Protein AF-A0A1H9ZU56-F1 (afdb_monomer)

Foldseek 3Di:
DDPVVLVVLLVLQQPPDLCSVVCLVVLLVVPLPPDLLVLQVVVLVVLVPDPDPCLLVSLLSSQLSSCSSPVVCLLVNLVRCLPGPSLVSPLVNLLCQLQQPDSRHYDDDDQPCVVALQSLVSLVVCLVVLVVLCVSCVSVLSSLVSCCSNPVLSSLVSCVSRPNCSSVSSCLSVVPDDDDLVSLLPQCQDPPLNSNLSSLSSLVVVVVVLVVVPPPDDDNDPVNVVSLVSSLVSLVSHDLLSSLLNLLSDLLVDPDDRPVSLVSLLPHDPVSNLVNLVSHDLQAPSNLLSLLSNCVRHVDPSSLVVSLVSVLVCLLPPDDPVRCVVCVVSVLVSLVSHDPVSSVVSLVSLVVSLVPQQQDPVCCVPPVVSNVSSVSSNVSSVSSND

pLDDT: mean 85.6, std 13.02, range [43.94, 97.44]

Nearest PDB structures (foldseek):
  4pk7-assembly1_A  TM=1.719E-01  e=4.121E-02  Homo sapiens
  5cwj-assembly1_A  TM=3.308E-01  e=1.620E+00  synthetic construct
  3l5n-assembly1_B  TM=2.108E-01  e=4.346E+00  Homo sapiens
  7fik-assembly1_B  TM=1.649E-01  e=2.815E+00  Xenopus laevis
  6ids-assembly1_A  TM=9.004E-02  e=4.016E+00  Vibrio cholerae

Solvent-accessible surface area (backbone atoms only — not comparable to full-atom values): 21801 Å² total; per-residue (Å²): 126,60,69,67,58,55,47,52,50,55,50,45,64,48,53,88,65,91,47,51,66,80,43,44,67,60,51,32,72,75,51,48,89,56,57,68,65,61,57,49,52,50,48,43,56,52,58,73,76,46,98,56,95,53,49,21,56,52,28,34,53,48,48,30,50,51,43,67,52,40,55,93,40,45,70,63,51,26,70,70,42,66,85,41,70,50,50,59,26,22,56,53,21,48,52,41,36,34,57,55,78,47,95,72,45,68,79,86,67,91,72,74,38,84,79,37,71,40,57,52,58,30,52,58,60,44,54,83,44,39,66,60,53,43,67,75,39,43,42,58,51,49,46,46,53,39,38,38,71,60,36,55,66,62,33,55,59,45,44,74,45,34,73,68,44,56,70,42,40,38,53,29,67,54,60,88,62,91,74,65,68,78,73,39,50,68,35,44,56,39,89,50,63,66,50,16,43,32,44,47,48,36,56,48,50,57,52,51,52,56,58,62,72,50,70,82,76,63,78,88,47,72,66,59,53,52,53,53,51,51,52,49,56,52,49,66,73,29,54,66,72,60,39,53,44,51,52,52,44,44,52,64,71,42,94,74,78,66,73,68,54,57,57,51,60,54,70,48,58,64,69,61,49,52,57,49,59,68,52,46,70,53,80,44,69,83,39,46,59,47,48,43,69,53,43,79,60,59,68,48,66,70,58,50,47,52,48,51,55,37,50,52,50,30,55,73,75,63,55,46,70,80,59,43,72,74,42,47,69,60,53,51,51,48,54,68,71,40,55,70,69,60,41,51,50,50,54,51,54,51,52,55,53,59,74,72,48,51,71,47,78,64,30,49,72,78,38,43,71,58,17,52,53,34,48,56,36,45,54,55,50,50,62,72,73,102

Sequence (386 aa):
MDIKTFKELSDLFQEVDSSWFLYQEQIVNIYGEDDYKVLIDEFEEFINNRDSKDKPKLSLLFYSTLLVIQEDKLNKIADYCKDNESLRYLKIGLNILLKGKYSDIKYEIKMDINNYQNILEGIDFLSGYTGEIGHKLSHIILVFQLIYKIDKESFFECLKKDNQNGIFLYFMISPELEFEYQNLISLLNSKDAIKRNGAFNYLMHKFHYLVYDYNDGDEIDEEISSELIDIAKITESVEIDKRIELIVNYIFLENKFPDFFINEIKNADIDLLLKFIRKQNHNKLSNIIKLEVFINHREDIEIQKIFVDKMLEWVKKWALESTWSRYKKMIKGILDDLENDIRTKFREDIKQLKTNLFISKFDRQVRYSKFLDDNHKKEIIDDILS

Radius of gyration: 27.83 Å; Cα contacts (8 Å, |Δi|>4): 364; chains: 1; bounding box: 62×48×79 Å

Secondary structure (DSSP, 8-state):
--HHHHHHHHHHTTSTTTGGGGGHHHHHHHHTTS-HHHHHHHHHHHHHT---TTHHHHHHHHHHHHHHHSGGGHHHHHHHHTT-HHHHHHHHHHHHHHHT--SSS------GGGG-SSHHHHHHHHHTTHHHHHHHHHHHHHHHHHHHHH-HHHHHHHHTT-SS-HHHHHHHHS-SS---GGGGHHHHT-SSHHHHHHHHHHHHHHHHHHHHHTTTS----HHHHHHHHHHHHHHHTS-HHHHHHHHHHHHHH-S---THHHHHHHHS-HHHHHHHHTTS--SSHHHHGGGHHHHHHH--HHHHHHHHHHHHHHHHHT--HHHHHHHHHHHHHHHHHS-HHHHHHHHHHHHHHHHT---SHHHHHH-HHHHHHHHHHHHHHHHHH-

Mean predicted aligned error: 7.95 Å

Structure (mmCIF, N/CA/C/O backbone):
data_AF-A0A1H9ZU56-F1
#
_entry.id   AF-A0A1H9ZU56-F1
#
loop_
_atom_site.group_PDB
_atom_site.id
_atom_site.type_symbol
_atom_site.label_atom_id
_atom_site.label_alt_id
_atom_site.label_comp_id
_atom_site.label_asym_id
_atom_site.label_entity_id
_atom_site.label_seq_id
_atom_site.pdbx_PDB_ins_code
_atom_site.Cartn_x
_atom_site.Cartn_y
_atom_site.Cartn_z
_atom_site.occupancy
_atom_site.B_iso_or_equiv
_atom_site.auth_seq_id
_atom_site.auth_comp_id
_atom_site.auth_asym_id
_atom_site.auth_atom_id
_atom_site.pdbx_PDB_model_num
ATOM 1 N N . MET A 1 1 ? 21.620 -8.202 -37.892 1.00 52.31 1 MET A N 1
ATOM 2 C CA . MET A 1 1 ? 20.572 -9.193 -37.556 1.00 52.31 1 MET A CA 1
ATOM 3 C C . MET A 1 1 ? 19.663 -9.376 -38.773 1.00 52.31 1 MET A C 1
ATOM 5 O O . MET A 1 1 ? 19.207 -8.377 -39.317 1.00 52.31 1 MET A O 1
ATOM 9 N N . ASP A 1 2 ? 19.425 -10.605 -39.251 1.00 51.44 2 ASP A N 1
ATOM 10 C CA . ASP A 1 2 ? 18.574 -10.839 -40.437 1.00 51.44 2 ASP A CA 1
ATOM 11 C C . ASP A 1 2 ? 17.096 -10.496 -40.132 1.00 51.44 2 ASP A C 1
ATOM 13 O O . ASP A 1 2 ? 16.549 -10.858 -39.087 1.00 51.44 2 ASP A O 1
ATOM 17 N N . ILE A 1 3 ? 16.433 -9.804 -41.066 1.00 50.00 3 ILE A N 1
ATOM 18 C CA . ILE A 1 3 ? 15.006 -9.438 -41.041 1.00 50.00 3 ILE A CA 1
ATOM 19 C C . ILE A 1 3 ? 14.127 -10.672 -40.828 1.00 50.00 3 ILE A C 1
ATOM 21 O O . ILE A 1 3 ? 13.078 -10.585 -40.181 1.00 50.00 3 ILE A O 1
ATOM 25 N N . LYS A 1 4 ? 14.550 -11.822 -41.362 1.00 46.09 4 LYS A N 1
ATOM 26 C CA . LYS A 1 4 ? 13.862 -13.098 -41.168 1.00 46.09 4 LYS A CA 1
ATOM 27 C C . LYS A 1 4 ? 13.814 -13.490 -39.689 1.00 46.09 4 LYS A C 1
ATOM 29 O O . LYS A 1 4 ? 12.739 -13.812 -39.194 1.00 46.09 4 LYS A O 1
ATOM 34 N N . THR A 1 5 ? 14.923 -13.338 -38.970 1.00 51.78 5 THR A N 1
ATOM 35 C CA . THR A 1 5 ? 15.014 -13.657 -37.541 1.00 51.78 5 THR A CA 1
ATOM 36 C C . THR A 1 5 ? 14.235 -12.670 -36.676 1.00 51.78 5 THR A C 1
ATOM 38 O O . THR A 1 5 ? 13.595 -13.068 -35.711 1.00 51.78 5 THR A O 1
ATOM 41 N N . PHE A 1 6 ? 14.193 -11.387 -37.052 1.00 50.81 6 PHE A N 1
ATOM 42 C CA . PHE A 1 6 ? 13.321 -10.403 -36.391 1.00 50.81 6 PHE A CA 1
ATOM 43 C C . PHE A 1 6 ? 11.836 -10.741 -36.539 1.00 50.81 6 PHE A C 1
ATOM 45 O O . PHE A 1 6 ? 11.037 -10.475 -35.640 1.00 50.81 6 PHE A O 1
ATOM 52 N N . LYS A 1 7 ? 11.458 -11.299 -37.692 1.00 52.47 7 LYS A N 1
ATOM 53 C CA . LYS A 1 7 ? 10.091 -11.728 -37.973 1.00 52.47 7 LYS A CA 1
ATOM 54 C C . LYS A 1 7 ? 9.745 -12.998 -37.196 1.00 52.47 7 LYS A C 1
ATOM 56 O O . LYS A 1 7 ? 8.700 -13.024 -36.565 1.00 52.47 7 LYS A O 1
ATOM 61 N N . GLU A 1 8 ? 10.660 -13.964 -37.149 1.00 54.53 8 GLU A N 1
ATOM 62 C CA . GLU A 1 8 ? 10.542 -15.169 -36.319 1.00 54.53 8 GLU A CA 1
ATOM 63 C C . GLU A 1 8 ? 10.414 -14.804 -34.830 1.00 54.53 8 GLU A C 1
ATOM 65 O O . GLU A 1 8 ? 9.463 -15.231 -34.188 1.00 54.53 8 GLU A O 1
ATOM 70 N N . LEU A 1 9 ? 11.257 -13.908 -34.301 1.00 54.59 9 LEU A N 1
ATOM 71 C CA . LEU A 1 9 ? 11.111 -13.369 -32.941 1.00 54.59 9 LEU A CA 1
ATOM 72 C C . LEU A 1 9 ? 9.762 -12.668 -32.747 1.00 54.59 9 LEU A C 1
ATOM 74 O O . LEU A 1 9 ? 9.049 -12.946 -31.790 1.00 54.59 9 LEU A O 1
ATOM 78 N N . SER A 1 10 ? 9.370 -11.783 -33.665 1.00 50.94 10 SER A N 1
ATOM 79 C CA . SER A 1 10 ? 8.085 -11.078 -33.592 1.00 50.94 10 SER A CA 1
ATOM 80 C C . SER A 1 10 ? 6.877 -12.016 -33.620 1.00 50.94 10 SER A C 1
ATOM 82 O O . SER A 1 10 ? 5.847 -11.666 -33.040 1.00 50.94 10 SER A O 1
ATOM 84 N N . ASP A 1 11 ? 6.961 -13.152 -34.306 1.00 53.81 11 ASP A N 1
ATOM 85 C CA . ASP A 1 11 ? 5.906 -14.167 -34.347 1.00 53.81 11 ASP A CA 1
ATOM 86 C C . ASP A 1 11 ? 5.897 -14.985 -33.040 1.00 53.81 11 ASP A C 1
ATOM 88 O O . ASP A 1 11 ? 4.832 -15.203 -32.466 1.00 53.81 11 ASP A O 1
ATOM 92 N N . LEU A 1 12 ? 7.071 -15.288 -32.473 1.00 52.81 12 LEU A N 1
ATOM 93 C CA . LEU A 1 12 ? 7.224 -15.917 -31.150 1.00 52.81 12 LEU A CA 1
ATOM 94 C C . LEU A 1 12 ? 6.672 -15.057 -30.001 1.00 52.81 12 LEU A C 1
ATOM 96 O O . LEU A 1 12 ? 6.081 -15.580 -29.060 1.00 52.81 12 LEU A O 1
ATOM 100 N N . PHE A 1 13 ? 6.817 -13.732 -30.078 1.00 49.62 13 PHE A N 1
ATOM 101 C CA . PHE A 1 13 ? 6.214 -12.800 -29.117 1.00 49.62 13 PHE A CA 1
ATOM 102 C C . PHE A 1 13 ? 4.692 -12.630 -29.301 1.00 49.62 13 PHE A C 1
ATOM 104 O O . PHE A 1 13 ? 4.033 -12.104 -28.404 1.00 49.62 13 PHE A O 1
ATOM 111 N N . GLN A 1 14 ? 4.133 -13.038 -30.449 1.00 48.31 14 GLN A N 1
ATOM 112 C CA . GLN A 1 14 ? 2.696 -12.970 -30.751 1.00 48.31 14 GLN A CA 1
ATOM 113 C C . GLN A 1 14 ? 1.925 -14.229 -30.348 1.00 48.31 14 GLN A C 1
ATOM 115 O O . GLN A 1 14 ? 0.705 -14.151 -30.192 1.00 48.31 14 GLN A O 1
ATOM 120 N N . GLU A 1 15 ? 2.593 -15.370 -30.165 1.00 48.09 15 GLU A N 1
ATOM 121 C CA . GLU A 1 15 ? 1.948 -16.558 -29.608 1.00 48.09 15 GLU A CA 1
ATOM 122 C C . GLU A 1 15 ? 1.641 -16.320 -28.120 1.00 48.09 15 GLU A C 1
ATOM 124 O O . GLU A 1 15 ? 2.493 -16.356 -27.231 1.00 48.09 15 GLU A O 1
ATOM 129 N N . VAL A 1 16 ? 0.375 -15.965 -27.900 1.00 43.94 16 VAL A N 1
ATOM 130 C CA . VAL A 1 16 ? -0.273 -15.627 -26.634 1.00 43.94 16 VAL A CA 1
ATOM 131 C C . VAL A 1 16 ? -0.109 -16.766 -25.629 1.00 43.94 16 VAL A C 1
ATOM 133 O O . VAL A 1 16 ? -0.880 -17.714 -25.656 1.00 43.94 16 VAL A O 1
ATOM 136 N N . ASP A 1 17 ? 0.914 -16.666 -24.782 1.00 45.66 17 ASP A N 1
ATOM 137 C CA . ASP A 1 17 ? 0.941 -17.098 -23.374 1.00 45.66 17 ASP A CA 1
ATOM 138 C C . ASP A 1 17 ? 2.394 -17.155 -22.902 1.00 45.66 17 ASP A C 1
ATOM 140 O O . ASP A 1 17 ? 2.991 -18.220 -22.917 1.00 45.66 17 ASP A O 1
ATOM 144 N N . SER A 1 18 ? 3.000 -16.052 -22.441 1.00 48.94 18 SER A N 1
ATOM 145 C CA . SER A 1 18 ? 4.241 -16.088 -21.620 1.00 48.94 18 SER A CA 1
ATOM 146 C C . SER A 1 18 ? 5.428 -16.944 -22.144 1.00 48.94 18 SER A C 1
ATOM 148 O O . SER A 1 18 ? 6.366 -17.222 -21.402 1.00 48.94 18 SER A O 1
ATOM 150 N N . SER A 1 19 ? 5.413 -17.349 -23.419 1.00 46.53 19 SER A N 1
ATOM 151 C CA . SER A 1 19 ? 6.189 -18.485 -23.938 1.00 46.53 19 SER A CA 1
ATOM 152 C C . SER A 1 19 ? 7.471 -18.059 -24.633 1.00 46.53 19 SER A C 1
ATOM 154 O O . SER A 1 19 ? 8.292 -18.911 -24.944 1.00 46.53 19 SER A O 1
ATOM 156 N N . TRP A 1 20 ? 7.700 -16.760 -24.847 1.00 53.56 20 TRP A N 1
ATOM 157 C CA . TRP A 1 20 ? 8.942 -16.284 -25.463 1.00 53.56 20 TRP A CA 1
ATOM 158 C C . TRP A 1 20 ? 10.179 -16.656 -24.607 1.00 53.56 20 TRP A C 1
ATOM 160 O O . TRP A 1 20 ? 11.242 -16.920 -25.160 1.00 53.56 20 TRP A O 1
ATOM 170 N N . PHE A 1 21 ? 10.021 -16.790 -23.278 1.00 49.75 21 PHE A N 1
ATOM 171 C CA . PHE A 1 21 ? 11.046 -17.329 -22.368 1.00 49.75 21 PHE A CA 1
ATOM 172 C C . PHE A 1 21 ? 11.484 -18.754 -22.751 1.00 49.75 21 PHE A C 1
ATOM 174 O O . PHE A 1 21 ? 12.650 -19.098 -22.595 1.00 49.75 21 PHE A O 1
ATOM 181 N N . LEU A 1 22 ? 10.597 -19.572 -23.336 1.00 53.00 22 LEU A N 1
ATOM 182 C CA . LEU A 1 22 ? 10.949 -20.907 -23.848 1.00 53.00 22 LEU A CA 1
ATOM 183 C C . LEU A 1 22 ? 11.972 -20.846 -24.994 1.00 53.00 22 LEU A C 1
ATOM 185 O O . LEU A 1 22 ? 12.615 -21.846 -25.304 1.00 53.00 22 LEU A O 1
ATOM 189 N N . TYR A 1 23 ? 12.138 -19.674 -25.607 1.00 58.56 23 TYR A N 1
ATOM 190 C CA . TYR A 1 23 ? 13.086 -19.419 -26.684 1.00 58.56 23 TYR A CA 1
ATOM 191 C C . TYR A 1 23 ? 14.313 -18.634 -26.205 1.00 58.56 23 TYR A C 1
ATOM 193 O O . TYR A 1 23 ? 15.213 -18.392 -27.005 1.00 58.56 23 TYR A O 1
ATOM 201 N N . GLN A 1 24 ? 14.403 -18.278 -24.915 1.00 62.47 24 GLN A N 1
ATOM 202 C CA . GLN A 1 24 ? 15.540 -17.541 -24.355 1.00 62.47 24 GLN A CA 1
ATOM 203 C C . GLN A 1 24 ? 16.866 -18.255 -24.627 1.00 62.47 24 GLN A C 1
ATOM 205 O O . GLN A 1 24 ? 17.794 -17.635 -25.136 1.00 62.47 24 GLN A O 1
ATOM 210 N N . GLU A 1 25 ? 16.948 -19.561 -24.361 1.00 65.44 25 GLU A N 1
ATOM 211 C CA . GLU A 1 25 ? 18.167 -20.334 -24.630 1.00 65.44 25 GLU A CA 1
ATOM 212 C C . GLU A 1 25 ? 18.539 -20.322 -26.117 1.00 65.44 25 GLU A C 1
ATOM 214 O O . GLU A 1 25 ? 19.709 -20.195 -26.461 1.00 65.44 25 GLU A O 1
ATOM 219 N N . GLN A 1 26 ? 17.559 -20.401 -27.021 1.00 65.44 26 GLN A N 1
ATOM 220 C CA . GLN A 1 26 ? 17.813 -20.369 -28.465 1.00 65.44 26 GLN A CA 1
ATOM 221 C C . GLN A 1 26 ? 18.328 -19.000 -28.912 1.00 65.44 26 GLN A C 1
ATOM 223 O O . GLN A 1 26 ? 19.271 -18.914 -29.691 1.00 65.44 26 GLN A O 1
ATOM 228 N N . ILE A 1 27 ? 17.741 -17.932 -28.380 1.00 65.62 27 ILE A N 1
ATOM 229 C CA . ILE A 1 27 ? 18.140 -16.552 -28.645 1.00 65.62 27 ILE A CA 1
ATOM 230 C C . ILE A 1 27 ? 19.568 -16.297 -28.145 1.00 65.62 27 ILE A C 1
ATOM 232 O O . ILE A 1 27 ? 20.388 -15.755 -28.887 1.00 65.62 27 ILE A O 1
ATOM 236 N N . VAL A 1 28 ? 19.882 -16.731 -26.920 1.00 68.50 28 VAL A N 1
ATOM 237 C CA . VAL A 1 28 ? 21.230 -16.640 -26.339 1.00 68.50 28 VAL A CA 1
ATOM 238 C C . VAL A 1 28 ? 22.226 -17.472 -27.145 1.00 68.50 28 VAL A C 1
ATOM 240 O O . VAL A 1 28 ? 23.319 -16.999 -27.425 1.00 68.50 28 VAL A O 1
ATOM 243 N N . ASN A 1 29 ? 21.855 -18.669 -27.598 1.00 68.88 29 ASN A N 1
ATOM 244 C CA . ASN A 1 29 ? 22.738 -19.506 -28.414 1.00 68.88 29 ASN A CA 1
ATOM 245 C C . ASN A 1 29 ? 23.048 -18.901 -29.793 1.00 68.88 29 ASN A C 1
ATOM 247 O O . ASN A 1 29 ? 24.105 -19.185 -30.348 1.00 68.88 29 ASN A O 1
ATOM 251 N N . ILE A 1 30 ? 22.140 -18.101 -30.362 1.00 67.62 30 ILE A N 1
ATOM 252 C CA . ILE A 1 30 ? 22.340 -17.483 -31.682 1.00 67.62 30 ILE A CA 1
ATOM 253 C C . ILE A 1 30 ? 23.123 -16.168 -31.573 1.00 67.62 30 ILE A C 1
ATOM 255 O O . ILE A 1 30 ? 23.969 -15.909 -32.421 1.00 67.62 30 ILE A O 1
ATOM 259 N N . TYR A 1 31 ? 22.846 -15.349 -30.553 1.00 69.69 31 TYR A N 1
ATOM 260 C CA . TYR A 1 31 ? 23.321 -13.957 -30.468 1.00 69.69 31 TYR A CA 1
ATOM 261 C C . TYR A 1 31 ? 24.147 -13.644 -29.208 1.00 69.69 31 TYR A C 1
ATOM 263 O O . TYR A 1 31 ? 24.552 -12.502 -29.000 1.00 69.69 31 TYR A O 1
ATOM 271 N N . GLY A 1 32 ? 24.387 -14.623 -28.334 1.00 67.56 32 GLY A N 1
ATOM 272 C CA . GLY A 1 32 ? 25.077 -14.438 -27.051 1.00 67.56 32 GLY A CA 1
ATOM 273 C C . GLY A 1 32 ? 26.525 -13.983 -27.173 1.00 67.56 32 GLY A C 1
ATOM 274 O O . GLY A 1 32 ? 27.003 -13.224 -26.329 1.00 67.56 32 GLY A O 1
ATOM 275 N N . GLU A 1 33 ? 27.205 -14.405 -28.238 1.00 76.56 33 GLU A N 1
ATOM 276 C CA . GLU A 1 33 ? 28.600 -14.043 -28.506 1.00 76.56 33 GLU A CA 1
ATOM 277 C C . GLU A 1 33 ? 28.750 -12.702 -29.244 1.00 76.56 33 GLU A C 1
ATOM 279 O O . GLU A 1 33 ? 29.850 -12.145 -29.273 1.00 76.56 33 GLU A O 1
ATOM 284 N N . ASP A 1 34 ? 27.662 -12.153 -29.799 1.00 75.94 34 ASP A N 1
ATOM 285 C CA . ASP A 1 34 ? 27.699 -10.896 -30.545 1.00 75.94 34 ASP A CA 1
ATOM 286 C C . ASP A 1 34 ? 27.897 -9.688 -29.615 1.00 75.94 34 ASP A C 1
ATOM 288 O O . ASP A 1 34 ? 27.365 -9.611 -28.502 1.00 75.94 34 ASP A O 1
ATOM 292 N N . ASP A 1 35 ? 28.660 -8.694 -30.083 1.00 86.00 35 ASP A N 1
ATOM 293 C CA . ASP A 1 35 ? 28.847 -7.452 -29.336 1.00 86.00 35 ASP A CA 1
ATOM 294 C C . ASP A 1 35 ? 27.577 -6.592 -29.387 1.00 86.00 35 ASP A C 1
ATOM 296 O O . ASP A 1 35 ? 27.053 -6.272 -30.456 1.00 86.00 35 ASP A O 1
ATOM 300 N N . TYR A 1 36 ? 27.112 -6.151 -28.216 1.00 87.56 36 TYR A N 1
ATOM 301 C CA . TYR A 1 36 ? 25.889 -5.359 -28.073 1.00 87.56 36 TYR A CA 1
ATOM 302 C C . TYR A 1 36 ? 25.931 -4.073 -28.906 1.00 87.56 36 TYR A C 1
ATOM 304 O O . TYR A 1 36 ? 24.893 -3.646 -29.403 1.00 87.56 36 TYR A O 1
ATOM 312 N N . LYS A 1 37 ? 27.113 -3.465 -29.087 1.00 91.12 37 LYS A N 1
ATOM 313 C CA . LYS A 1 37 ? 27.268 -2.257 -29.911 1.00 91.12 37 LYS A CA 1
ATOM 314 C C . LYS A 1 37 ? 26.926 -2.524 -31.369 1.00 91.12 37 LYS A C 1
ATOM 316 O O . LYS A 1 37 ? 26.137 -1.787 -31.942 1.00 91.12 37 LYS A O 1
ATOM 321 N N . VAL A 1 38 ? 27.456 -3.615 -31.923 1.00 87.69 38 VAL A N 1
ATOM 322 C CA . VAL A 1 38 ? 27.199 -4.024 -33.309 1.00 87.69 38 VAL A CA 1
ATOM 323 C C . VAL A 1 38 ? 25.709 -4.289 -33.506 1.00 87.69 38 VAL A C 1
ATOM 325 O O . VAL A 1 38 ? 25.110 -3.762 -34.439 1.00 87.69 38 VAL A O 1
ATOM 328 N N . LEU A 1 39 ? 25.082 -5.026 -32.583 1.00 85.88 39 LEU A N 1
ATOM 329 C CA . LEU A 1 39 ? 23.644 -5.305 -32.641 1.00 85.88 39 LEU A CA 1
ATOM 330 C C . LEU A 1 39 ? 22.796 -4.025 -32.601 1.00 85.88 39 LEU A C 1
ATOM 332 O O . LEU A 1 39 ? 21.804 -3.923 -33.324 1.00 85.88 39 LEU A O 1
ATOM 336 N N . ILE A 1 40 ? 23.167 -3.058 -31.756 1.00 90.69 40 ILE A N 1
ATOM 337 C CA . ILE A 1 40 ? 22.467 -1.774 -31.644 1.00 90.69 40 ILE A CA 1
ATOM 338 C C . ILE A 1 40 ? 22.657 -0.938 -32.912 1.00 90.69 40 ILE A C 1
ATOM 340 O O . ILE A 1 40 ? 21.670 -0.409 -33.415 1.00 90.69 40 ILE A O 1
ATOM 344 N N . ASP A 1 41 ? 23.878 -0.835 -33.439 1.00 89.94 41 ASP A N 1
ATOM 345 C CA . ASP A 1 41 ? 24.181 -0.037 -34.635 1.00 89.94 41 ASP A CA 1
ATOM 346 C C . ASP A 1 41 ? 23.438 -0.568 -35.865 1.00 89.94 41 ASP A C 1
ATOM 348 O O . ASP A 1 41 ? 22.788 0.196 -36.581 1.00 89.94 41 ASP A O 1
ATOM 352 N N . GLU A 1 42 ? 23.460 -1.888 -36.073 1.00 85.50 42 GLU A N 1
ATOM 353 C CA . GLU A 1 42 ? 22.715 -2.536 -37.155 1.00 85.50 42 GLU A CA 1
ATOM 354 C C . GLU A 1 42 ? 21.204 -2.314 -37.018 1.00 85.50 42 GLU A C 1
ATOM 356 O O . GLU A 1 42 ? 20.501 -2.090 -38.010 1.00 85.50 42 GLU A O 1
ATOM 361 N N . PHE A 1 43 ? 20.679 -2.376 -35.791 1.00 88.00 43 PHE A N 1
ATOM 362 C CA . PHE A 1 43 ? 19.263 -2.129 -35.547 1.00 88.00 43 PHE A CA 1
ATOM 363 C C . PHE A 1 43 ? 18.887 -0.661 -35.762 1.00 88.00 43 PHE A C 1
ATOM 365 O O . PHE A 1 43 ? 17.820 -0.375 -36.306 1.00 88.00 43 PHE A O 1
ATOM 372 N N . GLU A 1 44 ? 19.754 0.266 -35.370 1.00 90.12 44 GLU A N 1
ATOM 373 C CA . GLU A 1 44 ? 19.556 1.699 -35.556 1.00 90.12 44 GLU A CA 1
ATOM 374 C C . GLU A 1 44 ? 19.538 2.060 -37.048 1.00 90.12 44 GLU A C 1
ATOM 376 O O . GLU A 1 44 ? 18.625 2.744 -37.518 1.00 90.12 44 GLU A O 1
ATOM 381 N N . GLU A 1 45 ? 20.473 1.526 -37.835 1.00 87.19 45 GLU A N 1
ATOM 382 C CA . GLU A 1 45 ? 20.461 1.683 -39.291 1.00 87.19 45 GLU A CA 1
ATOM 383 C C . GLU A 1 45 ? 19.175 1.103 -39.903 1.00 87.19 45 GLU A C 1
ATOM 385 O O . GLU A 1 45 ? 18.510 1.743 -40.726 1.00 87.19 45 GLU A O 1
ATOM 390 N N . PHE A 1 46 ? 18.770 -0.089 -39.462 1.00 84.44 46 PHE A N 1
ATOM 391 C CA . PHE A 1 46 ? 17.546 -0.733 -39.927 1.00 84.44 46 PHE A CA 1
ATOM 392 C C . PHE A 1 46 ? 16.284 0.080 -39.605 1.00 84.44 46 PHE A C 1
ATOM 394 O O . PHE A 1 46 ? 15.416 0.253 -40.468 1.00 84.44 46 PHE A O 1
ATOM 401 N N . ILE A 1 47 ? 16.150 0.579 -38.372 1.00 85.50 47 ILE A N 1
ATOM 402 C CA . ILE A 1 47 ? 14.944 1.279 -37.918 1.00 85.50 47 ILE A CA 1
ATOM 403 C C . ILE A 1 47 ? 14.825 2.664 -38.561 1.00 85.50 47 ILE A C 1
ATOM 405 O O . ILE A 1 47 ? 13.708 3.116 -38.842 1.00 85.50 47 ILE A O 1
ATOM 409 N N . ASN A 1 48 ? 15.951 3.323 -38.841 1.00 84.88 48 ASN A N 1
ATOM 410 C CA . ASN A 1 48 ? 15.984 4.654 -39.446 1.00 84.88 48 ASN A CA 1
ATOM 411 C C . ASN A 1 48 ? 15.622 4.613 -40.933 1.00 84.88 48 ASN A C 1
ATOM 413 O O . ASN A 1 48 ? 14.901 5.488 -41.408 1.00 84.88 48 ASN A O 1
ATOM 417 N N . ASN A 1 49 ? 15.979 3.535 -41.632 1.00 80.31 49 ASN A N 1
ATOM 418 C CA . ASN A 1 49 ? 15.677 3.347 -43.054 1.00 80.31 49 ASN A CA 1
ATOM 419 C C . ASN A 1 49 ? 14.266 2.793 -43.349 1.00 80.31 49 ASN A C 1
ATOM 421 O O . ASN A 1 49 ? 13.931 2.529 -44.506 1.00 80.31 49 ASN A O 1
ATOM 425 N N . ARG A 1 50 ? 13.418 2.593 -42.330 1.00 74.69 50 ARG A N 1
ATOM 426 C CA . ARG A 1 50 ? 12.097 1.961 -42.484 1.00 74.69 50 ARG A CA 1
ATOM 427 C C . ARG A 1 50 ? 10.947 2.944 -42.261 1.00 74.69 50 ARG A C 1
ATOM 429 O O . ARG A 1 50 ? 10.739 3.395 -41.146 1.00 74.69 50 ARG A O 1
ATOM 436 N N . ASP A 1 51 ? 10.080 3.164 -43.244 1.00 67.19 51 ASP A N 1
ATOM 437 C CA . ASP A 1 51 ? 8.860 3.985 -43.085 1.00 67.19 51 ASP A CA 1
ATOM 438 C C . ASP A 1 51 ? 7.671 3.186 -42.513 1.00 67.19 51 ASP A C 1
ATOM 440 O O . ASP A 1 51 ? 6.614 3.063 -43.134 1.00 67.19 51 ASP A O 1
ATOM 444 N N . SER A 1 52 ? 7.825 2.582 -41.329 1.00 71.56 52 SER A N 1
ATOM 445 C CA . SER A 1 52 ? 6.762 1.735 -40.755 1.00 71.56 52 SER A CA 1
ATOM 446 C C . SER A 1 52 ? 6.181 2.260 -39.447 1.00 71.56 52 SER A C 1
ATOM 448 O O . SER A 1 52 ? 6.887 2.765 -38.577 1.00 71.56 52 SER A O 1
ATOM 450 N N . LYS A 1 53 ? 4.876 2.035 -39.268 1.00 79.00 53 LYS A N 1
ATOM 451 C CA . LYS A 1 53 ? 4.181 2.186 -37.980 1.00 79.00 53 LYS A CA 1
ATOM 452 C C . LYS A 1 53 ? 4.634 1.150 -36.939 1.00 79.00 53 LYS A C 1
ATOM 454 O O . LYS A 1 53 ? 4.306 1.300 -35.768 1.00 79.00 53 LYS A O 1
ATOM 459 N N . ASP A 1 54 ? 5.410 0.148 -37.355 1.00 78.00 54 ASP A N 1
ATOM 460 C CA . ASP A 1 54 ? 5.858 -0.966 -36.518 1.00 78.00 54 ASP A CA 1
ATOM 461 C C . ASP A 1 54 ? 7.117 -0.642 -35.709 1.00 78.00 54 ASP A C 1
ATOM 463 O O . ASP A 1 54 ? 7.477 -1.426 -34.831 1.00 78.00 54 ASP A O 1
ATOM 467 N N . LYS A 1 55 ? 7.783 0.501 -35.956 1.00 86.44 55 LYS A N 1
ATOM 468 C CA . LYS A 1 55 ? 9.013 0.877 -35.233 1.00 86.44 55 LYS A CA 1
ATOM 469 C C . LYS A 1 55 ? 8.883 0.732 -33.711 1.00 86.44 55 LYS A C 1
ATOM 471 O O . LYS A 1 55 ? 9.752 0.099 -33.123 1.00 86.44 55 LYS A O 1
ATOM 476 N N . PRO A 1 56 ? 7.800 1.204 -33.059 1.00 87.44 56 PRO A N 1
ATOM 477 C CA . PRO A 1 56 ? 7.655 1.048 -31.615 1.00 87.44 56 PRO A CA 1
ATOM 478 C C . PRO A 1 56 ? 7.623 -0.414 -31.152 1.00 87.44 56 PRO A C 1
ATOM 480 O O . PRO A 1 56 ? 8.264 -0.755 -30.161 1.00 87.44 56 PRO A O 1
ATOM 483 N N . LYS A 1 57 ? 6.912 -1.286 -31.882 1.00 80.56 57 LYS A N 1
ATOM 484 C CA . LYS A 1 57 ? 6.864 -2.730 -31.606 1.00 80.56 57 LYS A CA 1
ATOM 485 C C . LYS A 1 57 ? 8.253 -3.339 -31.746 1.00 80.56 57 LYS A C 1
ATOM 487 O O . LYS A 1 57 ? 8.720 -4.011 -30.838 1.00 80.56 57 LYS A O 1
ATOM 492 N N . LEU A 1 58 ? 8.916 -3.079 -32.867 1.00 80.25 58 LEU A N 1
ATOM 493 C CA . LEU A 1 58 ? 10.218 -3.663 -33.178 1.00 80.25 58 LEU A CA 1
ATOM 494 C C . LEU A 1 58 ? 11.295 -3.220 -32.194 1.00 80.25 58 LEU A C 1
ATOM 496 O O . LEU A 1 58 ? 12.085 -4.051 -31.766 1.00 80.25 58 LEU A O 1
ATOM 500 N N . SER A 1 59 ? 11.300 -1.948 -31.796 1.00 88.88 59 SER A N 1
ATOM 501 C CA . SER A 1 59 ? 12.234 -1.452 -30.786 1.00 88.88 59 SER A CA 1
ATOM 502 C C . SER A 1 59 ? 11.974 -2.079 -29.421 1.00 88.88 59 SER A C 1
ATOM 504 O O . SER A 1 59 ? 12.928 -2.480 -28.765 1.00 88.88 59 SER A O 1
ATOM 506 N N . LEU A 1 60 ? 10.711 -2.241 -29.010 1.00 87.31 60 LEU A N 1
ATOM 507 C CA . LEU A 1 60 ? 10.388 -2.969 -27.779 1.00 87.31 60 LEU A CA 1
ATOM 508 C C . LEU A 1 60 ? 10.925 -4.403 -27.814 1.00 87.31 60 LEU A C 1
ATOM 510 O O . LEU A 1 60 ? 11.645 -4.801 -26.905 1.00 87.31 60 LEU A O 1
ATOM 514 N N . LEU A 1 61 ? 10.639 -5.139 -28.888 1.00 80.38 61 LEU A N 1
ATOM 515 C CA . LEU A 1 61 ? 11.109 -6.513 -29.057 1.00 80.38 61 LEU A CA 1
ATOM 516 C C . LEU A 1 61 ? 12.635 -6.608 -29.064 1.00 80.38 61 LEU A C 1
ATOM 518 O O . LEU A 1 61 ? 13.197 -7.466 -28.386 1.00 80.38 61 LEU A O 1
ATOM 522 N N . PHE A 1 62 ? 13.302 -5.715 -29.796 1.00 85.75 62 PHE A N 1
ATOM 523 C CA . PHE A 1 62 ? 14.756 -5.679 -29.886 1.00 85.75 62 PHE A CA 1
ATOM 524 C C . PHE A 1 62 ? 15.396 -5.500 -28.514 1.00 85.75 62 PHE A C 1
ATOM 526 O O . PHE A 1 62 ? 16.204 -6.329 -28.115 1.00 85.75 62 PHE A O 1
ATOM 533 N N . TYR A 1 63 ? 15.012 -4.459 -27.772 1.00 90.56 63 TYR A N 1
ATOM 534 C CA . TYR A 1 63 ? 15.624 -4.179 -26.475 1.00 90.56 63 TYR A CA 1
ATOM 535 C C . TYR A 1 63 ? 15.253 -5.217 -25.418 1.00 90.56 63 TYR A C 1
ATOM 537 O O . TYR A 1 63 ? 16.121 -5.605 -24.643 1.00 90.56 63 TYR A O 1
ATOM 545 N N . SER A 1 64 ? 14.017 -5.728 -25.410 1.00 85.56 64 SER A N 1
ATOM 546 C CA . SER A 1 64 ? 13.655 -6.857 -24.543 1.00 85.56 64 SER A CA 1
ATOM 547 C C . SER A 1 64 ? 14.527 -8.083 -24.815 1.00 85.56 64 SER A C 1
ATOM 549 O O . SER A 1 64 ? 14.958 -8.738 -23.875 1.00 85.56 64 SER A O 1
ATOM 551 N N . THR A 1 65 ? 14.830 -8.363 -26.083 1.00 81.25 65 THR A N 1
ATOM 552 C CA . THR A 1 65 ? 15.678 -9.494 -26.486 1.00 81.25 65 THR A CA 1
ATOM 553 C C . THR A 1 65 ? 17.146 -9.241 -26.139 1.00 81.25 65 THR A C 1
ATOM 555 O O . THR A 1 65 ? 17.787 -10.070 -25.500 1.00 81.25 65 THR A O 1
ATOM 558 N N . LEU A 1 66 ? 17.670 -8.071 -26.510 1.00 87.12 66 LEU A N 1
ATOM 559 C CA . LEU A 1 66 ? 19.054 -7.669 -26.268 1.00 87.12 66 LEU A CA 1
ATOM 560 C C . LEU A 1 66 ? 19.402 -7.738 -24.781 1.00 87.12 66 LEU A C 1
ATOM 562 O O . LEU A 1 66 ? 20.442 -8.282 -24.424 1.00 87.12 66 LEU A O 1
ATOM 566 N N . LEU A 1 67 ? 18.535 -7.203 -23.920 1.00 89.06 67 LEU A N 1
ATOM 567 C CA . LEU A 1 67 ? 18.782 -7.157 -22.480 1.00 89.06 67 LEU A CA 1
ATOM 568 C C . LEU A 1 67 ? 18.719 -8.534 -21.822 1.00 89.06 67 LEU A C 1
ATOM 570 O O . LEU A 1 67 ? 19.384 -8.741 -20.821 1.00 89.06 67 LEU A O 1
ATOM 574 N N . VAL A 1 68 ? 17.964 -9.475 -22.386 1.00 81.75 68 VAL A N 1
ATOM 575 C CA . VAL A 1 68 ? 17.938 -10.864 -21.907 1.00 81.75 68 VAL A CA 1
ATOM 576 C C . VAL A 1 68 ? 19.223 -11.602 -22.285 1.00 81.75 68 VAL A C 1
ATOM 578 O O . VAL A 1 68 ? 19.710 -12.425 -21.518 1.00 81.75 68 VAL A O 1
ATOM 581 N N . ILE A 1 69 ? 19.790 -11.307 -23.458 1.00 81.69 69 ILE A N 1
ATOM 582 C CA . ILE A 1 69 ? 21.061 -11.899 -23.900 1.00 81.69 69 ILE A CA 1
ATOM 583 C C . ILE A 1 69 ? 22.254 -11.282 -23.155 1.00 81.69 69 ILE A C 1
ATOM 585 O O . ILE A 1 69 ? 23.222 -11.971 -22.852 1.00 81.69 69 ILE A O 1
ATOM 589 N N . GLN A 1 70 ? 22.199 -9.974 -22.899 1.00 84.25 70 GLN A N 1
ATOM 590 C CA . GLN A 1 70 ? 23.312 -9.156 -22.409 1.00 84.25 70 GLN A CA 1
ATOM 591 C C . GLN A 1 70 ? 22.976 -8.519 -21.048 1.00 84.25 70 GLN A C 1
ATOM 593 O O . GLN A 1 70 ? 23.252 -7.337 -20.823 1.00 84.25 70 GLN A O 1
ATOM 598 N N . GLU A 1 71 ? 22.332 -9.280 -20.157 1.00 78.94 71 GLU A N 1
ATOM 599 C CA . GLU A 1 71 ? 21.807 -8.798 -18.868 1.00 78.94 71 GLU A CA 1
ATOM 600 C C . GLU A 1 71 ? 22.896 -8.125 -18.013 1.00 78.94 71 GLU A C 1
ATOM 602 O O . GLU A 1 71 ? 22.699 -7.042 -17.457 1.00 78.94 71 GLU A O 1
ATOM 607 N N . ASP A 1 72 ? 24.102 -8.695 -18.010 1.00 85.69 72 ASP A N 1
ATOM 608 C CA . ASP A 1 72 ? 25.277 -8.196 -17.289 1.00 85.69 72 ASP A CA 1
ATOM 609 C C . ASP A 1 72 ? 25.824 -6.861 -17.837 1.00 85.69 72 ASP A C 1
ATOM 611 O O . ASP A 1 72 ? 26.633 -6.188 -17.186 1.00 85.69 72 ASP A O 1
ATOM 615 N N . LYS A 1 73 ? 25.382 -6.438 -19.027 1.00 89.62 73 LYS A N 1
ATOM 616 C CA . LYS A 1 73 ? 25.858 -5.228 -19.716 1.00 89.62 73 LYS A CA 1
ATOM 617 C C . LYS A 1 73 ? 24.879 -4.060 -19.658 1.00 89.62 73 LYS A C 1
ATOM 619 O O . LYS A 1 73 ? 25.144 -3.052 -20.316 1.00 89.62 73 LYS A O 1
ATOM 624 N N . LEU A 1 74 ? 23.819 -4.125 -18.846 1.00 91.31 74 LEU A N 1
ATOM 625 C CA . LEU A 1 74 ? 22.779 -3.089 -18.747 1.00 91.31 74 LEU A CA 1
ATOM 626 C C . LEU A 1 74 ? 23.334 -1.651 -18.707 1.00 91.31 74 LEU A C 1
ATOM 628 O O . LEU A 1 74 ? 22.924 -0.813 -19.506 1.00 91.31 74 LEU A O 1
ATOM 632 N N . ASN A 1 75 ? 24.299 -1.366 -17.823 1.00 91.88 75 ASN A N 1
ATOM 633 C CA . ASN A 1 75 ? 24.878 -0.019 -17.696 1.00 91.88 75 ASN A CA 1
ATOM 634 C C . ASN A 1 75 ? 25.628 0.415 -18.969 1.00 91.88 75 ASN A C 1
ATOM 636 O O . ASN A 1 75 ? 25.499 1.552 -19.407 1.00 91.88 75 ASN A O 1
ATOM 640 N N . LYS A 1 76 ? 26.372 -0.501 -19.603 1.00 94.12 76 LYS A N 1
ATOM 641 C CA . LYS A 1 76 ? 27.113 -0.209 -20.841 1.00 94.12 76 LYS A CA 1
ATOM 642 C C . LYS A 1 76 ? 26.164 0.031 -22.017 1.00 94.12 76 LYS A C 1
ATOM 644 O O . LYS A 1 76 ? 26.422 0.901 -22.843 1.00 94.12 76 LYS A O 1
ATOM 649 N N . ILE A 1 77 ? 25.070 -0.728 -22.082 1.00 94.81 77 ILE A N 1
ATOM 650 C CA . ILE A 1 77 ? 24.012 -0.546 -23.082 1.00 94.81 77 ILE A CA 1
ATOM 651 C C . ILE A 1 77 ? 23.324 0.807 -22.873 1.00 94.81 77 ILE A C 1
ATOM 653 O O . ILE A 1 77 ? 23.122 1.532 -23.845 1.00 94.81 77 ILE A O 1
ATOM 657 N N . ALA A 1 78 ? 23.018 1.173 -21.623 1.00 94.50 78 ALA A N 1
ATOM 658 C CA . ALA A 1 78 ? 22.413 2.459 -21.277 1.00 94.50 78 ALA A CA 1
ATOM 659 C C . ALA A 1 78 ? 23.256 3.645 -21.766 1.00 94.50 78 ALA A C 1
ATOM 661 O O . ALA A 1 78 ? 22.737 4.518 -22.462 1.00 94.50 78 ALA A O 1
ATOM 662 N N . ASP A 1 79 ? 24.558 3.635 -21.470 1.00 93.88 79 ASP A N 1
ATOM 663 C CA . ASP A 1 79 ? 25.481 4.689 -21.903 1.00 93.88 79 ASP A CA 1
ATOM 664 C C . ASP A 1 79 ? 25.576 4.779 -23.430 1.00 93.88 79 ASP A C 1
ATOM 666 O O . ASP A 1 79 ? 25.678 5.872 -23.984 1.00 93.88 79 ASP A O 1
ATOM 670 N N . TYR A 1 80 ? 25.525 3.634 -24.117 1.00 94.75 80 TYR A N 1
ATOM 671 C CA . TYR A 1 80 ? 25.678 3.571 -25.567 1.00 94.75 80 TYR A CA 1
ATOM 672 C C . TYR A 1 80 ? 24.448 4.070 -26.332 1.00 94.75 80 TYR A C 1
ATOM 674 O O . TYR A 1 80 ? 24.592 4.748 -27.343 1.00 94.75 80 TYR A O 1
ATOM 682 N N . CYS A 1 81 ? 23.238 3.740 -25.872 1.00 92.06 81 CYS A N 1
ATOM 683 C CA . CYS A 1 81 ? 22.010 3.994 -26.635 1.00 92.06 81 CYS A CA 1
ATOM 684 C C . CYS A 1 81 ? 21.240 5.258 -26.231 1.00 92.06 81 CYS A C 1
ATOM 686 O O . CYS A 1 81 ? 20.153 5.496 -26.761 1.00 92.06 81 CYS A O 1
ATOM 688 N N . LYS A 1 82 ? 21.776 6.065 -25.307 1.00 87.25 82 LYS A N 1
ATOM 689 C CA . LYS A 1 82 ? 21.104 7.247 -24.741 1.00 87.25 82 LYS A CA 1
ATOM 690 C C . LYS A 1 82 ? 20.542 8.212 -25.793 1.00 87.25 82 LYS A C 1
ATOM 692 O O . LYS A 1 82 ? 19.456 8.752 -25.587 1.00 87.25 82 LYS A O 1
ATOM 697 N N . ASP A 1 83 ? 21.248 8.380 -26.908 1.00 87.44 83 ASP A N 1
ATOM 698 C CA . ASP A 1 83 ? 20.900 9.335 -27.966 1.00 87.44 83 ASP A CA 1
ATOM 699 C C . ASP A 1 83 ? 20.291 8.672 -29.219 1.00 87.44 83 ASP A C 1
ATOM 701 O O . ASP A 1 83 ? 20.023 9.348 -30.213 1.00 87.44 83 ASP A O 1
ATOM 705 N N . ASN A 1 84 ? 20.038 7.359 -29.181 1.00 91.75 84 ASN A N 1
ATOM 706 C CA . ASN A 1 84 ? 19.572 6.606 -30.346 1.00 91.75 84 ASN A CA 1
ATOM 707 C C . ASN A 1 84 ? 18.079 6.833 -30.629 1.00 91.75 84 ASN A C 1
ATOM 709 O O . ASN A 1 84 ? 17.246 6.920 -29.717 1.00 91.75 84 ASN A O 1
ATOM 713 N N . GLU A 1 85 ? 17.694 6.849 -31.907 1.00 90.06 85 GLU A N 1
ATOM 714 C CA . GLU A 1 85 ? 16.297 7.015 -32.307 1.00 90.06 85 GLU A CA 1
ATOM 715 C C . GLU A 1 85 ? 15.461 5.783 -3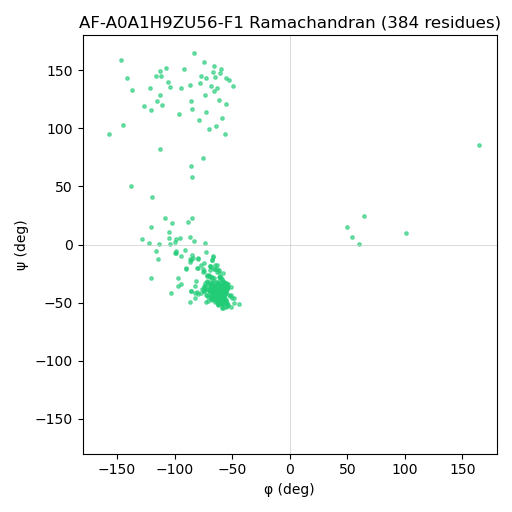1.924 1.00 90.06 85 GLU A C 1
ATOM 717 O O . GLU A 1 85 ? 14.301 5.913 -31.508 1.00 90.06 85 GLU A O 1
ATOM 722 N N . SER A 1 86 ? 16.056 4.588 -31.975 1.00 90.81 86 SER A N 1
ATOM 723 C CA . SER A 1 86 ? 15.449 3.341 -31.490 1.00 90.81 86 SER A CA 1
ATOM 724 C C . SER A 1 86 ? 14.993 3.408 -30.028 1.00 90.81 86 SER A C 1
ATOM 726 O O . SER A 1 86 ? 13.945 2.842 -29.704 1.00 90.81 86 SER A O 1
ATOM 728 N N . LEU A 1 87 ? 15.682 4.151 -29.152 1.00 92.69 87 LEU A N 1
ATOM 729 C CA . LEU A 1 87 ? 15.271 4.343 -27.755 1.00 92.69 87 LEU A CA 1
ATOM 730 C C . LEU A 1 87 ? 13.965 5.148 -27.648 1.00 92.69 87 LEU A C 1
ATOM 732 O O . LEU A 1 87 ? 13.086 4.838 -26.836 1.00 92.69 87 LEU A O 1
ATOM 736 N N . ARG A 1 88 ? 13.786 6.167 -28.496 1.00 92.56 88 ARG A N 1
ATOM 737 C CA . ARG A 1 88 ? 12.521 6.915 -28.571 1.00 92.56 88 ARG A CA 1
ATOM 738 C C . ARG A 1 88 ? 11.373 5.985 -28.959 1.00 92.56 88 ARG A C 1
ATOM 740 O O . ARG A 1 88 ? 10.303 6.036 -28.349 1.00 92.56 88 ARG A O 1
ATOM 747 N N . TYR A 1 89 ? 11.590 5.119 -29.947 1.00 92.62 89 TYR A N 1
ATOM 748 C CA . TYR A 1 89 ? 10.588 4.143 -30.371 1.00 92.62 89 TYR A CA 1
ATOM 749 C C . TYR A 1 89 ? 10.326 3.072 -29.310 1.00 92.62 89 TYR A C 1
ATOM 751 O O . TYR A 1 89 ? 9.162 2.729 -29.105 1.00 92.62 89 TYR A O 1
ATOM 759 N N . LEU A 1 90 ? 11.348 2.629 -28.570 1.00 93.25 90 LEU A N 1
ATOM 760 C CA . LEU A 1 90 ? 11.195 1.744 -27.412 1.00 93.25 90 LEU A CA 1
ATOM 761 C C . LEU A 1 90 ? 10.215 2.336 -26.392 1.00 93.25 90 LEU A C 1
ATOM 763 O O . LEU A 1 90 ? 9.243 1.677 -26.024 1.00 93.25 90 LEU A O 1
ATOM 767 N N . LYS A 1 91 ? 10.409 3.598 -25.984 1.00 93.19 91 LYS A N 1
ATOM 768 C CA . LYS A 1 91 ? 9.514 4.282 -25.030 1.00 93.19 91 LYS A CA 1
ATOM 769 C C . LYS A 1 91 ? 8.069 4.345 -25.549 1.00 93.19 91 LYS A C 1
ATOM 771 O O . LYS A 1 91 ? 7.116 4.183 -24.784 1.00 93.19 91 LYS A O 1
ATOM 776 N N . ILE A 1 92 ? 7.875 4.561 -26.852 1.00 90.81 92 ILE A N 1
ATOM 777 C CA . ILE A 1 92 ? 6.541 4.538 -27.478 1.00 90.81 92 ILE A CA 1
ATOM 778 C C . ILE A 1 92 ? 5.951 3.121 -27.442 1.00 90.81 92 ILE A C 1
ATOM 780 O O . ILE A 1 92 ? 4.786 2.966 -27.078 1.00 90.81 92 ILE A O 1
ATOM 784 N N . GLY A 1 93 ? 6.742 2.099 -27.778 1.00 88.62 93 GLY A N 1
ATOM 785 C CA . GLY A 1 93 ? 6.329 0.694 -27.784 1.00 88.62 93 GLY A CA 1
ATOM 786 C C . GLY A 1 93 ? 5.929 0.210 -26.397 1.00 88.62 93 GLY A C 1
ATOM 787 O O . GLY A 1 93 ? 4.860 -0.373 -26.224 1.00 88.62 93 GLY A O 1
ATOM 788 N N . LEU A 1 94 ? 6.719 0.562 -25.386 1.00 90.62 94 LEU A N 1
ATOM 789 C CA . LEU A 1 94 ? 6.415 0.281 -23.990 1.00 90.62 94 LEU A CA 1
ATOM 790 C C . LEU A 1 94 ? 5.102 0.948 -23.559 1.00 90.62 94 LEU A C 1
ATOM 792 O O . LEU A 1 94 ? 4.212 0.295 -23.026 1.00 90.62 94 LEU A O 1
ATOM 796 N N . ASN A 1 95 ? 4.912 2.230 -23.876 1.00 88.75 95 ASN A N 1
ATOM 797 C CA . ASN A 1 95 ? 3.657 2.931 -23.584 1.00 88.75 95 ASN A CA 1
ATOM 798 C C . ASN A 1 95 ? 2.436 2.304 -24.273 1.00 88.75 95 ASN A C 1
ATOM 800 O O . ASN A 1 95 ? 1.312 2.440 -23.782 1.00 88.75 95 ASN A O 1
ATOM 804 N N . ILE A 1 96 ? 2.634 1.671 -25.427 1.00 85.12 96 ILE A N 1
ATOM 805 C CA . ILE A 1 96 ? 1.593 0.932 -26.134 1.00 85.12 96 ILE A CA 1
ATOM 806 C C . ILE A 1 96 ? 1.247 -0.362 -25.381 1.00 85.12 96 ILE A C 1
ATOM 808 O O . ILE A 1 96 ? 0.061 -0.585 -25.116 1.00 85.12 96 ILE A O 1
ATOM 812 N N . LEU A 1 97 ? 2.259 -1.149 -24.996 1.00 86.19 97 LEU A N 1
ATOM 813 C CA . LEU A 1 97 ? 2.124 -2.371 -24.191 1.00 86.19 97 LEU A CA 1
ATOM 814 C C . LEU A 1 97 ? 1.361 -2.083 -22.882 1.00 86.19 97 LEU A C 1
ATOM 816 O O . LEU A 1 97 ? 0.330 -2.698 -22.619 1.00 86.19 97 LEU A O 1
ATOM 820 N N . LEU A 1 98 ? 1.806 -1.081 -22.115 1.00 87.38 98 LEU A N 1
ATOM 821 C CA . LEU A 1 98 ? 1.241 -0.673 -20.813 1.00 87.38 98 LEU A CA 1
ATOM 822 C C . LEU A 1 98 ? -0.228 -0.242 -20.864 1.00 87.38 98 LEU A C 1
ATOM 824 O O . LEU A 1 98 ? -0.974 -0.408 -19.897 1.00 87.38 98 LEU A O 1
ATOM 828 N N . LYS A 1 99 ? -0.673 0.291 -22.005 1.00 80.56 99 LYS A N 1
ATOM 829 C CA . LYS A 1 99 ? -2.065 0.714 -22.193 1.00 80.56 99 LYS A CA 1
ATOM 830 C C . LYS A 1 99 ? -2.997 -0.426 -22.611 1.00 80.56 99 LYS A C 1
ATOM 832 O O . LYS A 1 99 ? -4.207 -0.200 -22.619 1.00 80.56 99 LYS A O 1
ATOM 837 N N . GLY A 1 100 ? -2.470 -1.595 -22.993 1.00 69.31 100 GLY A N 1
ATOM 838 C CA . GLY A 1 100 ? -3.255 -2.756 -23.439 1.00 69.31 100 GLY A CA 1
ATOM 839 C C . GLY A 1 100 ? -4.049 -2.530 -24.734 1.00 69.31 100 GLY A C 1
ATOM 840 O O . GLY A 1 100 ? -5.091 -3.148 -24.938 1.00 69.31 100 GLY A O 1
ATOM 841 N N . LYS A 1 101 ? -3.615 -1.593 -25.593 1.00 57.78 101 LYS A N 1
ATOM 842 C CA . LYS A 1 101 ? -4.421 -1.085 -26.724 1.00 57.78 101 LYS A CA 1
ATOM 843 C C . LYS A 1 101 ? -4.334 -1.889 -28.027 1.00 57.78 101 LYS A C 1
ATOM 845 O O . LYS A 1 101 ? -5.151 -1.636 -28.906 1.00 57.78 101 LYS A O 1
ATOM 850 N N . TYR A 1 102 ? -3.391 -2.819 -28.176 1.00 55.53 102 TYR A N 1
ATOM 851 C CA . TYR A 1 102 ? -3.244 -3.629 -29.396 1.00 55.53 102 TYR A CA 1
ATOM 852 C C . TYR A 1 102 ? -3.578 -5.091 -29.141 1.00 55.53 102 TYR A C 1
ATOM 854 O O . TYR A 1 102 ? -3.348 -5.588 -28.046 1.00 55.53 102 TYR A O 1
ATOM 862 N N . SER A 1 103 ? -4.094 -5.780 -30.159 1.00 55.91 103 SER A N 1
ATOM 863 C CA . SER A 1 103 ? -4.275 -7.237 -30.164 1.00 55.91 103 SER A CA 1
ATOM 864 C C . SER A 1 103 ? -2.951 -7.992 -30.061 1.00 55.91 103 SER A C 1
ATOM 866 O O . SER A 1 103 ? -2.917 -9.042 -29.434 1.00 55.91 103 SER A O 1
ATOM 868 N N . ASP A 1 104 ? -1.879 -7.425 -30.619 1.00 53.62 104 ASP A N 1
ATOM 869 C CA . ASP A 1 104 ? -0.665 -8.180 -30.958 1.00 53.62 104 ASP A CA 1
ATOM 870 C C . ASP A 1 104 ? 0.465 -8.039 -29.923 1.00 53.62 104 ASP A C 1
ATOM 872 O O . ASP A 1 104 ? 1.504 -8.676 -30.061 1.00 53.62 104 ASP A O 1
ATOM 876 N N . ILE A 1 105 ? 0.306 -7.153 -28.930 1.00 58.66 105 ILE A N 1
ATOM 877 C CA . ILE A 1 105 ? 1.264 -6.928 -27.837 1.00 58.66 105 ILE A CA 1
ATOM 878 C C . ILE A 1 105 ? 0.464 -6.613 -26.572 1.00 58.66 105 ILE A C 1
ATOM 880 O O . ILE A 1 105 ? -0.052 -5.500 -26.411 1.00 58.66 105 ILE A O 1
ATOM 884 N N . LYS A 1 106 ? 0.348 -7.594 -25.677 1.00 65.00 106 LYS A N 1
ATOM 885 C CA . LYS A 1 106 ? -0.338 -7.464 -24.388 1.00 65.00 106 LYS A CA 1
ATOM 886 C C . LYS A 1 106 ? 0.439 -8.221 -23.321 1.00 65.00 106 LYS A C 1
ATOM 888 O O . LYS A 1 106 ? 0.941 -9.307 -23.578 1.00 65.00 106 LYS A O 1
ATOM 893 N N . TYR A 1 107 ? 0.479 -7.668 -22.118 1.00 74.56 107 TYR A N 1
ATOM 894 C CA . TYR A 1 107 ? 0.647 -8.467 -20.908 1.00 74.56 107 TYR A CA 1
ATOM 895 C C . TYR A 1 107 ? -0.668 -8.387 -20.154 1.00 74.56 107 TYR A C 1
ATOM 897 O O . TYR A 1 107 ? -1.333 -7.354 -20.205 1.00 74.56 107 TYR A O 1
ATOM 905 N N . GLU A 1 108 ? -1.060 -9.467 -19.496 1.00 70.38 108 GLU A N 1
ATOM 906 C CA . GLU A 1 108 ? -2.259 -9.500 -18.670 1.00 70.38 108 GLU A CA 1
ATOM 907 C C . GLU A 1 108 ? -1.883 -9.993 -17.277 1.00 70.38 108 GLU A C 1
ATOM 909 O O . GLU A 1 108 ? -1.377 -11.101 -17.113 1.00 70.38 108 GLU A O 1
ATOM 914 N N . ILE A 1 109 ? -2.108 -9.152 -16.270 1.00 74.50 109 ILE A N 1
ATOM 915 C CA . ILE A 1 109 ? -1.897 -9.488 -14.865 1.00 74.50 109 ILE A CA 1
ATOM 916 C C . ILE A 1 109 ? -3.239 -9.329 -14.172 1.00 74.50 109 ILE A C 1
ATOM 918 O O . ILE A 1 109 ? -3.793 -8.234 -14.075 1.00 74.50 109 ILE A O 1
ATOM 922 N N . LYS A 1 110 ? -3.768 -10.444 -13.676 1.00 70.56 110 LYS A N 1
ATOM 923 C CA . LYS A 1 110 ? -4.940 -10.428 -12.806 1.00 70.56 110 LYS A CA 1
ATOM 924 C C . LYS A 1 110 ? -4.467 -10.199 -11.384 1.00 70.56 110 LYS A C 1
ATOM 926 O O . LYS A 1 110 ? -3.734 -11.018 -10.841 1.00 70.56 110 LYS A O 1
ATOM 931 N N . MET A 1 111 ? -4.885 -9.081 -10.806 1.00 75.50 111 MET A N 1
ATOM 932 C CA . MET A 1 111 ? -4.617 -8.770 -9.410 1.00 75.50 111 MET A CA 1
ATOM 933 C C . MET A 1 111 ? -5.930 -8.715 -8.650 1.00 75.50 111 MET A C 1
ATOM 935 O O . MET A 1 111 ? -6.811 -7.914 -8.962 1.00 75.50 111 MET A O 1
ATOM 939 N N . ASP A 1 112 ? -6.022 -9.529 -7.609 1.00 80.31 112 ASP A N 1
ATOM 940 C CA . ASP A 1 112 ? -7.201 -9.626 -6.750 1.00 80.31 112 ASP A CA 1
ATOM 941 C C . ASP A 1 112 ? -7.210 -8.560 -5.636 1.00 80.31 112 ASP A C 1
ATOM 943 O O . ASP A 1 112 ? -7.901 -8.701 -4.630 1.00 80.31 112 ASP A O 1
ATOM 947 N N . ILE A 1 113 ? -6.489 -7.445 -5.826 1.00 81.62 113 ILE A N 1
ATOM 948 C CA . ILE A 1 113 ? -6.402 -6.324 -4.866 1.00 81.62 113 ILE A CA 1
ATOM 949 C C . ILE A 1 113 ? -7.790 -5.751 -4.557 1.00 81.62 113 ILE A C 1
ATOM 951 O O . ILE A 1 113 ? -8.067 -5.355 -3.429 1.00 81.62 113 ILE A O 1
ATOM 955 N N . ASN A 1 114 ? -8.695 -5.746 -5.538 1.00 78.00 114 ASN A N 1
ATOM 956 C CA . ASN A 1 114 ? -10.047 -5.211 -5.365 1.00 78.00 114 ASN A CA 1
ATOM 957 C C . ASN A 1 114 ? -10.914 -6.028 -4.387 1.00 78.00 114 ASN A C 1
ATOM 959 O O . ASN A 1 114 ? -11.985 -5.561 -4.003 1.00 78.00 114 ASN A O 1
ATOM 963 N N . ASN A 1 115 ? -10.472 -7.221 -3.973 1.00 84.94 115 ASN A N 1
ATOM 964 C CA . ASN A 1 115 ? -11.150 -8.016 -2.947 1.00 84.94 115 ASN A CA 1
ATOM 965 C C . ASN A 1 115 ? -10.845 -7.528 -1.519 1.00 84.94 115 ASN A C 1
ATOM 967 O O . ASN A 1 115 ? -11.520 -7.943 -0.574 1.00 84.94 115 ASN A O 1
ATOM 971 N N . TYR A 1 116 ? -9.858 -6.645 -1.351 1.00 88.19 116 TYR A N 1
ATOM 972 C CA . TYR A 1 116 ? -9.446 -6.115 -0.058 1.00 88.19 116 TYR A CA 1
ATOM 973 C C . TYR A 1 116 ? -10.139 -4.782 0.228 1.00 88.19 116 TYR A C 1
ATOM 975 O O . TYR A 1 116 ? -10.199 -3.891 -0.618 1.00 88.19 116 TYR A O 1
ATOM 983 N N . GLN A 1 117 ? -10.656 -4.628 1.450 1.00 89.56 117 GLN A N 1
ATOM 984 C CA . GLN A 1 117 ? -11.234 -3.354 1.898 1.00 89.56 117 GLN A CA 1
ATOM 985 C C . GLN A 1 117 ? -10.150 -2.289 2.097 1.00 89.56 117 GLN A C 1
ATOM 987 O O . GLN A 1 117 ? -10.347 -1.129 1.737 1.00 89.56 117 GLN A O 1
ATOM 992 N N . ASN A 1 118 ? -9.001 -2.702 2.635 1.00 92.31 118 ASN A N 1
ATOM 993 C CA . ASN A 1 118 ? -7.797 -1.892 2.714 1.00 92.31 118 ASN A CA 1
ATOM 994 C C . ASN A 1 118 ? -6.893 -2.237 1.523 1.00 92.31 118 ASN A C 1
ATOM 996 O O . ASN A 1 118 ? -6.356 -3.337 1.445 1.00 92.31 118 ASN A O 1
ATOM 1000 N N . ILE A 1 119 ? -6.713 -1.297 0.594 1.00 92.19 119 ILE A N 1
ATOM 1001 C CA . ILE A 1 119 ? -5.901 -1.519 -0.616 1.00 92.19 119 ILE A CA 1
ATOM 1002 C C . ILE A 1 119 ? -4.452 -1.869 -0.257 1.00 92.19 119 ILE A C 1
ATOM 1004 O O . ILE A 1 119 ? -3.829 -2.666 -0.957 1.00 92.19 119 ILE A O 1
ATOM 1008 N N . LEU A 1 120 ? -3.925 -1.308 0.836 1.00 92.50 120 LEU A N 1
ATOM 1009 C CA . LEU A 1 120 ? -2.560 -1.569 1.274 1.00 92.50 120 LEU A CA 1
ATOM 1010 C C . LEU A 1 120 ? -2.371 -3.025 1.733 1.00 92.50 120 LEU A C 1
ATOM 1012 O O . LEU A 1 120 ? -1.321 -3.590 1.470 1.00 92.50 120 LEU A O 1
ATOM 1016 N N . GLU A 1 121 ? -3.400 -3.658 2.310 1.00 91.00 121 GLU A N 1
ATOM 1017 C CA . GLU A 1 121 ? -3.395 -5.096 2.644 1.00 91.00 121 GLU A CA 1
ATOM 1018 C C . GLU A 1 121 ? -3.262 -5.958 1.378 1.00 91.00 121 GLU A C 1
ATOM 1020 O O . GLU A 1 121 ? -2.522 -6.936 1.357 1.00 91.00 121 GLU A O 1
ATOM 1025 N N . GLY A 1 122 ? -3.939 -5.569 0.292 1.00 90.75 122 GLY A N 1
ATOM 1026 C CA . GLY A 1 122 ? -3.812 -6.254 -0.995 1.00 90.75 122 GLY A CA 1
ATOM 1027 C C . GLY A 1 122 ? -2.426 -6.088 -1.627 1.00 90.75 122 GLY A C 1
ATOM 1028 O O . GLY A 1 122 ? -1.926 -7.014 -2.259 1.00 90.75 122 GLY A O 1
ATOM 1029 N N . ILE A 1 123 ? -1.793 -4.926 -1.452 1.00 91.38 123 ILE A N 1
ATOM 1030 C CA . ILE A 1 123 ? -0.424 -4.665 -1.926 1.00 91.38 123 ILE A CA 1
ATOM 1031 C C . ILE A 1 123 ? 0.599 -5.443 -1.097 1.00 91.38 123 ILE A C 1
ATOM 1033 O O . ILE A 1 123 ? 1.473 -6.084 -1.672 1.00 91.38 123 ILE A O 1
ATOM 1037 N N . ASP A 1 124 ? 0.459 -5.437 0.228 1.00 87.00 124 ASP A N 1
ATOM 1038 C CA . ASP A 1 124 ? 1.309 -6.209 1.133 1.00 87.00 124 ASP A CA 1
ATOM 1039 C C . ASP A 1 124 ? 1.220 -7.710 0.832 1.00 87.00 124 ASP A C 1
ATOM 1041 O O . ASP A 1 124 ? 2.239 -8.377 0.679 1.00 87.00 124 ASP A O 1
ATOM 1045 N N . PHE A 1 125 ? 0.015 -8.231 0.585 1.00 86.81 125 PHE A N 1
ATOM 1046 C CA . PHE A 1 125 ? -0.169 -9.611 0.136 1.00 86.81 125 PHE A CA 1
ATOM 1047 C C . PHE A 1 125 ? 0.582 -9.921 -1.170 1.00 86.81 125 PHE A C 1
ATOM 1049 O O . PHE A 1 125 ? 1.161 -10.999 -1.313 1.00 86.81 125 PHE A O 1
ATOM 1056 N N . LEU A 1 126 ? 0.612 -8.979 -2.120 1.00 84.25 126 LEU A N 1
ATOM 1057 C CA . LEU A 1 126 ? 1.336 -9.144 -3.383 1.00 84.25 126 LEU A CA 1
ATOM 1058 C C . LEU A 1 126 ? 2.858 -9.175 -3.222 1.00 84.25 126 LEU A C 1
ATOM 1060 O O . LEU A 1 126 ? 3.522 -9.708 -4.113 1.00 84.25 126 LEU A O 1
ATOM 1064 N N . SER A 1 127 ? 3.414 -8.684 -2.110 1.00 78.62 127 SER A N 1
ATOM 1065 C CA . SER A 1 127 ? 4.856 -8.779 -1.836 1.00 78.62 127 SER A CA 1
ATOM 1066 C C . SER A 1 127 ? 5.367 -10.217 -1.922 1.00 78.62 127 SER A C 1
ATOM 1068 O O . SER A 1 127 ? 6.404 -10.463 -2.541 1.00 78.62 127 SER A O 1
ATOM 1070 N N . GLY A 1 128 ? 4.566 -11.180 -1.453 1.00 77.38 128 GLY A N 1
ATOM 1071 C CA . GLY A 1 128 ? 4.863 -12.611 -1.529 1.00 77.38 128 GLY A CA 1
ATOM 1072 C C . GLY A 1 128 ? 4.871 -13.198 -2.948 1.00 77.38 128 GLY A C 1
ATOM 1073 O O . GLY A 1 128 ? 5.364 -14.306 -3.136 1.00 77.38 128 GLY A O 1
ATOM 1074 N N . TYR A 1 129 ? 4.361 -12.471 -3.947 1.00 78.31 129 TYR A N 1
ATOM 1075 C CA . TYR A 1 129 ? 4.249 -12.911 -5.346 1.00 78.31 129 TYR A CA 1
ATOM 1076 C C . TYR A 1 129 ? 5.143 -12.115 -6.306 1.00 78.31 129 TYR A C 1
ATOM 1078 O O . TYR A 1 129 ? 5.153 -12.381 -7.512 1.00 78.31 129 TYR A O 1
ATOM 1086 N N . THR A 1 130 ? 5.912 -11.150 -5.796 1.00 75.50 130 THR A N 1
ATOM 1087 C CA . THR A 1 130 ? 6.806 -10.304 -6.604 1.00 75.50 130 THR A CA 1
ATOM 1088 C C . THR A 1 130 ? 7.798 -11.125 -7.423 1.00 75.50 130 THR A C 1
ATOM 1090 O O . THR A 1 130 ? 8.002 -10.811 -8.591 1.00 75.50 130 THR A O 1
ATOM 1093 N N . GLY A 1 131 ? 8.327 -12.226 -6.879 1.00 72.69 131 GLY A N 1
ATOM 1094 C CA . GLY A 1 131 ? 9.222 -13.136 -7.603 1.00 72.69 131 GLY A CA 1
ATOM 1095 C C . GLY A 1 131 ? 8.574 -13.815 -8.817 1.00 72.69 131 GLY A C 1
ATOM 1096 O O . GLY A 1 131 ? 9.205 -13.938 -9.864 1.00 72.69 131 GLY A O 1
ATOM 1097 N N . GLU A 1 132 ? 7.295 -14.199 -8.735 1.00 74.19 132 GLU A N 1
ATOM 1098 C CA . GLU A 1 132 ? 6.578 -14.776 -9.882 1.00 74.19 132 GLU A CA 1
ATOM 1099 C C . GLU A 1 132 ? 6.308 -13.732 -10.970 1.00 74.19 132 GLU A C 1
ATOM 1101 O O . GLU A 1 132 ? 6.419 -14.028 -12.163 1.00 74.19 132 GLU A O 1
ATOM 1106 N N . ILE A 1 133 ? 5.954 -12.509 -10.562 1.00 72.50 133 ILE A N 1
ATOM 1107 C CA . ILE A 1 133 ? 5.778 -11.369 -11.471 1.00 72.50 133 ILE A CA 1
ATOM 1108 C C . ILE A 1 133 ? 7.115 -11.046 -12.145 1.00 72.50 133 ILE A C 1
ATOM 1110 O O . ILE A 1 133 ? 7.163 -10.920 -13.369 1.00 72.50 133 ILE A O 1
ATOM 1114 N N . GLY A 1 134 ? 8.192 -10.999 -11.358 1.00 71.44 134 GLY A N 1
ATOM 1115 C CA . GLY A 1 134 ? 9.566 -10.796 -11.806 1.00 71.44 134 GLY A CA 1
ATOM 1116 C C . GLY A 1 134 ? 9.983 -11.809 -12.858 1.00 71.44 134 GLY A C 1
ATOM 1117 O O . GLY A 1 134 ? 10.405 -11.436 -13.947 1.00 71.44 134 GLY A O 1
ATOM 1118 N N . HIS A 1 135 ? 9.757 -13.094 -12.590 1.00 73.00 135 HIS A N 1
ATOM 1119 C CA . HIS A 1 135 ? 10.067 -14.159 -13.538 1.00 73.00 135 HIS A CA 1
ATOM 1120 C C . HIS A 1 135 ? 9.249 -14.046 -14.834 1.00 73.00 135 HIS A C 1
ATOM 1122 O O . HIS A 1 135 ? 9.793 -14.153 -15.931 1.00 73.00 135 HIS A O 1
ATOM 1128 N N . LYS A 1 136 ? 7.933 -13.810 -14.740 1.00 72.62 136 LYS A N 1
ATOM 1129 C CA . LYS A 1 136 ? 7.054 -13.714 -15.922 1.00 72.62 136 LYS A CA 1
ATOM 1130 C C . LYS A 1 136 ? 7.341 -12.480 -16.783 1.00 72.62 136 LYS A C 1
ATOM 1132 O O . LYS A 1 136 ? 7.077 -12.503 -17.985 1.00 72.62 136 LYS A O 1
ATOM 1137 N N . LEU A 1 137 ? 7.854 -11.404 -16.186 1.00 78.25 137 LEU A N 1
ATOM 1138 C CA . LEU A 1 137 ? 8.021 -10.098 -16.833 1.00 78.25 137 LEU A CA 1
ATOM 1139 C C . LEU A 1 137 ? 9.474 -9.617 -16.878 1.00 78.25 137 LEU A C 1
ATOM 1141 O O . LEU A 1 137 ? 9.700 -8.447 -17.181 1.00 78.25 137 LEU A O 1
ATOM 1145 N N . SER A 1 138 ? 10.446 -10.498 -16.637 1.00 79.56 138 SER A N 1
ATOM 1146 C CA . SER A 1 138 ? 11.874 -10.169 -16.488 1.00 79.56 138 SER A CA 1
ATOM 1147 C C . SER A 1 138 ? 12.405 -9.266 -17.606 1.00 79.56 138 SER A C 1
ATOM 1149 O O . SER A 1 138 ? 12.933 -8.194 -17.349 1.00 79.56 138 SER A O 1
ATOM 1151 N N . HIS A 1 139 ? 12.154 -9.617 -18.866 1.00 80.00 139 HIS A N 1
ATOM 1152 C CA . HIS A 1 139 ? 12.484 -8.799 -20.041 1.00 80.00 139 HIS A CA 1
ATOM 1153 C C . HIS A 1 139 ? 11.909 -7.374 -20.036 1.00 80.00 139 HIS A C 1
ATOM 1155 O O . HIS A 1 139 ? 12.581 -6.431 -20.456 1.00 80.00 139 HIS A O 1
ATOM 1161 N N . ILE A 1 140 ? 10.661 -7.193 -19.593 1.00 87.19 140 ILE A N 1
ATOM 1162 C CA . ILE A 1 140 ? 10.044 -5.865 -19.500 1.00 87.19 140 ILE A CA 1
ATOM 1163 C C . ILE A 1 140 ? 10.636 -5.104 -18.318 1.00 87.19 140 ILE A C 1
ATOM 1165 O O . ILE A 1 140 ? 10.895 -3.910 -18.438 1.00 87.19 140 ILE A O 1
ATOM 1169 N N . ILE A 1 141 ? 10.903 -5.788 -17.206 1.00 89.06 141 ILE A N 1
ATOM 1170 C CA . ILE A 1 141 ? 11.581 -5.212 -16.043 1.00 89.06 141 ILE A CA 1
ATOM 1171 C C . ILE A 1 141 ? 12.969 -4.704 -16.441 1.00 89.06 141 ILE A C 1
ATOM 1173 O O . ILE A 1 141 ? 13.268 -3.541 -16.182 1.00 89.06 141 ILE A O 1
ATOM 1177 N N . LEU A 1 142 ? 13.762 -5.496 -17.168 1.00 90.31 142 LEU A N 1
ATOM 1178 C CA . LEU A 1 142 ? 15.062 -5.081 -17.703 1.00 90.31 142 LEU A CA 1
ATOM 1179 C C . LEU A 1 142 ? 14.937 -3.853 -18.616 1.00 90.31 142 LEU A C 1
ATOM 1181 O O . LEU A 1 142 ? 15.724 -2.915 -18.500 1.00 90.31 142 LEU A O 1
ATOM 1185 N N . VAL A 1 143 ? 13.919 -3.799 -19.483 1.00 93.75 143 VAL A N 1
ATOM 1186 C CA . VAL A 1 143 ? 13.636 -2.607 -20.307 1.00 93.75 143 VAL A CA 1
ATOM 1187 C C . VAL A 1 143 ? 13.346 -1.379 -19.440 1.00 93.75 143 VAL A C 1
ATOM 1189 O O . VAL A 1 143 ? 13.845 -0.289 -19.722 1.00 93.75 143 VAL A O 1
ATOM 1192 N N . PHE A 1 144 ? 12.561 -1.528 -18.375 1.00 94.56 144 PHE A N 1
ATOM 1193 C CA . PHE A 1 144 ? 12.309 -0.443 -17.430 1.00 94.56 144 PHE A CA 1
ATOM 1194 C C . PHE A 1 144 ? 13.585 -0.017 -16.696 1.00 94.56 144 PHE A C 1
ATOM 1196 O O . PHE A 1 144 ? 13.835 1.182 -16.582 1.00 94.56 144 PHE A O 1
ATOM 1203 N N . GLN A 1 145 ? 14.421 -0.960 -16.259 1.00 94.38 145 GLN A N 1
ATOM 1204 C CA . GLN A 1 145 ? 15.715 -0.660 -15.646 1.00 94.38 145 GLN A CA 1
ATOM 1205 C C . GLN A 1 145 ? 16.645 0.076 -16.628 1.00 94.38 145 GLN A C 1
ATOM 1207 O O . GLN A 1 145 ? 17.281 1.055 -16.238 1.00 94.38 145 GLN A O 1
ATOM 1212 N N . LEU A 1 146 ? 16.674 -0.316 -17.910 1.00 95.38 146 LEU A N 1
ATOM 1213 C CA . LEU A 1 146 ? 17.414 0.391 -18.963 1.00 95.38 146 LEU A CA 1
ATOM 1214 C C . LEU A 1 146 ? 16.937 1.842 -19.074 1.00 95.38 146 LEU A C 1
ATOM 1216 O O . LEU A 1 146 ? 17.748 2.766 -19.027 1.00 95.38 146 LEU A O 1
ATOM 1220 N N . ILE A 1 147 ? 15.621 2.057 -19.166 1.00 95.75 147 ILE A N 1
ATOM 1221 C CA . ILE A 1 147 ? 15.046 3.406 -19.227 1.00 95.75 147 ILE A CA 1
ATOM 1222 C C . ILE A 1 147 ? 15.405 4.197 -17.968 1.00 95.75 147 ILE A C 1
ATOM 1224 O O . ILE A 1 147 ? 15.800 5.349 -18.098 1.00 95.75 147 ILE A O 1
ATOM 1228 N N . TYR A 1 148 ? 15.333 3.597 -16.777 1.00 94.88 148 TYR A N 1
ATOM 1229 C CA . TYR A 1 148 ? 15.687 4.265 -15.521 1.00 94.88 148 TYR A CA 1
ATOM 1230 C C . TYR A 1 148 ? 17.144 4.741 -15.496 1.00 94.88 148 TYR A C 1
ATOM 1232 O O . TYR A 1 148 ? 17.417 5.859 -15.058 1.00 94.88 148 TYR A O 1
ATOM 1240 N N . LYS A 1 149 ? 18.078 3.916 -15.989 1.00 93.50 149 LYS A N 1
ATOM 1241 C CA . LYS A 1 149 ? 19.505 4.266 -16.072 1.00 93.50 149 LYS A CA 1
ATOM 1242 C C . LYS A 1 149 ? 19.771 5.419 -17.038 1.00 93.50 149 LYS A C 1
ATOM 1244 O O . LYS A 1 149 ? 20.649 6.233 -16.773 1.00 93.50 149 LYS A O 1
ATOM 1249 N N . ILE A 1 150 ? 19.015 5.498 -18.131 1.00 94.38 150 ILE A N 1
ATOM 1250 C CA . ILE A 1 150 ? 19.186 6.543 -19.147 1.00 94.38 150 ILE A CA 1
ATOM 1251 C C . ILE A 1 150 ? 18.480 7.844 -18.746 1.00 94.38 150 ILE A C 1
ATOM 1253 O O . ILE A 1 150 ? 19.030 8.935 -18.907 1.00 94.38 150 ILE A O 1
ATOM 1257 N N . ASP A 1 151 ? 17.238 7.726 -18.280 1.00 92.12 151 ASP A N 1
ATOM 1258 C CA . ASP A 1 151 ? 16.296 8.821 -18.080 1.00 92.12 151 ASP A CA 1
ATOM 1259 C C . ASP A 1 151 ? 15.226 8.436 -17.039 1.00 92.12 151 ASP A C 1
ATOM 1261 O O . ASP A 1 151 ? 14.185 7.835 -17.349 1.00 92.12 151 ASP A O 1
ATOM 1265 N N . LYS A 1 152 ? 15.487 8.824 -15.783 1.00 92.38 152 LYS A N 1
ATOM 1266 C CA . LYS A 1 152 ? 14.590 8.584 -14.644 1.00 92.38 152 LYS A CA 1
ATOM 1267 C C . LYS A 1 152 ? 13.193 9.175 -14.867 1.00 92.38 152 LYS A C 1
ATOM 1269 O O . LYS A 1 152 ? 12.208 8.560 -14.467 1.00 92.38 152 LYS A O 1
ATOM 1274 N N . GLU A 1 153 ? 13.077 10.337 -15.512 1.00 92.31 153 GLU A N 1
ATOM 1275 C CA . GLU A 1 153 ? 11.780 10.987 -15.735 1.00 92.31 153 GLU A CA 1
ATOM 1276 C C . GLU A 1 153 ? 10.906 10.131 -16.659 1.00 92.31 153 GLU A C 1
ATOM 1278 O O . GLU A 1 153 ? 9.777 9.774 -16.301 1.00 92.31 153 GLU A O 1
ATOM 1283 N N . SER A 1 154 ? 11.466 9.692 -17.791 1.00 92.88 154 SER A N 1
ATOM 1284 C CA . SER A 1 154 ? 10.775 8.780 -18.712 1.00 92.88 154 SER A CA 1
ATOM 1285 C C . SER A 1 154 ? 10.352 7.471 -18.047 1.00 92.88 154 SER A C 1
ATOM 1287 O O . SER A 1 154 ? 9.286 6.941 -18.372 1.00 92.88 154 SER A O 1
ATOM 1289 N N . PHE A 1 155 ? 11.155 6.939 -17.122 1.00 94.50 155 PHE A N 1
ATOM 1290 C CA . PHE A 1 155 ? 10.797 5.744 -16.357 1.00 94.50 155 PHE A CA 1
ATOM 1291 C C . PHE A 1 155 ? 9.498 5.957 -15.567 1.00 94.50 155 PHE A C 1
ATOM 1293 O O . PHE A 1 155 ? 8.538 5.199 -15.741 1.00 94.50 155 PHE A O 1
ATOM 1300 N N . PHE A 1 156 ? 9.413 7.027 -14.769 1.00 93.56 156 PHE A N 1
ATOM 1301 C CA . PHE A 1 156 ? 8.211 7.325 -13.983 1.00 93.56 156 PHE A CA 1
ATOM 1302 C C . PHE A 1 156 ? 7.006 7.672 -14.863 1.00 93.56 156 PHE A C 1
ATOM 1304 O O . PHE A 1 156 ? 5.874 7.298 -14.539 1.00 93.56 156 PHE A O 1
ATOM 1311 N N . GLU A 1 157 ? 7.211 8.350 -15.994 1.00 92.44 157 GLU A N 1
ATOM 1312 C CA . GLU A 1 157 ? 6.140 8.577 -16.967 1.00 92.44 157 GLU A CA 1
ATOM 1313 C C . GLU A 1 157 ? 5.575 7.277 -17.546 1.00 92.44 157 GLU A C 1
ATOM 1315 O O . GLU A 1 157 ? 4.362 7.181 -17.764 1.00 92.44 157 GLU A O 1
ATOM 1320 N N . CYS A 1 158 ? 6.435 6.292 -17.814 1.00 91.88 158 CYS A N 1
ATOM 1321 C CA . CYS A 1 158 ? 6.014 4.978 -1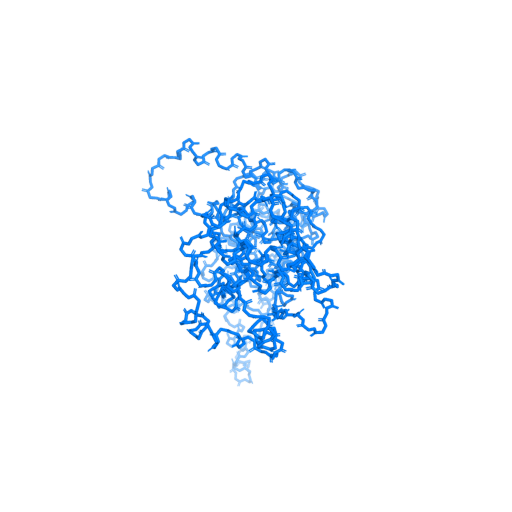8.288 1.00 91.88 158 CYS A CA 1
ATOM 1322 C C . CYS A 1 158 ? 5.251 4.234 -17.189 1.00 91.88 158 CYS A C 1
ATOM 1324 O O . CYS A 1 158 ? 4.131 3.794 -17.439 1.00 91.88 158 CYS A O 1
ATOM 1326 N N . LEU A 1 159 ? 5.765 4.184 -15.953 1.00 92.56 159 LEU A N 1
ATOM 1327 C CA . LEU A 1 159 ? 5.079 3.520 -14.834 1.00 92.56 159 LEU A CA 1
ATOM 1328 C C . LEU A 1 159 ? 3.666 4.068 -14.590 1.00 92.56 159 LEU A C 1
ATOM 1330 O O . LEU A 1 159 ? 2.724 3.309 -14.371 1.00 92.56 159 LEU A O 1
ATOM 1334 N N . LYS A 1 160 ? 3.469 5.387 -14.699 1.00 92.31 160 LYS A N 1
ATOM 1335 C CA . LYS A 1 160 ? 2.136 6.007 -14.567 1.00 92.31 160 LYS A CA 1
ATOM 1336 C C . LYS A 1 160 ? 1.134 5.532 -15.621 1.00 92.31 160 LYS A C 1
ATOM 1338 O O . LYS A 1 160 ? -0.071 5.635 -15.392 1.00 92.31 160 LYS A O 1
ATOM 1343 N N . LYS A 1 161 ? 1.609 5.049 -16.771 1.00 90.81 161 LYS A N 1
ATOM 1344 C CA . LYS A 1 161 ? 0.782 4.561 -17.884 1.00 90.81 161 LYS A CA 1
ATOM 1345 C C . LYS A 1 161 ? 0.482 3.063 -17.797 1.00 90.81 161 LYS A C 1
ATOM 1347 O O . LYS A 1 161 ? -0.283 2.589 -18.633 1.00 90.81 161 LYS A O 1
ATOM 1352 N N . ASP A 1 162 ? 1.042 2.344 -16.821 1.00 91.12 162 ASP A N 1
ATOM 1353 C CA . ASP A 1 162 ? 0.672 0.958 -16.519 1.00 91.12 162 ASP A CA 1
ATOM 1354 C C . ASP A 1 162 ? -0.791 0.907 -16.055 1.00 91.12 162 ASP A C 1
ATOM 1356 O O . ASP A 1 162 ? -1.118 1.271 -14.924 1.00 91.12 162 ASP A O 1
ATOM 1360 N N . ASN A 1 163 ? -1.694 0.489 -16.943 1.00 87.62 163 ASN A N 1
ATOM 1361 C CA . ASN A 1 163 ? -3.123 0.399 -16.634 1.00 87.62 163 ASN A CA 1
ATOM 1362 C C . ASN A 1 163 ? -3.468 -0.807 -15.755 1.00 87.62 163 ASN A C 1
ATOM 1364 O O . ASN A 1 163 ? -4.526 -0.819 -15.131 1.00 87.62 163 ASN A O 1
ATOM 1368 N N . GLN A 1 164 ? -2.606 -1.821 -15.736 1.00 86.19 164 GLN A N 1
ATOM 1369 C CA . GLN A 1 164 ? -2.818 -3.045 -14.971 1.00 86.19 164 GLN A CA 1
ATOM 1370 C C . GLN A 1 164 ? -2.067 -3.039 -13.649 1.00 86.19 164 GLN A C 1
ATOM 1372 O O . GLN A 1 164 ? -2.276 -3.940 -12.857 1.00 86.19 164 GLN A O 1
ATOM 1377 N N . ASN A 1 165 ? -1.236 -2.029 -13.391 1.00 89.44 165 ASN A N 1
ATOM 1378 C CA . ASN A 1 165 ? -0.487 -1.790 -12.161 1.00 89.44 165 ASN A CA 1
ATOM 1379 C C . ASN A 1 165 ? 0.508 -2.890 -11.743 1.00 89.44 165 ASN A C 1
ATOM 1381 O O . ASN A 1 165 ? 1.156 -2.726 -10.717 1.00 89.44 165 ASN A O 1
ATOM 1385 N N . GLY A 1 166 ? 0.670 -3.988 -12.485 1.00 87.81 166 GLY A N 1
ATOM 1386 C CA . GLY A 1 166 ? 1.549 -5.078 -12.053 1.00 87.81 166 GLY A CA 1
ATOM 1387 C C . GLY A 1 166 ? 3.042 -4.776 -12.198 1.00 87.81 166 GLY A C 1
ATOM 1388 O O . GLY A 1 166 ? 3.810 -5.122 -11.305 1.00 87.81 166 GLY A O 1
ATOM 1389 N N . ILE A 1 167 ? 3.463 -4.071 -13.255 1.00 89.56 167 ILE A N 1
ATOM 1390 C CA . ILE A 1 167 ? 4.868 -3.645 -13.394 1.00 89.56 167 ILE A CA 1
ATOM 1391 C C . ILE A 1 167 ? 5.148 -2.494 -12.431 1.00 89.56 167 ILE A C 1
ATOM 1393 O O . ILE A 1 167 ? 6.188 -2.459 -11.779 1.00 89.56 167 ILE A O 1
ATOM 1397 N N . PHE A 1 168 ? 4.193 -1.574 -12.297 1.00 92.56 168 PHE A N 1
ATOM 1398 C CA . PHE A 1 168 ? 4.253 -0.534 -11.279 1.00 92.56 168 PHE A CA 1
ATOM 1399 C C . PHE A 1 168 ? 4.461 -1.118 -9.874 1.00 92.56 168 PHE A C 1
ATOM 1401 O O . PHE A 1 168 ? 5.391 -0.708 -9.183 1.00 92.56 168 PHE A O 1
ATOM 1408 N N . LEU A 1 169 ? 3.640 -2.085 -9.462 1.00 91.50 169 LEU A N 1
ATOM 1409 C CA . LEU A 1 169 ? 3.749 -2.690 -8.136 1.00 91.50 169 LEU A CA 1
ATOM 1410 C C . LEU A 1 169 ? 5.030 -3.504 -7.966 1.00 91.50 169 LEU A C 1
ATOM 1412 O O . LEU A 1 169 ? 5.590 -3.470 -6.876 1.00 91.50 169 LEU A O 1
ATOM 1416 N N . TYR A 1 170 ? 5.535 -4.160 -9.018 1.00 90.56 170 TYR A N 1
ATOM 1417 C CA . TYR A 1 170 ? 6.833 -4.839 -8.968 1.00 90.56 170 TYR A CA 1
ATOM 1418 C C . TYR A 1 170 ? 7.931 -3.909 -8.439 1.00 90.56 170 TYR A C 1
ATOM 1420 O O . TYR A 1 170 ? 8.568 -4.216 -7.436 1.00 90.56 170 TYR A O 1
ATOM 1428 N N . PHE A 1 171 ? 8.081 -2.731 -9.053 1.00 92.06 171 PHE A N 1
ATOM 1429 C CA . PHE A 1 171 ? 9.112 -1.767 -8.662 1.00 92.06 171 PHE A CA 1
ATOM 1430 C C . PHE A 1 171 ? 8.861 -1.096 -7.311 1.00 92.06 171 PHE A C 1
ATOM 1432 O O . PHE A 1 171 ? 9.809 -0.636 -6.682 1.00 92.06 171 PHE A O 1
ATOM 1439 N N . MET A 1 172 ? 7.606 -0.997 -6.871 1.00 92.56 172 MET A N 1
ATOM 1440 C CA . MET A 1 172 ? 7.291 -0.395 -5.574 1.00 92.56 172 MET A CA 1
ATOM 1441 C C . MET A 1 172 ? 7.476 -1.366 -4.405 1.00 92.56 172 MET A C 1
ATOM 1443 O O . MET A 1 172 ? 7.805 -0.917 -3.313 1.00 92.56 172 MET A O 1
ATOM 1447 N N . ILE A 1 173 ? 7.253 -2.666 -4.618 1.00 87.81 173 ILE A N 1
ATOM 1448 C CA . ILE A 1 173 ? 7.291 -3.674 -3.549 1.00 87.81 173 ILE A CA 1
ATOM 1449 C C . ILE A 1 173 ? 8.643 -4.394 -3.489 1.00 87.81 173 ILE A C 1
ATOM 1451 O O . ILE A 1 173 ? 9.117 -4.719 -2.405 1.00 87.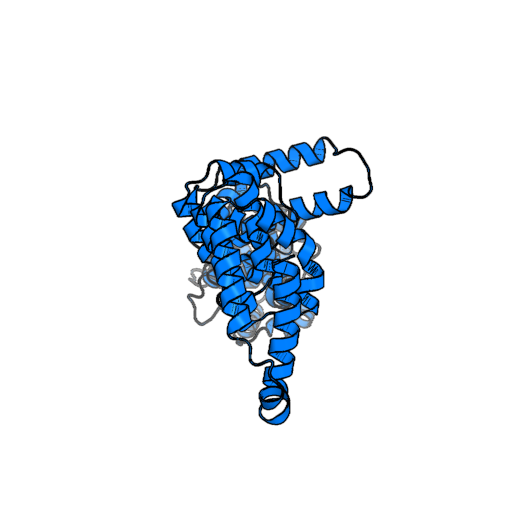81 173 ILE A O 1
ATOM 1455 N N . SER A 1 174 ? 9.278 -4.632 -4.639 1.00 77.75 174 SER A N 1
ATOM 1456 C CA . SER A 1 174 ? 10.619 -5.212 -4.739 1.00 77.75 174 SER A CA 1
ATOM 1457 C C . SER A 1 174 ? 11.571 -4.145 -5.280 1.00 77.75 174 SER A C 1
ATOM 1459 O O . SER A 1 174 ? 11.801 -4.085 -6.493 1.00 77.75 174 SER A O 1
ATOM 1461 N N . PRO A 1 175 ? 12.088 -3.250 -4.419 1.00 66.06 175 PRO A N 1
ATOM 1462 C CA . PRO A 1 175 ? 12.881 -2.114 -4.856 1.00 66.06 175 PRO A CA 1
ATOM 1463 C C . PRO A 1 175 ? 14.298 -2.553 -5.253 1.00 66.06 175 PRO A C 1
ATOM 1465 O O . PRO A 1 175 ? 15.272 -2.299 -4.555 1.00 66.06 175 PRO A O 1
ATOM 1468 N N . GLU A 1 176 ? 14.426 -3.198 -6.413 1.00 74.69 176 GLU A N 1
ATOM 1469 C CA . GLU A 1 176 ? 15.713 -3.403 -7.099 1.00 74.69 176 GLU A CA 1
ATOM 1470 C C . GLU A 1 176 ? 16.346 -2.068 -7.510 1.00 74.69 176 GLU A C 1
ATOM 1472 O O . GLU A 1 176 ? 17.555 -1.963 -7.714 1.00 74.69 176 GLU A O 1
ATOM 1477 N N . LEU A 1 177 ? 15.503 -1.044 -7.659 1.00 84.94 177 LEU A N 1
ATOM 1478 C CA . LEU A 1 177 ? 15.885 0.316 -7.978 1.00 84.94 177 LEU A CA 1
ATOM 1479 C C . LEU A 1 177 ? 15.596 1.214 -6.783 1.00 84.94 177 LEU A C 1
ATOM 1481 O O . LEU A 1 177 ? 14.476 1.261 -6.279 1.00 84.94 177 LEU A O 1
ATOM 1485 N N . GLU A 1 178 ? 16.606 1.978 -6.387 1.00 86.88 178 GLU A N 1
ATOM 1486 C CA . GLU A 1 178 ? 16.444 3.023 -5.391 1.00 86.88 178 GLU A CA 1
ATOM 1487 C C . GLU A 1 178 ? 15.976 4.319 -6.054 1.00 86.88 178 GLU A C 1
ATOM 1489 O O . GLU A 1 178 ? 16.613 4.842 -6.978 1.00 86.88 178 GLU A O 1
ATOM 1494 N N . PHE A 1 179 ? 14.841 4.825 -5.582 1.00 89.69 179 PHE A N 1
ATOM 1495 C CA . PHE A 1 179 ? 14.217 6.060 -6.034 1.00 89.69 179 PHE A CA 1
ATOM 1496 C C . PHE A 1 179 ? 14.423 7.190 -5.031 1.00 89.69 179 PHE A C 1
ATOM 1498 O O . PHE A 1 179 ? 14.159 7.033 -3.842 1.00 89.69 179 PHE A O 1
ATOM 1505 N N . GLU A 1 180 ? 14.765 8.372 -5.540 1.00 89.31 180 GLU A N 1
ATOM 1506 C CA . GLU A 1 180 ? 14.627 9.610 -4.772 1.00 89.31 180 GLU A CA 1
ATOM 1507 C C . GLU A 1 180 ? 13.139 9.889 -4.522 1.00 89.31 180 GLU A C 1
ATOM 1509 O O . GLU A 1 180 ? 12.329 9.869 -5.460 1.00 89.31 180 GLU A O 1
ATOM 1514 N N . TYR A 1 181 ? 12.775 10.207 -3.280 1.00 90.19 181 TYR A N 1
ATOM 1515 C CA . TYR A 1 181 ? 11.374 10.348 -2.876 1.00 90.19 181 TYR A CA 1
ATOM 1516 C C . TYR A 1 181 ? 10.595 11.430 -3.623 1.00 90.19 181 TYR A C 1
ATOM 1518 O O . TYR A 1 181 ? 9.391 11.282 -3.835 1.00 90.19 181 TYR A O 1
ATOM 1526 N N . GLN A 1 182 ? 11.269 12.478 -4.100 1.00 91.75 182 GLN A N 1
ATOM 1527 C CA . GLN A 1 182 ? 10.648 13.534 -4.907 1.00 91.75 182 GLN A CA 1
ATOM 1528 C C . GLN A 1 182 ? 9.952 12.976 -6.158 1.00 91.75 182 GLN A C 1
ATOM 1530 O O . GLN A 1 182 ? 8.888 13.452 -6.558 1.00 91.75 182 GLN A O 1
ATOM 1535 N N . ASN A 1 183 ? 10.485 11.897 -6.736 1.00 91.12 183 ASN A N 1
ATOM 1536 C CA . ASN A 1 183 ? 9.887 11.262 -7.907 1.00 91.12 183 ASN A CA 1
ATOM 1537 C C . ASN A 1 183 ? 8.552 10.557 -7.593 1.00 91.12 183 ASN A C 1
ATOM 1539 O O . ASN A 1 183 ? 7.709 10.383 -8.481 1.00 91.12 183 ASN A O 1
ATOM 1543 N N . LEU A 1 184 ? 8.314 10.203 -6.326 1.00 93.31 184 LEU A N 1
ATOM 1544 C CA . LEU A 1 184 ? 7.104 9.511 -5.877 1.00 93.31 184 LEU A CA 1
ATOM 1545 C C . LEU A 1 184 ? 5.913 10.455 -5.690 1.00 93.31 184 LEU A C 1
ATOM 1547 O O . LEU A 1 184 ? 4.776 9.994 -5.764 1.00 93.31 184 LEU A O 1
ATOM 1551 N N . ILE A 1 185 ? 6.125 11.768 -5.529 1.00 94.00 185 ILE A N 1
ATOM 1552 C CA . ILE A 1 185 ? 5.060 12.755 -5.239 1.00 94.00 185 ILE A CA 1
ATOM 1553 C C . ILE A 1 185 ? 3.899 12.650 -6.229 1.00 94.00 185 ILE A C 1
ATOM 1555 O O . ILE A 1 185 ? 2.722 12.644 -5.863 1.00 94.00 185 ILE A O 1
ATOM 1559 N N . SER A 1 186 ? 4.229 12.532 -7.510 1.00 94.38 186 SER A N 1
ATOM 1560 C CA . SER A 1 186 ? 3.234 12.428 -8.576 1.00 94.38 186 SER A CA 1
ATOM 1561 C C . SER A 1 186 ? 2.441 11.111 -8.559 1.00 94.38 186 SER A C 1
ATOM 1563 O O . SER A 1 186 ? 1.293 11.085 -9.003 1.00 94.38 186 SER A O 1
ATOM 1565 N N . LEU A 1 187 ? 3.025 10.026 -8.041 1.00 95.75 187 LEU A N 1
ATOM 1566 C CA . LEU A 1 187 ? 2.360 8.735 -7.848 1.00 95.75 187 LEU A CA 1
ATOM 1567 C C . LEU A 1 187 ? 1.502 8.744 -6.577 1.00 95.75 187 LEU A C 1
ATOM 1569 O O . LEU A 1 187 ? 0.357 8.295 -6.616 1.00 95.75 187 LEU A O 1
ATOM 1573 N N . LEU A 1 188 ? 2.002 9.336 -5.491 1.00 96.44 188 LEU A N 1
ATOM 1574 C CA . LEU A 1 188 ? 1.267 9.530 -4.237 1.00 96.44 188 LEU A CA 1
ATOM 1575 C C . LEU A 1 188 ? 0.020 10.402 -4.438 1.00 96.44 188 LEU A C 1
ATOM 1577 O O . LEU A 1 188 ? -1.038 10.128 -3.880 1.00 96.44 188 LEU A O 1
ATOM 1581 N N . ASN A 1 189 ? 0.096 11.403 -5.315 1.00 96.31 189 ASN A N 1
ATOM 1582 C CA . ASN A 1 189 ? -1.049 12.236 -5.681 1.00 96.31 189 ASN A CA 1
ATOM 1583 C C . ASN A 1 189 ? -1.904 11.661 -6.826 1.00 96.31 189 ASN A C 1
ATOM 1585 O O . ASN A 1 189 ? -2.851 12.313 -7.277 1.00 96.31 189 ASN A O 1
ATOM 1589 N N . SER A 1 190 ? -1.631 10.438 -7.290 1.00 95.50 190 SER A N 1
ATOM 1590 C CA . SER A 1 190 ? -2.404 9.805 -8.360 1.00 95.50 190 SER A CA 1
ATOM 1591 C C . SER A 1 190 ? -3.878 9.631 -7.979 1.00 95.50 190 SER A C 1
ATOM 1593 O O . SER A 1 190 ? -4.227 9.387 -6.822 1.00 95.50 190 SER A O 1
ATOM 1595 N N . LYS A 1 191 ? -4.764 9.713 -8.980 1.00 94.31 191 LYS A N 1
ATOM 1596 C CA . LYS A 1 191 ? -6.180 9.328 -8.834 1.00 94.31 191 LYS A CA 1
ATOM 1597 C C . LYS A 1 191 ? -6.349 7.811 -8.729 1.00 94.31 191 LYS A C 1
ATOM 1599 O O . LYS A 1 191 ? -7.311 7.351 -8.122 1.00 94.31 191 LYS A O 1
ATOM 1604 N N . ASP A 1 192 ? -5.412 7.051 -9.291 1.00 93.69 192 ASP A N 1
ATOM 1605 C CA . ASP A 1 192 ? -5.358 5.598 -9.159 1.00 93.69 192 ASP A CA 1
ATOM 1606 C C . ASP A 1 192 ? -4.903 5.235 -7.739 1.00 93.69 192 ASP A C 1
ATOM 1608 O O . ASP A 1 192 ? -3.776 5.532 -7.334 1.00 93.69 192 ASP A O 1
ATOM 1612 N N . ALA A 1 193 ? -5.805 4.620 -6.974 1.00 92.75 193 ALA A N 1
ATOM 1613 C CA . ALA A 1 193 ? -5.558 4.264 -5.586 1.00 92.75 193 ALA A CA 1
ATOM 1614 C C . ALA A 1 193 ? -4.470 3.192 -5.435 1.00 92.75 193 ALA A C 1
ATOM 1616 O O . ALA A 1 193 ? -3.736 3.238 -4.451 1.00 92.75 193 ALA A O 1
ATOM 1617 N N . ILE A 1 194 ? -4.310 2.282 -6.402 1.00 93.94 194 ILE A N 1
ATOM 1618 C CA . ILE A 1 194 ? -3.244 1.270 -6.369 1.00 93.94 194 ILE A CA 1
ATOM 1619 C C . ILE A 1 194 ? -1.892 1.960 -6.535 1.00 93.94 194 ILE A C 1
ATOM 1621 O O . ILE A 1 194 ? -0.979 1.701 -5.757 1.00 93.94 194 ILE A O 1
ATOM 1625 N N . LYS A 1 195 ? -1.783 2.912 -7.474 1.00 94.75 195 LYS A N 1
ATOM 1626 C CA . LYS A 1 195 ? -0.547 3.693 -7.654 1.00 94.75 195 LYS A CA 1
ATOM 1627 C C . LYS A 1 195 ? -0.168 4.482 -6.410 1.00 94.75 195 LYS A C 1
ATOM 1629 O O . LYS A 1 195 ? 0.983 4.473 -5.984 1.00 94.75 195 LYS A O 1
ATOM 1634 N N . ARG A 1 196 ? -1.157 5.130 -5.803 1.00 96.00 196 ARG A N 1
ATOM 1635 C CA . ARG A 1 196 ? -0.957 5.887 -4.571 1.00 96.00 196 ARG A CA 1
ATOM 1636 C C . ARG A 1 196 ? -0.500 4.993 -3.412 1.00 96.00 196 ARG A C 1
ATOM 1638 O O . ARG A 1 196 ? 0.510 5.298 -2.789 1.00 96.00 196 ARG A O 1
ATOM 1645 N N . ASN A 1 197 ? -1.213 3.898 -3.138 1.00 95.62 197 ASN A N 1
ATOM 1646 C CA . ASN A 1 197 ? -0.875 3.001 -2.027 1.00 95.62 197 ASN A CA 1
ATOM 1647 C C . ASN A 1 197 ? 0.433 2.234 -2.284 1.00 95.62 197 ASN A C 1
ATOM 1649 O O . ASN A 1 197 ? 1.172 2.003 -1.339 1.00 95.62 197 ASN A O 1
ATOM 1653 N N . GLY A 1 198 ? 0.766 1.901 -3.536 1.00 94.75 198 GLY A N 1
ATOM 1654 C CA . GLY A 1 198 ? 2.035 1.251 -3.878 1.00 94.75 198 GLY A CA 1
ATOM 1655 C C . GLY A 1 198 ? 3.234 2.168 -3.651 1.00 94.75 198 GLY A C 1
ATOM 1656 O O . GLY A 1 198 ? 4.188 1.777 -2.992 1.00 94.75 198 GLY A O 1
ATOM 1657 N N . ALA A 1 199 ? 3.159 3.424 -4.103 1.00 95.69 199 ALA A N 1
ATOM 1658 C CA . ALA A 1 199 ? 4.215 4.403 -3.837 1.00 95.69 199 ALA A CA 1
ATOM 1659 C C . ALA A 1 199 ? 4.367 4.696 -2.335 1.00 95.69 199 ALA A C 1
ATOM 1661 O O . ALA A 1 199 ? 5.476 4.901 -1.848 1.00 95.69 199 ALA A O 1
ATOM 1662 N N . PHE A 1 200 ? 3.260 4.685 -1.591 1.00 95.94 200 PHE A N 1
ATOM 1663 C CA . PHE A 1 200 ? 3.297 4.826 -0.139 1.00 95.94 200 PHE A CA 1
ATOM 1664 C C . PHE A 1 200 ? 3.890 3.593 0.556 1.00 95.94 200 PHE A C 1
ATOM 1666 O O . PHE A 1 200 ? 4.659 3.742 1.498 1.00 95.94 200 PHE A O 1
ATOM 1673 N N . ASN A 1 201 ? 3.593 2.384 0.070 1.00 93.50 201 ASN A N 1
ATOM 1674 C CA . ASN A 1 201 ? 4.206 1.150 0.558 1.00 93.50 201 ASN A CA 1
ATOM 1675 C C . ASN A 1 201 ? 5.730 1.173 0.371 1.00 93.50 201 ASN A C 1
ATOM 1677 O O . ASN A 1 201 ? 6.438 0.878 1.326 1.00 93.50 201 ASN A O 1
ATOM 1681 N N . TYR A 1 202 ? 6.227 1.634 -0.783 1.00 92.75 202 TYR A N 1
ATOM 1682 C CA . TYR A 1 202 ? 7.665 1.832 -1.011 1.00 92.75 202 TYR A CA 1
ATOM 1683 C C . TYR A 1 202 ? 8.295 2.756 0.051 1.00 92.75 202 TYR A C 1
ATOM 1685 O O . TYR A 1 202 ? 9.318 2.412 0.642 1.00 92.75 202 TYR A O 1
ATOM 1693 N N . LEU A 1 203 ? 7.667 3.908 0.343 1.00 92.12 203 LEU A N 1
ATOM 1694 C CA . LEU A 1 203 ? 8.141 4.831 1.389 1.00 92.12 203 LEU A CA 1
ATOM 1695 C C . LEU A 1 203 ? 8.169 4.166 2.769 1.00 92.12 203 LEU A C 1
ATOM 1697 O O . LEU A 1 203 ? 9.128 4.304 3.524 1.00 92.12 203 LEU A O 1
ATOM 1701 N N . MET A 1 204 ? 7.106 3.441 3.109 1.00 91.56 204 MET A N 1
ATOM 1702 C CA . MET A 1 204 ? 6.984 2.813 4.421 1.00 91.56 204 MET A CA 1
ATOM 1703 C C . MET A 1 204 ? 7.853 1.564 4.574 1.00 91.56 204 MET A C 1
ATOM 1705 O O . MET A 1 204 ? 8.235 1.234 5.691 1.00 91.56 204 MET A O 1
ATOM 1709 N N . HIS A 1 205 ? 8.229 0.898 3.482 1.00 86.81 205 HIS A N 1
ATOM 1710 C CA . HIS A 1 205 ? 9.180 -0.210 3.519 1.00 86.81 205 HIS A CA 1
ATOM 1711 C C . HIS A 1 205 ? 10.548 0.255 4.041 1.00 86.81 205 HIS A C 1
ATOM 1713 O O . HIS A 1 205 ? 11.158 -0.418 4.870 1.00 86.81 205 HIS A O 1
ATOM 1719 N N . LYS A 1 206 ? 11.002 1.447 3.625 1.00 82.88 206 LYS A N 1
ATOM 1720 C CA . LYS A 1 206 ? 12.221 2.074 4.163 1.00 82.88 206 LYS A CA 1
ATOM 1721 C C . LYS A 1 206 ? 12.083 2.372 5.659 1.00 82.88 206 LYS A C 1
ATOM 1723 O O . LYS A 1 206 ? 12.971 2.018 6.425 1.00 82.88 206 LYS A O 1
ATOM 1728 N N . PHE A 1 207 ? 10.942 2.909 6.099 1.00 85.88 207 PHE A N 1
ATOM 1729 C CA . PHE A 1 207 ? 10.653 3.077 7.530 1.00 85.88 207 PHE A CA 1
ATOM 1730 C C . PHE A 1 207 ? 10.698 1.751 8.306 1.00 85.88 207 PHE A C 1
ATOM 1732 O O . PHE A 1 207 ? 11.315 1.675 9.365 1.00 85.88 207 PHE A O 1
ATOM 1739 N N . HIS A 1 208 ? 10.060 0.702 7.786 1.00 82.38 208 HIS A N 1
ATOM 1740 C CA . HIS A 1 208 ? 10.009 -0.604 8.436 1.00 82.38 208 HIS A CA 1
ATOM 1741 C C . HIS A 1 208 ? 11.408 -1.199 8.610 1.00 82.38 208 HIS A C 1
ATOM 1743 O O . HIS A 1 208 ? 11.737 -1.660 9.702 1.00 82.38 208 HIS A O 1
ATOM 1749 N N . TYR A 1 209 ? 12.240 -1.124 7.568 1.00 79.69 209 TYR A N 1
ATOM 1750 C CA . TYR A 1 209 ? 13.639 -1.544 7.613 1.00 79.69 209 TYR A CA 1
ATOM 1751 C C . TYR A 1 209 ? 14.403 -0.851 8.755 1.00 79.69 209 TYR A C 1
ATOM 1753 O O . TYR A 1 209 ? 14.978 -1.524 9.607 1.00 79.69 209 TYR A O 1
ATOM 1761 N N . LEU A 1 210 ? 14.302 0.479 8.856 1.00 75.50 210 LEU A N 1
ATOM 1762 C CA . LEU A 1 210 ? 14.955 1.254 9.921 1.00 75.50 210 LEU A CA 1
ATOM 1763 C C . LEU A 1 210 ? 14.435 0.887 11.313 1.00 75.50 210 LEU A C 1
ATOM 1765 O O . LEU A 1 210 ? 15.199 0.755 12.261 1.00 75.50 210 LEU A O 1
ATOM 1769 N N . VAL A 1 211 ? 13.127 0.699 11.469 1.00 74.25 211 VAL A N 1
ATOM 1770 C CA . VAL A 1 211 ? 12.572 0.331 12.773 1.00 74.25 211 VAL A CA 1
ATOM 1771 C C . VAL A 1 211 ? 13.034 -1.057 13.202 1.00 74.25 211 VAL A C 1
ATOM 1773 O O . VAL A 1 211 ? 13.242 -1.257 14.395 1.00 74.25 211 VAL A O 1
ATOM 1776 N N . TYR A 1 212 ? 13.155 -2.026 12.293 1.00 68.44 212 TYR A N 1
ATOM 1777 C CA . TYR A 1 212 ? 13.532 -3.396 12.647 1.00 68.44 212 TYR A CA 1
ATOM 1778 C C . TYR A 1 212 ? 15.027 -3.560 12.920 1.00 68.44 212 TYR A C 1
ATOM 1780 O O . TYR A 1 212 ? 15.353 -4.196 13.922 1.00 68.44 212 TYR A O 1
ATOM 1788 N N . ASP A 1 213 ? 15.897 -2.942 12.122 1.00 63.56 213 ASP A N 1
ATOM 1789 C CA . ASP A 1 213 ? 17.350 -3.057 12.299 1.00 63.56 213 ASP A CA 1
ATOM 1790 C C . ASP A 1 213 ? 17.849 -2.349 13.573 1.00 63.56 213 ASP A C 1
ATOM 1792 O O . ASP A 1 213 ? 18.814 -2.797 14.185 1.00 63.56 213 ASP A O 1
ATOM 1796 N N . TYR A 1 214 ? 17.157 -1.302 14.043 1.00 58.72 214 TYR A N 1
ATOM 1797 C CA . TYR A 1 214 ? 17.593 -0.502 15.199 1.00 58.72 214 TYR A CA 1
ATOM 1798 C C . TYR A 1 214 ? 16.910 -0.845 16.538 1.00 58.72 214 TYR A C 1
ATOM 1800 O O . TYR A 1 214 ? 17.222 -0.241 17.563 1.00 58.72 214 TYR A O 1
ATOM 1808 N N . ASN A 1 215 ? 16.015 -1.844 16.600 1.00 53.34 215 ASN A N 1
ATOM 1809 C CA . ASN A 1 215 ? 15.463 -2.301 17.893 1.00 53.34 215 ASN A CA 1
ATOM 1810 C C . ASN A 1 215 ? 16.461 -3.112 18.750 1.00 53.34 215 ASN A C 1
ATOM 1812 O O . ASN A 1 215 ? 16.086 -3.525 19.848 1.00 53.34 215 ASN A O 1
ATOM 1816 N N . ASP A 1 216 ? 17.703 -3.312 18.296 1.00 52.28 216 ASP A N 1
ATOM 1817 C CA . ASP A 1 216 ? 18.768 -3.996 19.050 1.00 52.28 216 ASP A CA 1
ATOM 1818 C C . ASP A 1 216 ? 19.602 -3.067 19.966 1.00 52.28 216 ASP A C 1
ATOM 1820 O O . ASP A 1 216 ? 20.648 -3.463 20.476 1.00 52.28 216 ASP A O 1
ATOM 1824 N N . GLY A 1 217 ? 19.081 -1.878 20.304 1.00 48.66 217 GLY A N 1
ATOM 1825 C CA . GLY A 1 217 ? 19.469 -1.158 21.528 1.00 48.66 217 GLY A CA 1
ATOM 1826 C C . GLY A 1 217 ? 20.457 0.001 21.383 1.00 48.66 217 GLY A C 1
ATOM 1827 O O . GLY A 1 217 ? 20.890 0.524 22.410 1.00 48.66 217 GLY A O 1
ATOM 1828 N N . ASP A 1 218 ? 20.766 0.432 20.162 1.00 52.00 218 ASP A N 1
ATOM 1829 C CA . ASP A 1 218 ? 21.612 1.604 19.918 1.00 52.00 218 ASP A CA 1
ATOM 1830 C C . ASP A 1 218 ? 20.778 2.896 19.780 1.00 52.00 218 ASP A C 1
ATOM 1832 O O . ASP A 1 218 ? 19.601 2.869 19.409 1.00 52.00 218 ASP A O 1
ATOM 1836 N N . GLU A 1 219 ? 21.370 4.039 20.146 1.00 56.59 219 GLU A N 1
ATOM 1837 C CA . GLU A 1 219 ? 20.759 5.369 19.998 1.00 56.59 219 GLU A CA 1
ATOM 1838 C C . GLU A 1 219 ? 20.279 5.588 18.552 1.00 56.59 219 GLU A C 1
ATOM 1840 O O . GLU A 1 219 ? 20.942 5.174 17.603 1.00 56.59 219 GLU A O 1
ATOM 1845 N N . ILE A 1 220 ? 19.117 6.240 18.379 1.00 59.78 220 ILE A N 1
ATOM 1846 C CA . ILE A 1 220 ? 18.594 6.593 17.051 1.00 59.78 220 ILE A CA 1
ATOM 1847 C C . ILE A 1 220 ? 19.635 7.478 16.362 1.00 59.78 220 ILE A C 1
ATOM 1849 O O . ILE A 1 220 ? 19.825 8.630 16.750 1.00 59.78 220 ILE A O 1
ATOM 1853 N N . ASP A 1 221 ? 20.291 6.917 15.351 1.00 66.88 221 ASP A N 1
ATOM 1854 C CA . ASP A 1 221 ? 21.324 7.586 14.570 1.00 66.88 221 ASP A CA 1
ATOM 1855 C C . ASP A 1 221 ? 20.768 8.857 13.891 1.00 66.88 221 ASP A C 1
ATOM 1857 O O . ASP A 1 221 ? 19.576 8.951 13.553 1.00 66.88 221 ASP A O 1
ATOM 1861 N N . GLU A 1 222 ? 21.629 9.850 13.666 1.00 68.25 222 GLU A N 1
ATOM 1862 C CA . GLU A 1 222 ? 21.286 11.086 12.949 1.00 68.25 222 GLU A CA 1
ATOM 1863 C C . GLU A 1 222 ? 20.745 10.773 11.543 1.00 68.25 222 GLU A C 1
ATOM 1865 O O . GLU A 1 222 ? 19.836 11.455 11.056 1.00 68.25 222 GLU A O 1
ATOM 1870 N N . GLU A 1 223 ? 21.236 9.698 10.921 1.00 68.94 223 GLU A N 1
ATOM 1871 C CA . GLU A 1 223 ? 20.805 9.225 9.604 1.00 68.94 223 GLU A CA 1
ATOM 1872 C C . GLU A 1 223 ? 19.333 8.767 9.605 1.00 68.94 223 GLU A C 1
ATOM 1874 O O . GLU A 1 223 ? 18.544 9.243 8.787 1.00 68.94 223 GLU A O 1
ATOM 1879 N N . ILE A 1 224 ? 18.900 7.966 10.587 1.00 73.94 224 ILE A N 1
ATOM 1880 C CA . ILE A 1 224 ? 17.490 7.541 10.730 1.00 73.94 224 ILE A CA 1
ATOM 1881 C C . ILE A 1 224 ? 16.582 8.755 10.912 1.00 73.94 224 ILE A C 1
ATOM 1883 O O . ILE A 1 224 ? 15.498 8.841 10.329 1.00 73.94 224 ILE A O 1
ATOM 1887 N N . SER A 1 225 ? 17.030 9.706 11.732 1.00 76.44 225 SER A N 1
ATOM 1888 C CA . SER A 1 225 ? 16.285 10.934 11.990 1.00 76.44 225 SER A CA 1
ATOM 1889 C C . SER A 1 225 ? 16.112 11.754 10.709 1.00 76.44 225 SER A C 1
ATOM 1891 O O . SER A 1 225 ? 15.013 12.244 10.446 1.00 76.44 225 SER A O 1
ATOM 1893 N N . SER A 1 226 ? 17.156 11.869 9.880 1.00 83.00 226 SER A N 1
ATOM 1894 C CA . SER A 1 226 ? 17.062 12.552 8.582 1.00 83.00 226 SER A CA 1
ATOM 1895 C C . SER A 1 226 ? 16.102 11.858 7.611 1.00 83.00 226 SER A C 1
ATOM 1897 O O . SER A 1 226 ? 15.288 12.525 6.971 1.00 83.00 226 SER A O 1
ATOM 1899 N N . GLU A 1 227 ? 16.110 10.528 7.586 1.00 85.12 227 GLU A N 1
ATOM 1900 C CA . GLU A 1 227 ? 15.267 9.729 6.700 1.00 85.12 227 GLU A CA 1
ATOM 1901 C C . GLU A 1 227 ? 13.781 9.856 7.069 1.00 85.12 227 GLU A C 1
ATOM 1903 O O . GLU A 1 227 ? 12.923 10.091 6.213 1.00 85.12 227 GLU A O 1
ATOM 1908 N N . LEU A 1 228 ? 13.462 9.807 8.367 1.00 86.38 228 LEU A N 1
ATOM 1909 C CA . LEU A 1 228 ? 12.112 10.060 8.881 1.00 86.38 228 LEU A CA 1
ATOM 1910 C C . LEU A 1 228 ? 11.616 11.471 8.549 1.00 86.38 228 LEU A C 1
ATOM 1912 O O . LEU A 1 228 ? 10.443 11.649 8.207 1.00 86.38 228 LEU A O 1
ATOM 1916 N N . ILE A 1 229 ? 12.499 12.469 8.636 1.00 89.19 229 ILE A N 1
ATOM 1917 C CA . ILE A 1 229 ? 12.187 13.853 8.266 1.00 89.19 229 ILE A CA 1
ATOM 1918 C C . ILE A 1 229 ? 11.838 13.938 6.775 1.00 89.19 229 ILE A C 1
ATOM 1920 O O . ILE A 1 229 ? 10.882 14.625 6.408 1.00 89.19 229 ILE A O 1
ATOM 1924 N N . ASP A 1 230 ? 12.571 13.246 5.909 1.00 91.50 230 ASP A N 1
ATOM 1925 C CA . ASP A 1 230 ? 12.316 13.288 4.472 1.00 91.50 230 ASP A CA 1
ATOM 1926 C C . ASP A 1 230 ? 11.048 12.519 4.083 1.00 91.50 230 ASP A C 1
ATOM 1928 O O . ASP A 1 230 ? 10.248 13.028 3.290 1.00 91.50 230 ASP A O 1
ATOM 1932 N N . ILE A 1 231 ? 10.774 11.375 4.716 1.00 92.75 231 ILE A N 1
ATOM 1933 C CA . ILE A 1 231 ? 9.489 10.670 4.582 1.00 92.75 231 ILE A CA 1
ATOM 1934 C C . ILE A 1 231 ? 8.324 11.582 5.001 1.00 92.75 231 ILE A C 1
ATOM 1936 O O . ILE A 1 231 ? 7.310 11.649 4.294 1.00 92.75 231 ILE A O 1
ATOM 1940 N N . ALA A 1 232 ? 8.460 12.311 6.114 1.00 93.19 232 ALA A N 1
ATOM 1941 C CA . ALA A 1 232 ? 7.439 13.243 6.588 1.00 93.19 232 ALA A CA 1
ATOM 1942 C C . ALA A 1 232 ? 7.193 14.373 5.574 1.00 93.19 232 ALA A C 1
ATOM 1944 O O . ALA A 1 232 ? 6.058 14.549 5.127 1.00 93.19 232 ALA A O 1
ATOM 1945 N N . LYS A 1 233 ? 8.247 15.063 5.114 1.00 94.94 233 LYS A N 1
ATOM 1946 C CA . LYS A 1 233 ? 8.147 16.137 4.101 1.00 94.94 233 LYS A CA 1
ATOM 1947 C C . LYS A 1 233 ? 7.476 15.667 2.810 1.00 94.94 233 LYS A C 1
ATOM 1949 O O . LYS A 1 233 ? 6.668 16.380 2.216 1.00 94.94 233 LYS A O 1
ATOM 1954 N N . ILE A 1 234 ? 7.820 14.470 2.342 1.00 95.81 234 ILE A N 1
ATOM 1955 C CA . ILE A 1 234 ? 7.244 13.918 1.112 1.00 95.81 234 ILE A CA 1
ATOM 1956 C C . ILE A 1 234 ? 5.775 13.575 1.330 1.00 95.81 234 ILE A C 1
ATOM 1958 O O . ILE A 1 234 ? 4.944 13.867 0.469 1.00 95.81 234 ILE A O 1
ATOM 1962 N N . THR A 1 235 ? 5.431 13.029 2.493 1.00 95.25 235 THR A N 1
ATOM 1963 C CA . THR A 1 235 ? 4.040 12.752 2.857 1.00 95.25 235 THR A CA 1
ATOM 1964 C C . THR A 1 235 ? 3.225 14.046 2.939 1.00 95.25 235 THR A C 1
ATOM 1966 O O . THR A 1 235 ? 2.115 14.089 2.416 1.00 95.25 235 THR A O 1
ATOM 1969 N N . GLU A 1 236 ? 3.779 15.136 3.476 1.00 95.38 236 GLU A N 1
ATOM 1970 C CA . GLU A 1 236 ? 3.134 16.461 3.522 1.00 95.38 236 GLU A CA 1
ATOM 1971 C C . GLU A 1 236 ? 2.800 17.034 2.133 1.00 95.38 236 GLU A C 1
ATOM 1973 O O . GLU A 1 236 ? 1.827 17.779 1.994 1.00 95.38 236 GLU A O 1
ATOM 1978 N N . SER A 1 237 ? 3.549 16.655 1.091 1.00 95.81 237 SER A N 1
ATOM 1979 C CA . SER A 1 237 ? 3.285 17.063 -0.301 1.00 95.81 237 SER A CA 1
ATOM 1980 C C . SER A 1 237 ? 2.062 16.378 -0.940 1.00 95.81 237 SER A C 1
ATOM 1982 O O . SER A 1 237 ? 1.666 16.700 -2.066 1.00 95.81 237 SER A O 1
ATOM 1984 N N . VAL A 1 238 ? 1.457 15.414 -0.244 1.00 96.81 238 VAL A N 1
ATOM 1985 C CA . VAL A 1 238 ? 0.257 14.699 -0.688 1.00 96.81 238 VAL A CA 1
ATOM 1986 C C . VAL A 1 238 ? -0.994 15.475 -0.283 1.00 96.81 238 VAL A C 1
ATOM 1988 O O . VAL A 1 238 ? -1.091 15.954 0.849 1.00 96.81 238 VAL A O 1
ATOM 1991 N N . GLU A 1 239 ? -1.967 15.573 -1.196 1.00 96.12 239 GLU A N 1
ATOM 1992 C CA . GLU A 1 239 ? -3.288 16.152 -0.917 1.00 96.12 239 GLU A CA 1
ATOM 1993 C C . GLU A 1 239 ? -3.891 15.554 0.365 1.00 96.12 239 GLU A C 1
ATOM 1995 O O . GLU A 1 239 ? -3.826 14.345 0.595 1.00 96.12 239 GLU A O 1
ATOM 2000 N N . ILE A 1 240 ? -4.481 16.409 1.204 1.00 95.44 240 ILE A N 1
ATOM 2001 C CA . ILE A 1 240 ? -4.885 16.055 2.573 1.00 95.44 240 ILE A CA 1
ATOM 2002 C C . ILE A 1 240 ? -5.805 14.828 2.633 1.00 95.44 240 ILE A C 1
ATOM 2004 O O . ILE A 1 240 ? -5.611 13.950 3.468 1.00 95.44 240 ILE A O 1
ATOM 2008 N N . ASP A 1 241 ? -6.776 14.708 1.726 1.00 95.94 241 ASP A N 1
ATOM 2009 C CA . ASP A 1 241 ? -7.717 13.587 1.702 1.00 95.94 241 ASP A CA 1
ATOM 2010 C C . ASP A 1 241 ? -7.023 12.254 1.407 1.00 95.94 241 ASP A C 1
ATOM 2012 O O . ASP A 1 241 ? -7.274 11.254 2.081 1.00 95.94 241 ASP A O 1
ATOM 2016 N N . LYS A 1 242 ? -6.106 12.256 0.442 1.00 96.50 242 LYS A N 1
ATOM 2017 C CA . LYS A 1 242 ? -5.269 11.111 0.078 1.00 96.50 242 LYS A CA 1
ATOM 2018 C C . LYS A 1 242 ? -4.288 10.754 1.188 1.00 96.50 242 LYS A C 1
ATOM 2020 O O . LYS A 1 242 ? -4.095 9.574 1.469 1.00 96.50 242 LYS A O 1
ATOM 2025 N N . ARG A 1 243 ? -3.682 11.755 1.822 1.00 96.81 243 ARG A N 1
ATOM 2026 C CA . ARG A 1 243 ? -2.716 11.571 2.907 1.00 96.81 243 ARG A CA 1
ATOM 2027 C C . ARG A 1 243 ? -3.349 10.909 4.125 1.00 96.81 243 ARG A C 1
ATOM 2029 O O . ARG A 1 243 ? -2.826 9.911 4.612 1.00 96.81 243 ARG A O 1
ATOM 2036 N N . ILE A 1 244 ? -4.510 11.402 4.560 1.00 97.25 244 ILE A N 1
ATOM 2037 C CA . ILE A 1 244 ? -5.252 10.797 5.671 1.00 97.25 244 ILE A CA 1
ATOM 2038 C C . ILE A 1 244 ? -5.712 9.376 5.319 1.00 97.25 244 ILE A C 1
ATOM 2040 O O . ILE A 1 244 ? -5.616 8.488 6.162 1.00 97.25 244 ILE A O 1
ATOM 2044 N N . GLU A 1 245 ? -6.145 9.117 4.079 1.00 96.81 245 GLU A N 1
ATOM 2045 C CA . GLU A 1 245 ? -6.466 7.752 3.632 1.00 96.81 245 GLU A CA 1
ATOM 2046 C C . GLU A 1 245 ? -5.274 6.795 3.776 1.00 96.81 245 GLU A C 1
ATOM 2048 O O . GLU A 1 245 ? -5.431 5.708 4.331 1.00 96.81 245 GLU A O 1
ATOM 2053 N N . LEU A 1 246 ? -4.092 7.199 3.300 1.00 97.44 246 LEU A N 1
ATOM 2054 C CA . LEU A 1 246 ? -2.865 6.399 3.363 1.00 97.44 246 LEU A CA 1
ATOM 2055 C C . LEU A 1 246 ? -2.455 6.099 4.811 1.00 97.44 246 LEU A C 1
ATOM 2057 O O . LEU A 1 246 ? -2.174 4.948 5.141 1.00 97.44 246 LEU A O 1
ATOM 2061 N N . ILE A 1 247 ? -2.482 7.113 5.680 1.00 97.31 247 ILE A N 1
ATOM 2062 C CA . ILE A 1 247 ? -2.152 6.981 7.107 1.00 97.31 247 ILE A CA 1
ATOM 2063 C C . ILE A 1 247 ? -3.123 6.025 7.806 1.00 97.31 247 ILE A C 1
ATOM 2065 O O . ILE A 1 247 ? -2.691 5.116 8.515 1.00 97.31 247 ILE A O 1
ATOM 2069 N N . VAL A 1 248 ? -4.433 6.175 7.577 1.00 96.88 248 VAL A N 1
ATOM 2070 C CA . VAL A 1 248 ? -5.440 5.276 8.159 1.00 96.88 248 VAL A CA 1
ATOM 2071 C C . VAL A 1 248 ? -5.242 3.847 7.652 1.00 96.88 248 VAL A C 1
ATOM 2073 O O . VAL A 1 248 ? -5.209 2.923 8.461 1.00 96.88 248 VAL A O 1
ATOM 2076 N N . ASN A 1 249 ? -5.059 3.649 6.343 1.00 96.44 249 ASN A N 1
ATOM 2077 C CA . ASN A 1 249 ? -4.793 2.324 5.775 1.00 96.44 249 ASN A CA 1
ATOM 2078 C C . ASN A 1 249 ? -3.562 1.671 6.418 1.00 96.44 249 ASN A C 1
ATOM 2080 O O . ASN A 1 249 ? -3.595 0.484 6.739 1.00 96.44 249 ASN A O 1
ATOM 2084 N N . TYR A 1 250 ? -2.500 2.440 6.642 1.00 96.25 250 TYR A N 1
ATOM 2085 C CA . TYR A 1 250 ? -1.272 1.932 7.238 1.00 96.25 250 TYR A CA 1
ATOM 2086 C C . TYR A 1 250 ? -1.436 1.562 8.710 1.00 96.25 250 TYR A C 1
ATOM 2088 O O . TYR A 1 250 ? -1.034 0.475 9.100 1.00 96.25 250 TYR A O 1
ATOM 2096 N N . ILE A 1 251 ? -2.096 2.389 9.525 1.00 95.38 251 ILE A N 1
ATOM 2097 C CA . ILE A 1 251 ? -2.341 2.082 10.949 1.00 95.38 251 ILE A CA 1
ATOM 2098 C C . ILE A 1 251 ? -3.169 0.802 11.118 1.00 95.38 251 ILE A C 1
ATOM 2100 O O . ILE A 1 251 ? -2.957 0.029 12.055 1.00 95.38 251 ILE A O 1
ATOM 2104 N N . PHE A 1 252 ? -4.115 0.557 10.210 1.00 94.75 252 PHE A N 1
ATOM 2105 C CA . PHE A 1 252 ? -4.912 -0.668 10.236 1.00 94.75 252 PHE A CA 1
ATOM 2106 C C . PHE A 1 252 ? -4.143 -1.909 9.770 1.00 94.75 252 PHE A C 1
ATOM 2108 O O . PHE A 1 252 ? -4.521 -3.013 10.162 1.00 94.75 252 PHE A O 1
ATOM 2115 N N . LEU A 1 253 ? -3.081 -1.738 8.981 1.00 92.50 253 LEU A N 1
ATOM 2116 C CA . LEU A 1 253 ? -2.213 -2.824 8.528 1.00 92.50 253 LEU A CA 1
ATOM 2117 C C . LEU A 1 253 ? -1.103 -3.124 9.551 1.00 92.50 253 LEU A C 1
ATOM 2119 O O . LEU A 1 253 ? -0.935 -4.264 9.977 1.00 92.50 253 LEU A O 1
ATOM 2123 N N . GLU A 1 254 ? -0.406 -2.088 10.010 1.00 90.62 254 GLU A N 1
ATOM 2124 C CA . GLU A 1 254 ? 0.853 -2.183 10.745 1.00 90.62 254 GLU A CA 1
ATOM 2125 C C . GLU A 1 254 ? 0.716 -1.857 12.231 1.00 90.62 254 GLU A C 1
ATOM 2127 O O . GLU A 1 254 ? -0.161 -1.110 12.668 1.00 90.62 254 GLU A O 1
ATOM 2132 N N . ASN A 1 255 ? 1.584 -2.443 13.060 1.00 85.12 255 ASN A N 1
ATOM 2133 C CA . ASN A 1 255 ? 1.623 -2.157 14.504 1.00 85.12 255 ASN A CA 1
ATOM 2134 C C . ASN A 1 255 ? 2.560 -1.003 14.867 1.00 85.12 255 ASN A C 1
ATOM 2136 O O . ASN A 1 255 ? 2.417 -0.434 15.945 1.00 85.12 255 ASN A O 1
ATOM 2140 N N . LYS A 1 256 ? 3.519 -0.688 13.995 1.00 88.19 256 LYS A N 1
ATOM 2141 C CA . LYS A 1 256 ? 4.489 0.391 14.183 1.00 88.19 256 LYS A CA 1
ATOM 2142 C C . LYS A 1 256 ? 4.355 1.368 13.029 1.00 88.19 256 LYS A C 1
ATOM 2144 O O . LYS A 1 256 ? 4.281 0.948 11.878 1.00 88.19 256 LYS A O 1
ATOM 2149 N N . PHE A 1 257 ? 4.336 2.654 13.337 1.00 91.31 257 PHE A N 1
ATOM 2150 C CA . PHE A 1 257 ? 4.204 3.733 12.364 1.00 91.31 257 PHE A CA 1
ATOM 2151 C C . PHE A 1 257 ? 5.000 4.960 12.831 1.00 91.31 257 PHE A C 1
ATOM 2153 O O . PHE A 1 257 ? 5.291 5.057 14.024 1.00 91.31 257 PHE A O 1
ATOM 2160 N N . PRO A 1 258 ? 5.372 5.877 11.921 1.00 90.69 258 PRO A N 1
ATOM 2161 C CA . PRO A 1 258 ? 6.124 7.075 12.280 1.00 90.69 258 PRO A CA 1
ATOM 2162 C C . PRO A 1 258 ? 5.330 8.017 13.193 1.00 90.69 258 PRO A C 1
ATOM 2164 O O . PRO A 1 258 ? 4.136 8.234 12.976 1.00 90.69 258 PRO A O 1
ATOM 2167 N N . ASP A 1 259 ? 6.003 8.675 14.138 1.00 89.12 259 ASP A N 1
ATOM 2168 C CA . ASP A 1 259 ? 5.360 9.591 15.095 1.00 89.12 259 ASP A CA 1
ATOM 2169 C C . ASP A 1 259 ? 4.623 10.758 14.426 1.00 89.12 259 ASP A C 1
ATOM 2171 O O . ASP A 1 259 ? 3.601 11.230 14.930 1.00 89.12 259 ASP A O 1
ATOM 2175 N N . PHE A 1 260 ? 5.078 11.212 13.251 1.00 92.06 260 PHE A N 1
ATOM 2176 C CA . PHE A 1 260 ? 4.406 12.298 12.534 1.00 92.06 260 PHE A CA 1
ATOM 2177 C C . PHE A 1 260 ? 2.972 11.933 12.107 1.00 92.06 260 PHE A C 1
ATOM 2179 O O . PHE A 1 260 ? 2.146 12.833 11.944 1.00 92.06 260 PHE A O 1
ATOM 2186 N N . PHE A 1 261 ? 2.625 10.640 12.011 1.00 95.44 261 PHE A N 1
ATOM 2187 C CA . PHE A 1 261 ? 1.242 10.211 11.767 1.00 95.44 261 PHE A CA 1
ATOM 2188 C C . PHE A 1 261 ? 0.309 10.695 12.874 1.00 95.44 261 PHE A C 1
ATOM 2190 O O . PHE A 1 261 ? -0.827 11.068 12.596 1.00 95.44 261 PHE A O 1
ATOM 2197 N N . ILE A 1 262 ? 0.781 10.740 14.122 1.00 94.81 262 ILE A N 1
ATOM 2198 C CA . ILE A 1 262 ? -0.015 11.233 15.246 1.00 94.81 262 ILE A CA 1
ATOM 2199 C C . ILE A 1 262 ? -0.367 12.707 15.058 1.00 94.81 262 ILE A C 1
ATOM 2201 O O . ILE A 1 262 ? -1.505 13.102 15.313 1.00 94.81 262 ILE A O 1
ATOM 2205 N N . ASN A 1 263 ? 0.575 13.519 14.576 1.00 93.38 263 ASN A N 1
ATOM 2206 C CA . ASN A 1 263 ? 0.321 14.930 14.292 1.00 93.38 263 ASN A CA 1
ATOM 2207 C C . ASN A 1 263 ? -0.688 15.096 13.148 1.00 93.38 263 ASN A C 1
ATOM 2209 O O . ASN A 1 263 ? -1.601 15.915 13.252 1.00 93.38 263 ASN A O 1
ATOM 2213 N N . GLU A 1 264 ? -0.577 14.287 12.094 1.00 95.06 264 GLU A N 1
ATOM 2214 C CA . GLU A 1 264 ? -1.548 14.275 10.994 1.00 95.06 264 GLU A CA 1
ATOM 2215 C C . GLU A 1 264 ? -2.950 13.877 11.477 1.00 95.06 264 GLU A C 1
ATOM 2217 O O . GLU A 1 264 ? -3.922 14.559 11.161 1.00 95.06 264 GLU A O 1
ATOM 2222 N N . ILE A 1 265 ? -3.067 12.841 12.314 1.00 95.06 265 ILE A N 1
ATOM 2223 C CA . ILE A 1 265 ? -4.347 12.427 12.907 1.00 95.06 265 ILE A CA 1
ATOM 2224 C C . ILE A 1 265 ? -4.923 13.554 13.761 1.00 95.06 265 ILE A C 1
ATOM 2226 O O . ILE A 1 265 ? -6.077 13.926 13.564 1.00 95.06 265 ILE A O 1
ATOM 2230 N N . LYS A 1 266 ? -4.135 14.132 14.675 1.00 94.31 266 LYS A N 1
ATOM 2231 C CA . LYS A 1 266 ? -4.561 15.228 15.565 1.00 94.31 266 LYS A CA 1
ATOM 2232 C C . LYS A 1 266 ? -5.128 16.421 14.804 1.00 94.31 266 LYS A C 1
ATOM 2234 O O . LYS A 1 266 ? -6.118 16.993 15.241 1.00 94.31 266 LYS A O 1
ATOM 2239 N N . ASN A 1 267 ? -4.544 16.751 13.656 1.00 92.56 267 ASN A N 1
ATOM 2240 C CA . ASN A 1 267 ? -4.911 17.935 12.881 1.00 92.56 267 ASN A CA 1
ATOM 2241 C C . ASN A 1 267 ? -5.939 17.669 11.769 1.00 92.56 267 ASN A C 1
ATOM 2243 O O . ASN A 1 267 ? -6.436 18.617 11.164 1.00 92.56 267 ASN A O 1
ATOM 2247 N N . ALA A 1 268 ? -6.255 16.407 11.470 1.00 94.44 268 ALA A N 1
ATOM 2248 C CA . ALA A 1 268 ? -7.158 16.060 10.379 1.00 94.44 268 ALA A CA 1
ATOM 2249 C C . ALA A 1 268 ? -8.603 16.535 10.612 1.00 94.44 268 ALA A C 1
ATOM 2251 O O . ALA A 1 268 ? -9.093 16.631 11.736 1.00 94.44 268 ALA A O 1
ATOM 2252 N N . ASP A 1 269 ? -9.338 16.768 9.531 1.00 95.19 269 ASP A N 1
ATOM 2253 C CA . ASP A 1 269 ? -10.784 16.942 9.622 1.00 95.19 269 ASP A CA 1
ATOM 2254 C C . ASP A 1 269 ? -11.453 15.646 10.131 1.00 95.19 269 ASP A C 1
ATOM 2256 O O . ASP A 1 269 ? -11.122 14.541 9.684 1.00 95.19 269 ASP A O 1
ATOM 2260 N N . ILE A 1 270 ? -12.380 15.770 11.087 1.00 95.31 270 ILE A N 1
ATOM 2261 C CA . ILE A 1 270 ? -13.004 14.603 11.726 1.00 95.31 270 ILE A CA 1
ATOM 2262 C C . ILE A 1 270 ? -13.873 13.814 10.744 1.00 95.31 270 ILE A C 1
ATOM 2264 O O . ILE A 1 270 ? -13.827 12.583 10.739 1.00 95.31 270 ILE A O 1
ATOM 2268 N N . ASP A 1 271 ? -14.608 14.482 9.854 1.00 96.12 271 ASP A N 1
ATOM 2269 C CA . ASP A 1 271 ? -15.453 13.800 8.872 1.00 96.12 271 ASP A CA 1
ATOM 2270 C C . ASP A 1 271 ? -14.599 12.988 7.893 1.00 96.12 271 ASP A C 1
ATOM 2272 O O . ASP A 1 271 ? -14.948 11.857 7.528 1.00 96.12 271 ASP A O 1
ATOM 2276 N N . LEU A 1 272 ? -13.440 13.529 7.516 1.00 95.81 272 LEU A N 1
ATOM 2277 C CA . LEU A 1 272 ? -12.453 12.843 6.694 1.00 95.81 272 LEU A CA 1
ATOM 2278 C C . LEU A 1 272 ? -11.874 11.602 7.393 1.00 95.81 272 LEU A C 1
ATOM 2280 O O . LEU A 1 272 ? -11.840 10.526 6.787 1.00 95.81 272 LEU A O 1
ATOM 2284 N N . LEU A 1 273 ? -11.472 11.716 8.663 1.00 96.06 273 LEU A N 1
ATOM 2285 C CA . LEU A 1 273 ? -11.005 10.572 9.457 1.00 96.06 273 LEU A CA 1
ATOM 2286 C C . LEU A 1 273 ? -12.086 9.493 9.563 1.00 96.06 273 LEU A C 1
ATOM 2288 O O . LEU A 1 273 ? -11.842 8.333 9.222 1.00 96.06 273 LEU A O 1
ATOM 2292 N N . LEU A 1 274 ? -13.303 9.866 9.968 1.00 96.69 274 LEU A N 1
ATOM 2293 C CA . LEU A 1 274 ? -14.425 8.936 10.115 1.00 96.69 274 LEU A CA 1
ATOM 2294 C C . LEU A 1 274 ? -14.757 8.238 8.794 1.00 96.69 274 LEU A C 1
ATOM 2296 O O . LEU A 1 274 ? -15.039 7.036 8.789 1.00 96.69 274 LEU A O 1
ATOM 2300 N N . LYS A 1 275 ? -14.704 8.959 7.668 1.00 96.38 275 LYS A N 1
ATOM 2301 C CA . LYS A 1 275 ? -14.907 8.394 6.327 1.00 96.38 275 LYS A CA 1
ATOM 2302 C C . LYS A 1 275 ? -13.935 7.248 6.051 1.00 96.38 275 LYS A C 1
ATOM 2304 O O . LYS A 1 275 ? -14.374 6.212 5.552 1.00 96.38 275 LYS A O 1
ATOM 2309 N N . PHE A 1 276 ? -12.646 7.411 6.345 1.00 96.06 276 PHE A N 1
ATOM 2310 C CA . PHE A 1 276 ? -11.645 6.382 6.049 1.00 96.06 276 PHE A CA 1
ATOM 2311 C C . PHE A 1 276 ? -11.587 5.279 7.102 1.00 96.06 276 PHE A C 1
ATOM 2313 O O . PHE A 1 276 ? -11.462 4.116 6.723 1.00 96.06 276 PHE A O 1
ATOM 2320 N N . ILE A 1 277 ? -11.792 5.594 8.384 1.00 96.50 277 ILE A N 1
ATOM 2321 C CA . ILE A 1 277 ? -11.918 4.590 9.449 1.00 96.50 277 ILE A CA 1
ATOM 2322 C C . ILE A 1 277 ? -13.085 3.644 9.142 1.00 96.50 277 ILE A C 1
ATOM 2324 O O . ILE A 1 277 ? -12.933 2.427 9.213 1.00 96.50 277 ILE A O 1
ATOM 2328 N N . ARG A 1 278 ? -14.248 4.164 8.732 1.00 94.62 278 ARG A N 1
ATOM 2329 C CA . ARG A 1 278 ? -15.435 3.340 8.426 1.00 94.62 278 ARG A CA 1
ATOM 2330 C C . ARG A 1 278 ? -15.262 2.414 7.220 1.00 94.62 278 ARG A C 1
ATOM 2332 O O . ARG A 1 278 ? -16.008 1.444 7.116 1.00 94.62 278 ARG A O 1
ATOM 2339 N N . LYS A 1 279 ? -14.314 2.696 6.321 1.00 92.94 279 LYS A N 1
ATOM 2340 C CA . LYS A 1 279 ? -13.992 1.817 5.185 1.00 92.94 279 LYS A CA 1
ATOM 2341 C C . LYS A 1 279 ? -13.162 0.596 5.586 1.00 92.94 279 LYS A C 1
ATOM 2343 O O . LYS A 1 279 ? -13.106 -0.354 4.813 1.00 92.94 279 LYS A O 1
ATOM 2348 N N . GLN A 1 280 ? -12.530 0.618 6.760 1.00 93.94 280 GLN A N 1
ATOM 2349 C CA . GLN A 1 280 ? -11.672 -0.473 7.216 1.00 93.94 280 GLN A CA 1
ATOM 2350 C C . GLN A 1 280 ? -12.482 -1.694 7.667 1.00 93.94 280 GLN A C 1
ATOM 2352 O O . GLN A 1 280 ? -13.649 -1.595 8.061 1.00 93.94 280 GLN A O 1
ATOM 2357 N N . ASN A 1 281 ? -11.840 -2.862 7.644 1.00 87.38 281 ASN A N 1
ATOM 2358 C CA . ASN A 1 281 ? -12.450 -4.102 8.106 1.00 87.38 281 ASN A CA 1
ATOM 2359 C C . ASN A 1 281 ? -12.424 -4.191 9.636 1.00 87.38 281 ASN A C 1
ATOM 2361 O O . ASN A 1 281 ? -11.385 -4.487 10.220 1.00 87.38 281 ASN A O 1
ATOM 2365 N N . HIS A 1 282 ? -13.581 -4.032 10.276 1.00 87.00 282 HIS A N 1
ATOM 2366 C CA . HIS A 1 282 ? -13.731 -4.107 11.739 1.00 87.00 282 HIS A CA 1
ATOM 2367 C C . HIS A 1 282 ? -14.319 -5.432 12.240 1.00 87.00 282 HIS A C 1
ATOM 2369 O O . HIS A 1 282 ? -14.846 -5.498 13.346 1.00 87.00 282 HIS A O 1
ATOM 2375 N N . ASN A 1 283 ? -14.288 -6.498 11.435 1.00 85.69 283 ASN A N 1
ATOM 2376 C CA . ASN A 1 283 ? -14.893 -7.779 11.828 1.00 85.69 283 ASN A CA 1
ATOM 2377 C C . ASN A 1 283 ? -14.004 -8.602 12.776 1.00 85.69 283 ASN A C 1
ATOM 2379 O O . ASN A 1 283 ? -14.495 -9.499 13.463 1.00 85.69 283 ASN A O 1
ATOM 2383 N N . LYS A 1 284 ? -12.696 -8.318 12.805 1.00 90.06 284 LYS A N 1
ATOM 2384 C CA . LYS A 1 284 ? -11.709 -9.004 13.647 1.00 90.06 284 LYS A CA 1
ATOM 2385 C C . LYS A 1 284 ? -11.293 -8.107 14.805 1.00 90.06 284 LYS A C 1
ATOM 2387 O O . LYS A 1 284 ? -11.031 -6.923 14.607 1.00 90.06 284 LYS A O 1
ATOM 2392 N N . LEU A 1 285 ? -11.131 -8.698 15.987 1.00 92.00 285 LEU A N 1
ATOM 2393 C CA . LEU A 1 285 ? -10.710 -7.969 17.185 1.00 92.00 285 LEU A CA 1
ATOM 2394 C C . LEU A 1 285 ? -9.358 -7.261 17.003 1.00 92.00 285 LEU A C 1
ATOM 2396 O O . LEU A 1 285 ? -9.205 -6.130 17.442 1.00 92.00 285 LEU A O 1
ATOM 2400 N N . SER A 1 286 ? -8.425 -7.890 16.278 1.00 91.50 286 SER A N 1
ATOM 2401 C CA . SER A 1 286 ? -7.113 -7.324 15.926 1.00 91.50 286 SER A CA 1
ATOM 2402 C C . SER A 1 286 ? -7.187 -6.009 15.150 1.00 91.50 286 SER A C 1
ATOM 2404 O O . SER A 1 286 ? -6.241 -5.233 15.194 1.00 91.50 286 SER A O 1
ATOM 2406 N N . ASN A 1 287 ? -8.292 -5.763 14.445 1.00 92.31 287 ASN A N 1
ATOM 2407 C CA . ASN A 1 287 ? -8.501 -4.533 13.693 1.00 92.31 287 ASN A CA 1
ATOM 2408 C C . ASN A 1 287 ? -9.284 -3.518 14.528 1.00 92.31 287 ASN A C 1
ATOM 2410 O O . ASN A 1 287 ? -9.009 -2.329 14.446 1.00 92.31 287 ASN A O 1
ATOM 2414 N N . ILE A 1 288 ? -10.213 -3.972 15.377 1.00 95.44 288 ILE A N 1
ATOM 2415 C CA . ILE A 1 288 ? -10.952 -3.081 16.283 1.00 95.44 288 ILE A CA 1
ATOM 2416 C C . ILE A 1 288 ? -9.992 -2.377 17.249 1.00 95.44 288 ILE A C 1
ATOM 2418 O O . ILE A 1 288 ? -10.120 -1.175 17.458 1.00 95.44 288 ILE A O 1
ATOM 2422 N N . ILE A 1 289 ? -8.989 -3.086 17.783 1.00 95.25 289 ILE A N 1
ATOM 2423 C CA . ILE A 1 289 ? -7.983 -2.479 18.673 1.00 95.25 289 ILE A CA 1
ATOM 2424 C C . ILE A 1 289 ? -7.172 -1.367 17.997 1.00 95.25 289 ILE A C 1
ATOM 2426 O O . ILE A 1 289 ? -6.670 -0.493 18.686 1.00 95.25 289 ILE A O 1
ATOM 2430 N N . LYS A 1 290 ? -7.082 -1.332 16.659 1.00 95.25 290 LYS A N 1
ATOM 2431 C CA . LYS A 1 290 ? -6.377 -0.257 15.937 1.00 95.25 290 LYS A CA 1
ATOM 2432 C C . LYS A 1 290 ? -7.044 1.105 16.118 1.00 95.25 290 LYS A C 1
ATOM 2434 O O . LYS A 1 290 ? -6.402 2.128 15.899 1.00 95.25 290 LYS A O 1
ATOM 2439 N N . LEU A 1 291 ? -8.307 1.127 16.556 1.00 95.56 291 LEU A N 1
ATOM 2440 C CA . LEU A 1 291 ? -9.013 2.354 16.919 1.00 95.56 291 LEU A CA 1
ATOM 2441 C C . LEU A 1 291 ? -8.403 3.057 18.140 1.00 95.56 291 LEU A C 1
ATOM 2443 O O . LEU A 1 291 ? -8.588 4.264 18.262 1.00 95.56 291 LEU A O 1
ATOM 2447 N N . GLU A 1 292 ? -7.643 2.348 18.982 1.00 94.88 292 GLU A N 1
ATOM 2448 C CA . GLU A 1 292 ? -6.908 2.909 20.129 1.00 94.88 292 GLU A CA 1
ATOM 2449 C C . GLU A 1 292 ? -6.074 4.128 19.734 1.00 94.88 292 GLU A C 1
ATOM 2451 O O . GLU A 1 292 ? -6.159 5.176 20.365 1.00 94.88 292 GLU A O 1
ATOM 2456 N N . VAL A 1 293 ? -5.335 4.026 18.623 1.00 94.44 293 VAL A N 1
ATOM 2457 C CA . VAL A 1 293 ? -4.470 5.107 18.128 1.00 94.44 293 VAL A CA 1
ATOM 2458 C C . VAL A 1 293 ? -5.265 6.391 17.910 1.00 94.44 293 VAL A C 1
ATOM 2460 O O . VAL A 1 293 ? -4.783 7.478 18.215 1.00 94.44 293 VAL A O 1
ATOM 2463 N N . PHE A 1 294 ? -6.490 6.277 17.404 1.00 95.75 294 PHE A N 1
ATOM 2464 C CA . PHE A 1 294 ? -7.337 7.428 17.133 1.00 95.75 294 PHE A CA 1
ATOM 2465 C C . PHE A 1 294 ? -8.013 7.941 18.406 1.00 95.75 294 PHE A C 1
ATOM 2467 O O . PHE A 1 294 ? -8.032 9.148 18.625 1.00 95.75 294 PHE A O 1
ATOM 2474 N N . ILE A 1 295 ? -8.514 7.045 19.262 1.00 94.81 295 ILE A N 1
ATOM 2475 C CA . ILE A 1 295 ? -9.158 7.402 20.537 1.00 94.81 295 ILE A CA 1
ATOM 2476 C C . ILE A 1 295 ? -8.187 8.195 21.416 1.00 94.81 295 ILE A C 1
ATOM 2478 O O . ILE A 1 295 ? -8.519 9.303 21.833 1.00 94.81 295 ILE A O 1
ATOM 2482 N N . ASN A 1 296 ? -6.960 7.701 21.581 1.00 92.00 296 ASN A N 1
ATOM 2483 C CA . ASN A 1 296 ? -5.973 8.271 22.501 1.00 92.00 296 ASN A CA 1
ATOM 2484 C C . ASN A 1 296 ? -5.432 9.639 22.060 1.00 92.00 296 ASN A C 1
ATOM 2486 O O . ASN A 1 296 ? -4.838 10.354 22.860 1.00 92.00 296 ASN A O 1
ATOM 2490 N N . HIS A 1 297 ? -5.587 10.002 20.784 1.00 91.69 297 HIS A N 1
ATOM 2491 C CA . HIS A 1 297 ? -5.011 11.234 20.237 1.00 91.69 297 HIS A CA 1
ATOM 2492 C C . HIS A 1 297 ? -6.044 12.266 19.792 1.00 91.69 297 HIS A C 1
ATOM 2494 O O . HIS A 1 297 ? -5.662 13.402 19.513 1.00 91.69 297 HIS A O 1
ATOM 2500 N N . ARG A 1 298 ? -7.321 11.889 19.701 1.00 88.50 298 ARG A N 1
ATOM 2501 C CA . ARG A 1 298 ? -8.398 12.776 19.252 1.00 88.50 298 ARG A CA 1
ATOM 2502 C C . ARG A 1 298 ? -9.494 12.981 20.275 1.00 88.50 298 ARG A C 1
ATOM 2504 O O . ARG A 1 298 ? -10.145 14.013 20.216 1.00 88.50 298 ARG A O 1
ATOM 2511 N N . GLU A 1 299 ? -9.732 12.001 21.144 1.00 83.44 299 GLU A N 1
ATOM 2512 C CA . GLU A 1 299 ? -10.838 11.991 22.111 1.00 83.44 299 GLU A CA 1
ATOM 2513 C C . GLU A 1 299 ? -12.244 12.202 21.490 1.00 83.44 299 GLU A C 1
ATOM 2515 O O . GLU A 1 299 ? -13.235 12.239 22.210 1.00 83.44 299 GLU A O 1
ATOM 2520 N N . ASP A 1 300 ? -12.379 12.238 20.156 1.00 93.31 300 ASP A N 1
ATOM 2521 C CA . ASP A 1 300 ? -13.647 12.465 19.459 1.00 93.31 300 ASP A CA 1
ATOM 2522 C C . ASP A 1 300 ? -14.676 11.359 19.775 1.00 93.31 300 ASP A C 1
ATOM 2524 O O . ASP A 1 300 ? -14.465 10.163 19.519 1.00 93.31 300 ASP A O 1
ATOM 2528 N N . ILE A 1 301 ? -15.843 11.775 20.272 1.00 94.56 301 ILE A N 1
ATOM 2529 C CA . ILE A 1 301 ? -16.969 10.913 20.666 1.00 94.56 301 ILE A CA 1
ATOM 2530 C C . ILE A 1 301 ? -17.397 9.973 19.528 1.00 94.56 301 ILE A C 1
ATOM 2532 O O . ILE A 1 301 ? -17.791 8.825 19.754 1.00 94.56 301 ILE A O 1
ATOM 2536 N N . GLU A 1 302 ? -17.350 10.435 18.283 1.00 96.00 302 GLU A N 1
ATOM 2537 C CA . GLU A 1 302 ? -17.736 9.678 17.095 1.00 96.00 302 GLU A CA 1
AT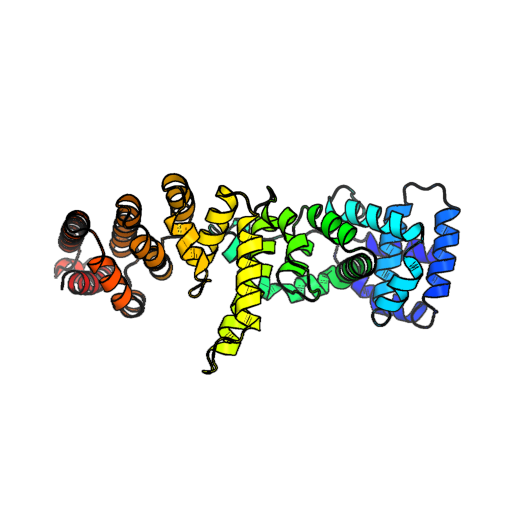OM 2538 C C . GLU A 1 302 ? -16.826 8.470 16.852 1.00 96.00 302 GLU A C 1
ATOM 2540 O O . GLU A 1 302 ? -17.314 7.415 16.438 1.00 96.00 302 GLU A O 1
ATOM 2545 N N . ILE A 1 303 ? -15.526 8.596 17.129 1.00 95.94 303 ILE A N 1
ATOM 2546 C CA . ILE A 1 303 ? -14.554 7.502 16.993 1.00 95.94 303 ILE A CA 1
ATOM 2547 C C . ILE A 1 303 ? -14.786 6.477 18.106 1.00 95.94 303 ILE A C 1
ATOM 2549 O O . ILE A 1 303 ? -14.860 5.274 17.839 1.00 95.94 303 ILE A O 1
ATOM 2553 N N . GLN A 1 304 ? -15.002 6.952 19.334 1.00 97.00 304 GLN A N 1
ATOM 2554 C CA . GLN A 1 304 ? -15.346 6.108 20.480 1.00 97.00 304 GLN A CA 1
ATOM 2555 C C . GLN A 1 304 ? -16.633 5.299 20.231 1.00 97.00 304 GLN A C 1
ATOM 2557 O O . GLN A 1 304 ? -16.687 4.099 20.512 1.00 97.00 304 GLN A O 1
ATOM 2562 N N . LYS A 1 305 ? -17.657 5.915 19.623 1.00 96.25 305 LYS A N 1
ATOM 2563 C CA . LYS A 1 305 ? -18.894 5.225 19.212 1.00 96.25 305 LYS A CA 1
ATOM 2564 C C . LYS A 1 305 ? -18.635 4.123 18.183 1.00 96.25 305 LYS A C 1
ATOM 2566 O O . LYS A 1 305 ? -19.191 3.039 18.328 1.00 96.25 305 LYS A O 1
ATOM 2571 N N . ILE A 1 306 ? -17.765 4.352 17.191 1.00 96.38 306 ILE A N 1
ATOM 2572 C CA . ILE A 1 306 ? -17.381 3.304 16.226 1.00 96.38 306 ILE A CA 1
ATOM 2573 C C . ILE A 1 306 ? -16.752 2.113 16.953 1.00 96.38 306 ILE A C 1
ATOM 2575 O O . ILE A 1 306 ? -17.118 0.971 16.673 1.00 96.38 306 ILE A O 1
ATOM 2579 N N . PHE A 1 307 ? -15.836 2.367 17.892 1.00 97.12 307 PHE A N 1
ATOM 2580 C CA . PHE A 1 307 ? -15.219 1.307 18.686 1.00 97.12 307 PHE A CA 1
ATOM 2581 C C . PHE A 1 307 ? -16.265 0.505 19.466 1.00 97.12 307 PHE A C 1
ATOM 2583 O O . PHE A 1 307 ? -16.308 -0.719 19.342 1.00 97.12 307 PHE A O 1
ATOM 2590 N N . VAL A 1 308 ? -17.151 1.182 20.202 1.00 97.12 308 VAL A N 1
ATOM 2591 C CA . VAL A 1 308 ? -18.229 0.544 20.973 1.00 97.12 308 VAL A CA 1
ATOM 2592 C C . VAL A 1 308 ? -19.135 -0.304 20.083 1.00 97.12 308 VAL A C 1
ATOM 2594 O O . VAL A 1 308 ? -19.352 -1.482 20.377 1.00 97.12 308 VAL A O 1
ATOM 2597 N N . ASP A 1 309 ? -19.611 0.250 18.968 1.00 96.56 309 ASP A N 1
ATOM 2598 C CA . ASP A 1 309 ? -20.505 -0.448 18.044 1.00 96.56 309 ASP A CA 1
ATOM 2599 C C . ASP A 1 309 ? -19.846 -1.718 17.482 1.00 96.56 309 ASP A C 1
ATOM 2601 O O . ASP A 1 309 ? -20.472 -2.783 17.412 1.00 96.56 309 ASP A O 1
ATOM 2605 N N . LYS A 1 310 ? -18.560 -1.637 17.118 1.00 96.50 310 LYS A N 1
ATOM 2606 C CA . LYS A 1 310 ? -17.806 -2.773 16.572 1.00 96.50 310 LYS A CA 1
ATOM 2607 C C . LYS A 1 310 ? -17.426 -3.804 17.620 1.00 96.50 310 LYS A C 1
ATOM 2609 O O . LYS A 1 310 ? -17.520 -5.000 17.337 1.00 96.50 310 LYS A O 1
ATOM 2614 N N . MET A 1 311 ? -17.106 -3.385 18.838 1.00 96.50 311 MET A N 1
ATOM 2615 C CA . MET A 1 311 ? -16.907 -4.296 19.964 1.00 96.50 311 MET A CA 1
ATOM 2616 C C . MET A 1 311 ? -18.188 -5.062 20.305 1.00 96.50 311 MET A C 1
ATOM 2618 O O . MET A 1 311 ? -18.146 -6.285 20.445 1.00 96.50 311 MET A O 1
ATOM 2622 N N . LEU A 1 312 ? -19.340 -4.386 20.374 1.00 95.94 312 LEU A N 1
ATOM 2623 C CA . LEU A 1 312 ? -20.639 -5.033 20.597 1.00 95.94 312 LEU A CA 1
ATOM 2624 C C . LEU A 1 312 ? -20.974 -6.026 19.477 1.00 95.94 312 LEU A C 1
ATOM 2626 O O . LEU A 1 312 ? -21.417 -7.149 19.744 1.00 95.94 312 LEU A O 1
ATOM 2630 N N . GLU A 1 313 ? -20.736 -5.644 18.219 1.00 95.38 313 GLU A N 1
ATOM 2631 C CA . GLU A 1 313 ? -20.919 -6.528 17.067 1.00 95.38 313 GLU A CA 1
ATOM 2632 C C . GLU A 1 313 ? -20.018 -7.769 17.155 1.00 95.38 313 GLU A C 1
ATOM 2634 O O . GLU A 1 313 ? -20.495 -8.893 16.943 1.00 95.38 313 GLU A O 1
ATOM 2639 N N . TRP A 1 314 ? -18.746 -7.587 17.517 1.00 95.31 314 TRP A N 1
ATOM 2640 C CA . TRP A 1 314 ? -17.794 -8.678 17.694 1.00 95.31 314 TRP A CA 1
ATOM 2641 C C . TRP A 1 314 ? -18.223 -9.624 18.819 1.00 95.31 314 TRP A C 1
ATOM 2643 O O . TRP A 1 314 ? -18.327 -10.827 18.578 1.00 95.31 314 TRP A O 1
ATOM 2653 N N . VAL A 1 315 ? -18.587 -9.113 20.002 1.00 94.19 315 VAL A N 1
ATOM 2654 C CA . VAL A 1 315 ? -19.083 -9.945 21.117 1.00 94.19 315 VAL A CA 1
ATOM 2655 C C . VAL A 1 315 ? -20.323 -10.741 20.698 1.00 94.19 315 VAL A C 1
ATOM 2657 O O . VAL A 1 315 ? -20.439 -11.943 20.960 1.00 94.19 315 VAL A O 1
ATOM 2660 N N . LYS A 1 316 ? -21.250 -10.102 19.978 1.00 91.88 316 LYS A N 1
ATOM 2661 C CA . LYS A 1 316 ? -22.490 -10.743 19.532 1.00 91.88 316 LYS A CA 1
ATOM 2662 C C . LYS A 1 316 ? -22.240 -11.869 18.527 1.00 91.88 316 LYS A C 1
ATOM 2664 O O . LYS A 1 316 ? -22.871 -12.926 18.639 1.00 91.88 316 LYS A O 1
ATOM 2669 N N . LYS A 1 317 ? -21.353 -11.665 17.550 1.00 90.12 317 LYS A N 1
ATOM 2670 C CA . LYS A 1 317 ? -21.195 -12.563 16.389 1.00 90.12 317 LYS A CA 1
ATOM 2671 C C . LYS A 1 317 ? -19.978 -13.486 16.468 1.00 90.12 317 LYS A C 1
ATOM 2673 O O . LYS A 1 317 ? -20.116 -14.661 16.148 1.00 90.12 317 LYS A O 1
ATOM 2678 N N . TRP A 1 318 ? -18.835 -12.977 16.914 1.00 88.00 318 TRP A N 1
ATOM 2679 C CA . TRP A 1 318 ? -17.508 -13.555 16.665 1.00 88.00 318 TRP A CA 1
ATOM 2680 C C . TRP A 1 318 ? -16.655 -13.769 17.922 1.00 88.00 318 TRP A C 1
ATOM 2682 O O . TRP A 1 318 ? -15.491 -14.141 17.795 1.00 88.00 318 TRP A O 1
ATOM 2692 N N . ALA A 1 319 ? -17.192 -13.514 19.119 1.00 87.75 319 ALA A N 1
ATOM 2693 C CA . ALA A 1 319 ? -16.449 -13.673 20.366 1.00 87.75 319 ALA A CA 1
ATOM 2694 C C . ALA A 1 319 ? -15.866 -15.087 20.517 1.00 87.75 319 ALA A C 1
ATOM 2696 O O . ALA A 1 319 ? -16.596 -16.079 20.530 1.00 87.75 319 ALA A O 1
ATOM 2697 N N . LEU A 1 320 ? -14.539 -15.140 20.646 1.00 87.75 320 LEU A N 1
ATOM 2698 C CA . LEU A 1 320 ? -13.736 -16.349 20.799 1.00 87.75 320 LEU A CA 1
ATOM 2699 C C . LEU A 1 320 ? -12.676 -16.118 21.876 1.00 87.75 320 LEU A C 1
ATOM 2701 O O . LEU A 1 320 ? -11.948 -15.123 21.825 1.00 87.75 320 LEU A O 1
ATOM 2705 N N . GLU A 1 321 ? -12.540 -17.067 22.802 1.00 85.88 321 GLU A N 1
ATOM 2706 C CA . GLU A 1 321 ? -11.658 -16.935 23.971 1.00 85.88 321 GLU A CA 1
ATOM 2707 C C . GLU A 1 321 ? -10.174 -16.823 23.590 1.00 85.88 321 GLU A C 1
ATOM 2709 O O . GLU A 1 321 ? -9.422 -16.031 24.157 1.00 85.88 321 GLU A O 1
ATOM 2714 N N . SER A 1 322 ? -9.744 -17.549 22.555 1.00 87.94 322 SER A N 1
ATOM 2715 C CA . SER A 1 322 ? -8.366 -17.474 22.050 1.00 87.94 322 SER A CA 1
ATOM 2716 C C . SER A 1 322 ? -8.006 -16.082 21.526 1.00 87.94 322 SER A C 1
ATOM 2718 O O . SER A 1 322 ? -6.870 -15.634 21.659 1.00 87.94 322 SER A O 1
ATOM 2720 N N . THR A 1 323 ? -8.976 -15.379 20.940 1.00 90.00 323 THR A N 1
ATOM 2721 C CA . THR A 1 323 ? -8.764 -14.022 20.428 1.00 90.00 323 THR A CA 1
ATOM 2722 C C . THR A 1 323 ? -8.878 -13.005 21.560 1.00 90.00 323 THR A C 1
ATOM 2724 O O . THR A 1 323 ? -8.049 -12.104 21.650 1.00 90.00 323 THR A O 1
ATOM 2727 N N . TRP A 1 324 ? -9.852 -13.176 22.462 1.00 94.44 324 TRP A N 1
ATOM 2728 C CA . TRP A 1 324 ? -10.018 -12.328 23.643 1.00 94.44 324 TRP A CA 1
ATOM 2729 C C . TRP A 1 324 ? -8.766 -12.324 24.524 1.00 94.44 324 TRP A C 1
ATOM 2731 O O . TRP A 1 324 ? -8.189 -11.269 24.776 1.00 94.44 324 TRP A O 1
ATOM 2741 N N . SER A 1 325 ? -8.291 -13.502 24.929 1.00 92.81 325 SER A N 1
ATOM 2742 C CA . SER A 1 325 ? -7.123 -13.658 25.805 1.00 92.81 325 SER A CA 1
ATOM 2743 C C . SER A 1 325 ? -5.864 -12.960 25.277 1.00 92.81 325 SER A C 1
ATOM 2745 O O . SER A 1 325 ? -5.105 -12.406 26.076 1.00 92.81 325 SER A O 1
ATOM 2747 N N . ARG A 1 326 ? -5.671 -12.917 23.950 1.00 93.62 326 ARG A N 1
ATOM 2748 C CA . ARG A 1 326 ? -4.548 -12.225 23.299 1.00 93.62 326 ARG A CA 1
ATOM 2749 C C . ARG A 1 326 ? -4.622 -10.700 23.417 1.00 93.62 326 ARG A C 1
ATOM 2751 O O . ARG A 1 326 ? -3.580 -10.067 23.555 1.00 93.62 326 ARG A O 1
ATOM 2758 N N . TYR A 1 327 ? -5.820 -10.114 23.365 1.00 94.25 327 TYR A N 1
ATOM 2759 C CA . TYR A 1 327 ? -6.006 -8.660 23.231 1.00 94.25 327 TYR A CA 1
ATOM 2760 C C . TYR A 1 327 ? -6.691 -7.986 24.428 1.00 94.25 327 TYR A C 1
ATOM 2762 O O . TYR A 1 327 ? -6.765 -6.759 24.476 1.00 94.25 327 TYR A O 1
ATOM 2770 N N . LYS A 1 328 ? -7.158 -8.748 25.425 1.00 94.62 328 LYS A N 1
ATOM 2771 C CA . LYS A 1 328 ? -7.976 -8.230 26.533 1.00 94.62 328 LYS A CA 1
ATOM 2772 C C . LYS A 1 328 ? -7.358 -7.058 27.292 1.00 94.62 328 LYS A C 1
ATOM 2774 O O . LYS A 1 328 ? -8.083 -6.163 27.699 1.00 94.62 328 LYS A O 1
ATOM 2779 N N . LYS A 1 329 ? -6.030 -7.041 27.474 1.00 94.06 329 LYS A N 1
ATOM 2780 C CA . LYS A 1 329 ? -5.342 -5.945 28.178 1.00 94.06 329 LYS A CA 1
ATOM 2781 C C . LYS A 1 329 ? -5.453 -4.625 27.416 1.00 94.06 329 LYS A C 1
ATOM 2783 O O . LYS A 1 329 ? -5.796 -3.623 28.025 1.00 94.06 329 LYS A O 1
ATOM 2788 N N . MET A 1 330 ? -5.217 -4.653 26.103 1.00 94.31 330 MET A N 1
ATOM 2789 C CA . MET A 1 330 ? -5.338 -3.471 25.241 1.00 94.31 330 MET A CA 1
ATOM 2790 C C . MET A 1 330 ? -6.784 -2.981 25.214 1.00 94.31 330 MET A C 1
ATOM 2792 O O . MET A 1 330 ? -7.050 -1.811 25.426 1.00 94.31 330 MET A O 1
ATOM 2796 N N . ILE A 1 331 ? -7.741 -3.899 25.056 1.00 95.25 331 ILE A N 1
ATOM 2797 C CA . ILE A 1 331 ? -9.165 -3.545 25.026 1.00 95.25 331 ILE A CA 1
ATOM 2798 C C . ILE A 1 331 ? -9.619 -2.923 26.344 1.00 95.25 331 ILE A C 1
ATOM 2800 O O . ILE A 1 331 ? -10.368 -1.954 26.316 1.00 95.25 331 ILE A O 1
ATOM 2804 N N . LYS A 1 332 ? -9.179 -3.461 27.488 1.00 94.25 332 LYS A N 1
ATOM 2805 C CA . LYS A 1 332 ? -9.470 -2.859 28.794 1.00 94.25 332 LYS A CA 1
ATOM 2806 C C . LYS A 1 332 ? -8.886 -1.448 28.902 1.00 94.25 332 LYS A C 1
ATOM 2808 O O . LYS A 1 332 ? -9.612 -0.569 29.335 1.00 94.25 332 LYS A O 1
ATOM 2813 N N . GLY A 1 333 ? -7.662 -1.227 28.413 1.00 94.38 333 GLY A N 1
ATOM 2814 C CA . GLY A 1 333 ? -7.076 0.115 28.301 1.00 94.38 333 GLY A CA 1
ATOM 2815 C C . GLY A 1 333 ? -7.958 1.070 27.495 1.00 94.38 333 GLY A C 1
ATOM 2816 O O . GLY A 1 333 ? -8.408 2.074 28.031 1.00 94.38 333 GLY A O 1
ATOM 2817 N N . ILE A 1 334 ? -8.341 0.683 26.272 1.00 95.56 334 ILE A N 1
ATOM 2818 C CA . ILE A 1 334 ? -9.233 1.498 25.429 1.00 95.56 334 ILE A CA 1
ATOM 2819 C C . ILE A 1 334 ? -10.555 1.795 26.145 1.00 95.56 334 ILE A C 1
ATOM 2821 O O . ILE A 1 334 ? -11.046 2.916 26.095 1.00 95.56 334 ILE A O 1
ATOM 2825 N N . LEU A 1 335 ? -11.154 0.794 26.805 1.00 95.12 335 LEU A N 1
ATOM 2826 C CA . LEU A 1 335 ? -12.396 0.965 27.563 1.00 95.12 335 LEU A CA 1
ATOM 2827 C C . LEU A 1 335 ? -12.237 1.936 28.736 1.00 95.12 335 LEU A C 1
ATOM 2829 O O . LEU A 1 335 ? -13.200 2.630 29.067 1.00 95.12 335 LEU A O 1
ATOM 2833 N N . ASP A 1 336 ? -11.067 1.968 29.366 1.00 93.12 336 ASP A N 1
ATOM 2834 C CA . ASP A 1 336 ? -10.758 2.883 30.459 1.00 93.12 336 ASP A CA 1
ATOM 2835 C C . ASP A 1 336 ? -10.583 4.329 29.971 1.00 93.12 336 ASP A C 1
ATOM 2837 O O . ASP A 1 336 ? -11.002 5.247 30.688 1.00 93.12 336 ASP A O 1
ATOM 2841 N N . ASP A 1 337 ? -10.089 4.496 28.742 1.00 93.38 337 ASP A N 1
ATOM 2842 C CA . ASP A 1 337 ? -9.891 5.779 28.054 1.00 93.38 337 ASP A CA 1
ATOM 2843 C C . ASP A 1 337 ? -11.185 6.356 27.443 1.00 93.38 337 ASP A C 1
ATOM 2845 O O . ASP A 1 337 ? -11.231 7.528 27.069 1.00 93.38 337 ASP A O 1
ATOM 2849 N N . LEU A 1 338 ? -12.269 5.572 27.360 1.00 95.31 338 LEU A N 1
ATOM 2850 C CA . LEU A 1 338 ? -13.562 6.073 26.884 1.00 95.31 338 LEU A CA 1
ATOM 2851 C C . LEU A 1 338 ? -14.171 7.107 27.841 1.00 95.31 338 LEU A C 1
ATOM 2853 O O . LEU A 1 338 ? -14.111 6.978 29.071 1.00 95.31 338 LEU A O 1
ATOM 2857 N N . GLU A 1 339 ? -14.911 8.059 27.272 1.00 95.56 339 GLU A N 1
ATOM 2858 C CA . GLU A 1 339 ? -15.755 8.964 28.046 1.00 95.56 339 GLU A CA 1
ATOM 2859 C C . GLU A 1 339 ? -16.740 8.190 28.936 1.00 95.56 339 GLU A C 1
ATOM 2861 O O . GLU A 1 339 ? -17.307 7.162 28.549 1.00 95.56 339 GLU A O 1
ATOM 2866 N N . ASN A 1 340 ? -16.992 8.721 30.137 1.00 95.12 340 ASN A N 1
ATOM 2867 C CA . ASN A 1 340 ? -17.831 8.073 31.149 1.00 95.12 340 ASN A CA 1
ATOM 2868 C C . ASN A 1 340 ? -19.211 7.663 30.626 1.00 95.12 340 ASN A C 1
ATOM 2870 O O . ASN A 1 340 ? -19.652 6.544 30.902 1.00 95.12 340 ASN A O 1
ATOM 2874 N N . ASP A 1 341 ? -19.873 8.529 29.864 1.00 96.12 341 ASP A N 1
ATOM 2875 C CA . ASP A 1 341 ? -21.211 8.260 29.336 1.00 96.12 341 ASP A CA 1
ATOM 2876 C C . ASP A 1 341 ? -21.184 7.135 28.291 1.00 96.12 341 ASP A C 1
ATOM 2878 O O . ASP A 1 341 ? -22.032 6.238 28.309 1.00 96.12 341 ASP A O 1
ATOM 2882 N N . ILE A 1 342 ? -20.165 7.119 27.426 1.00 96.69 342 ILE A N 1
ATOM 2883 C CA . ILE A 1 342 ? -19.982 6.093 26.391 1.00 96.69 342 ILE A CA 1
ATOM 2884 C C . ILE A 1 342 ? -19.649 4.744 27.030 1.00 96.69 342 ILE A C 1
ATOM 2886 O O . ILE A 1 342 ? -20.282 3.732 26.714 1.00 96.69 342 ILE A O 1
ATOM 2890 N N . ARG A 1 343 ? -18.711 4.727 27.982 1.00 96.19 343 ARG A N 1
ATOM 2891 C CA . ARG A 1 343 ? -18.346 3.539 28.764 1.00 96.19 343 ARG A CA 1
ATOM 2892 C C . ARG A 1 343 ? -19.539 2.973 29.530 1.00 96.19 343 ARG A C 1
ATOM 2894 O O . ARG A 1 343 ? -19.731 1.756 29.559 1.00 96.19 343 ARG A O 1
ATOM 2901 N N . THR A 1 344 ? -20.339 3.835 30.155 1.00 95.62 344 THR A N 1
ATOM 2902 C CA . THR A 1 344 ? -21.524 3.419 30.919 1.00 95.62 344 THR A CA 1
ATOM 2903 C C . THR A 1 344 ? -22.545 2.765 30.001 1.00 95.62 344 THR A C 1
ATOM 2905 O O . THR A 1 344 ? -22.967 1.638 30.270 1.00 95.62 344 THR A O 1
ATOM 2908 N N . LYS A 1 345 ? -22.847 3.405 28.866 1.00 96.31 345 LYS A N 1
ATOM 2909 C CA . LYS A 1 345 ? -23.747 2.853 27.851 1.00 96.31 345 LYS A CA 1
ATOM 2910 C C . LYS A 1 345 ? -23.253 1.510 27.305 1.00 96.31 345 LYS A C 1
ATOM 2912 O O . LYS A 1 345 ? -24.015 0.550 27.270 1.00 96.31 345 LYS A O 1
ATOM 2917 N N . PHE A 1 346 ? -21.969 1.395 26.964 1.00 97.12 346 PHE A N 1
ATOM 2918 C CA . PHE A 1 346 ? -21.386 0.125 26.519 1.00 97.12 346 PHE A CA 1
ATOM 2919 C C . PHE A 1 346 ? -21.561 -0.988 27.562 1.00 97.12 346 PHE A C 1
ATOM 2921 O O . PHE A 1 346 ? -21.950 -2.107 27.223 1.00 97.12 346 PHE A O 1
ATOM 2928 N N . ARG A 1 347 ? -21.324 -0.695 28.848 1.00 96.44 347 ARG A N 1
ATOM 2929 C CA . ARG A 1 347 ? -21.524 -1.668 29.935 1.00 96.44 347 ARG A CA 1
ATOM 2930 C C . ARG A 1 347 ? -22.988 -2.086 30.080 1.00 96.44 347 ARG A C 1
ATOM 2932 O O . ARG A 1 347 ? -23.249 -3.250 30.387 1.00 96.44 347 ARG A O 1
ATOM 2939 N N . GLU A 1 348 ? -23.937 -1.177 29.880 1.00 96.62 348 GLU A N 1
ATOM 2940 C CA . GLU A 1 348 ? -25.371 -1.494 29.865 1.00 96.62 348 GLU A CA 1
ATOM 2941 C C . GLU A 1 348 ? -25.733 -2.412 28.692 1.00 96.62 348 GLU A C 1
ATOM 2943 O O . GLU A 1 348 ? -26.349 -3.461 28.905 1.00 96.62 348 GLU A O 1
ATOM 2948 N N . ASP A 1 349 ? -25.257 -2.093 27.489 1.00 97.19 349 ASP A N 1
ATOM 2949 C CA . ASP A 1 349 ? -25.484 -2.890 26.280 1.00 97.19 349 ASP A CA 1
ATOM 2950 C C . ASP A 1 349 ? -24.873 -4.301 26.410 1.00 97.19 349 ASP A C 1
ATOM 2952 O O . ASP A 1 349 ? -25.512 -5.306 26.084 1.00 97.19 349 ASP A O 1
ATOM 2956 N N . ILE A 1 350 ? -23.666 -4.417 26.975 1.00 96.44 350 ILE A N 1
ATOM 2957 C CA . ILE A 1 350 ? -23.014 -5.705 27.268 1.00 96.44 350 ILE A CA 1
ATOM 2958 C C . ILE A 1 350 ? -23.804 -6.516 28.308 1.00 96.44 350 ILE A C 1
ATOM 2960 O O . ILE A 1 350 ? -23.994 -7.726 28.137 1.00 96.44 350 ILE A O 1
ATOM 2964 N N . LYS A 1 351 ? -24.320 -5.879 29.369 1.00 96.06 351 LYS A N 1
ATOM 2965 C CA . LYS A 1 351 ? -25.195 -6.552 30.348 1.00 96.06 351 LYS A CA 1
ATOM 2966 C C . LYS A 1 351 ? -26.472 -7.063 29.687 1.00 96.06 351 LYS A C 1
ATOM 2968 O O . LYS A 1 351 ? -26.893 -8.182 29.979 1.00 96.06 351 LYS A O 1
ATOM 2973 N N . GLN A 1 352 ? -27.064 -6.290 28.781 1.00 95.75 352 GLN A N 1
ATOM 2974 C CA . GLN A 1 352 ? -28.234 -6.723 28.022 1.00 95.75 352 GLN A CA 1
ATOM 2975 C C . GLN A 1 352 ? -27.903 -7.877 27.063 1.00 95.75 352 GLN A C 1
ATOM 2977 O O . GLN A 1 352 ? -28.710 -8.789 26.891 1.00 95.75 352 GLN A O 1
ATOM 2982 N N . LEU A 1 353 ? -26.715 -7.908 26.454 1.00 94.50 353 LEU A N 1
ATOM 2983 C CA . LEU A 1 353 ? -26.279 -9.071 25.674 1.00 94.50 353 LEU A CA 1
ATOM 2984 C C . LEU A 1 353 ? -26.170 -10.322 26.553 1.00 94.50 353 LEU A C 1
ATOM 2986 O O . LEU A 1 353 ? -26.639 -11.385 26.147 1.00 94.50 353 LEU A O 1
ATOM 2990 N N . LYS A 1 354 ? -25.638 -10.188 27.775 1.00 94.19 354 LYS A N 1
ATOM 2991 C CA . LYS A 1 354 ? -25.516 -11.290 28.742 1.00 94.19 354 LYS A CA 1
ATOM 2992 C C . LYS A 1 354 ? -26.859 -11.936 29.084 1.00 94.19 354 LYS A C 1
ATOM 2994 O O . LYS A 1 354 ? -26.936 -13.159 29.185 1.00 94.19 354 LYS A O 1
ATOM 2999 N N . THR A 1 355 ? -27.916 -11.141 29.274 1.00 92.88 355 THR A N 1
ATOM 3000 C CA . THR A 1 355 ? -29.248 -11.661 29.639 1.00 92.88 355 THR A CA 1
ATOM 3001 C C . THR A 1 355 ? -29.921 -12.437 28.508 1.00 92.88 355 THR A C 1
ATOM 3003 O O . THR A 1 355 ? -30.822 -13.228 28.772 1.00 92.88 355 THR A O 1
ATOM 3006 N N . ASN A 1 356 ? -29.460 -12.258 27.268 1.00 92.00 356 ASN A N 1
ATOM 3007 C CA . ASN A 1 356 ? -29.998 -12.912 26.076 1.00 92.00 356 ASN A CA 1
ATOM 3008 C C . ASN A 1 356 ? -29.242 -14.197 25.673 1.00 92.00 356 ASN A C 1
ATOM 3010 O O . ASN A 1 356 ? -29.530 -14.768 24.621 1.00 92.00 356 ASN A O 1
ATOM 3014 N N . LEU A 1 357 ? -28.272 -14.650 26.473 1.00 91.44 357 LEU A N 1
ATOM 3015 C CA . LEU A 1 357 ? -27.494 -15.865 26.209 1.00 91.44 357 LEU A CA 1
ATOM 3016 C C . LEU A 1 357 ? -28.276 -17.145 26.560 1.00 91.44 357 LEU A C 1
ATOM 3018 O O . LEU A 1 357 ? -28.911 -17.238 27.612 1.00 91.44 357 LEU A O 1
ATOM 3022 N N . PHE A 1 358 ? -28.171 -18.178 25.721 1.00 88.62 358 PHE A N 1
ATOM 3023 C CA . PHE A 1 358 ? -28.852 -19.468 25.899 1.00 88.62 358 PHE A CA 1
ATOM 3024 C C . PHE A 1 358 ? -28.050 -20.431 26.790 1.00 88.62 358 PHE A C 1
ATOM 3026 O O . PHE A 1 358 ? -27.547 -21.459 26.338 1.00 88.62 358 PHE A O 1
ATOM 3033 N N . ILE A 1 359 ? -27.921 -20.092 28.074 1.00 89.00 359 ILE A N 1
ATOM 3034 C CA . ILE A 1 359 ? -27.065 -20.804 29.046 1.00 89.00 359 ILE A CA 1
ATOM 3035 C C . ILE A 1 359 ? -27.845 -21.624 30.091 1.00 89.00 359 ILE A C 1
ATOM 3037 O O . ILE A 1 359 ? -27.338 -21.912 31.178 1.00 89.00 359 ILE A O 1
ATOM 3041 N N . SER A 1 360 ? -29.090 -22.012 29.805 1.00 89.81 360 SER A N 1
ATOM 3042 C CA . SER A 1 360 ? -29.894 -22.812 30.740 1.00 89.81 360 SER A CA 1
ATOM 3043 C C . SER A 1 360 ? -29.599 -24.319 30.654 1.00 89.81 360 SER A C 1
ATOM 3045 O O . SER A 1 360 ? -29.040 -24.827 29.680 1.00 89.81 360 SER A O 1
ATOM 3047 N N . LYS A 1 361 ? -30.044 -25.085 31.666 1.00 87.31 361 LYS A N 1
ATOM 3048 C CA . LYS A 1 361 ? -30.000 -26.562 31.626 1.00 87.31 361 LYS A CA 1
ATOM 3049 C C . LYS A 1 361 ? -30.768 -27.134 30.427 1.00 87.31 361 LYS A C 1
ATOM 3051 O O . LYS A 1 361 ? -30.345 -28.146 29.878 1.00 87.31 361 LYS A O 1
ATOM 3056 N N . PHE A 1 362 ? -31.864 -26.486 30.028 1.00 91.62 362 PHE A N 1
ATOM 3057 C CA . PHE A 1 362 ? -32.638 -26.859 28.845 1.00 91.62 362 PHE A CA 1
ATOM 3058 C C . PHE A 1 362 ? -31.826 -26.637 27.562 1.00 91.62 362 PHE A C 1
ATOM 3060 O O . PHE A 1 362 ? -31.730 -27.534 26.727 1.00 91.62 362 PHE A O 1
ATOM 3067 N N . ASP A 1 363 ? -31.167 -25.482 27.433 1.00 89.88 363 ASP A N 1
ATOM 3068 C CA . ASP A 1 363 ? -30.329 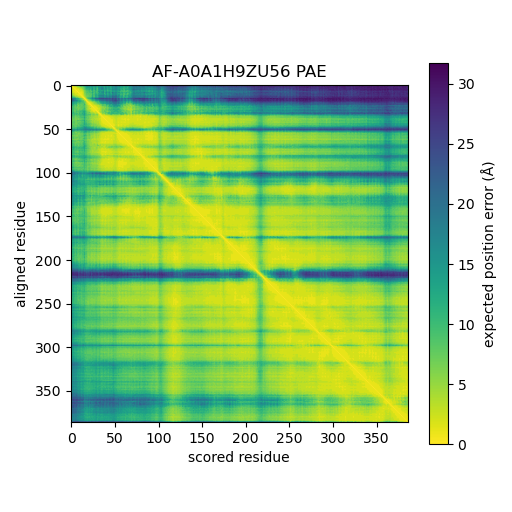-25.168 26.270 1.00 89.88 363 ASP A CA 1
ATOM 3069 C C . ASP A 1 363 ? -29.175 -26.155 26.114 1.00 89.88 363 ASP A C 1
ATOM 3071 O O . ASP A 1 363 ? -28.914 -26.624 25.007 1.00 89.88 363 ASP A O 1
ATOM 3075 N N . ARG A 1 364 ? -28.548 -26.553 27.228 1.00 89.62 364 ARG A N 1
ATOM 3076 C CA . ARG A 1 364 ? -27.502 -27.583 27.235 1.00 89.62 364 ARG A CA 1
ATOM 3077 C C . ARG A 1 364 ? -27.976 -28.908 26.631 1.00 89.62 364 ARG A C 1
ATOM 3079 O O . ARG A 1 364 ? -27.177 -29.600 26.012 1.00 89.62 364 ARG A O 1
ATOM 3086 N N . GLN A 1 365 ? -29.242 -29.275 26.824 1.00 88.94 365 GLN A N 1
ATOM 3087 C CA . GLN A 1 365 ? -29.797 -30.542 26.337 1.00 88.94 365 GLN A CA 1
ATOM 3088 C C . GLN A 1 365 ? -30.291 -30.452 24.889 1.00 88.94 365 GLN A C 1
ATOM 3090 O O . GLN A 1 365 ? -30.095 -31.390 24.124 1.00 88.94 365 GLN A O 1
ATOM 3095 N N . VAL A 1 366 ? -30.923 -29.338 24.509 1.00 90.75 366 VAL A N 1
ATOM 3096 C CA . VAL A 1 366 ? -31.620 -29.207 23.214 1.00 90.75 366 VAL A CA 1
ATOM 3097 C C . VAL A 1 366 ? -30.759 -28.521 22.150 1.00 90.75 366 VAL A C 1
ATOM 3099 O O . VAL A 1 366 ? -30.913 -28.780 20.960 1.00 90.75 366 VAL A O 1
ATOM 3102 N N . ARG A 1 367 ? -29.845 -27.635 22.557 1.00 90.75 367 ARG A N 1
ATOM 3103 C CA . ARG A 1 367 ? -29.037 -26.780 21.672 1.00 90.75 367 ARG A CA 1
ATOM 3104 C C . ARG A 1 367 ? -27.585 -26.717 22.150 1.00 90.75 367 ARG A C 1
ATOM 3106 O O . ARG A 1 367 ? -27.016 -25.636 22.275 1.00 90.75 367 ARG A O 1
ATOM 3113 N N . TYR A 1 368 ? -26.985 -27.880 22.406 1.00 89.44 368 TYR A N 1
ATOM 3114 C CA . TYR A 1 368 ? -25.671 -27.991 23.051 1.00 89.44 368 TYR A CA 1
ATOM 3115 C C . TYR A 1 368 ? -24.574 -27.125 22.405 1.00 89.44 368 TYR A C 1
ATOM 3117 O O . TYR A 1 368 ? -23.858 -26.435 23.122 1.00 89.44 368 TYR A O 1
ATOM 3125 N N . SER A 1 369 ? -24.489 -27.078 21.067 1.00 88.31 369 SER A N 1
ATOM 3126 C CA . SER A 1 369 ? -23.515 -26.220 20.363 1.00 88.31 369 SER A CA 1
ATOM 3127 C C . SER A 1 369 ? -23.701 -24.737 20.694 1.00 88.31 369 SER A C 1
ATOM 3129 O O . SER A 1 369 ? -22.745 -24.054 21.034 1.00 88.31 369 SER A O 1
ATOM 3131 N N . LYS A 1 370 ? -24.946 -24.245 20.661 1.00 89.44 370 LYS A N 1
ATOM 3132 C CA . LYS A 1 370 ? -25.262 -22.848 20.976 1.00 89.44 370 LYS A CA 1
ATOM 3133 C C . LYS A 1 370 ? -25.021 -22.533 22.453 1.00 89.44 370 LYS A C 1
ATOM 3135 O O . LYS A 1 370 ? -24.544 -21.450 22.767 1.00 89.44 370 LYS A O 1
ATOM 3140 N N . PHE A 1 371 ? -25.329 -23.482 23.339 1.00 92.44 371 PHE A N 1
ATOM 3141 C CA . PHE A 1 371 ? -25.023 -23.383 24.766 1.00 92.44 371 PHE A CA 1
ATOM 3142 C C . PHE A 1 371 ? -23.515 -23.233 25.011 1.00 92.44 371 PHE A C 1
ATOM 3144 O O . 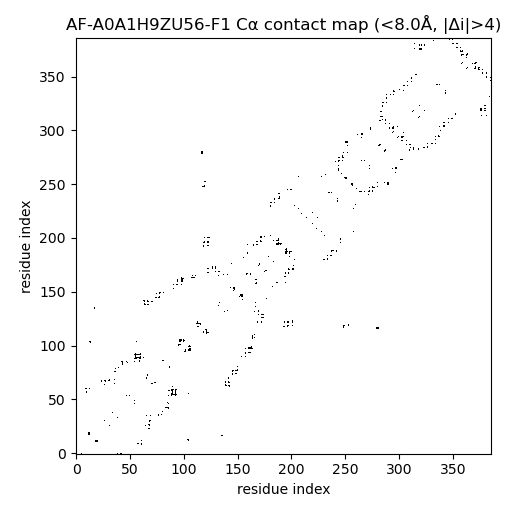PHE A 1 371 ? -23.122 -22.379 25.798 1.00 92.44 371 PHE A O 1
ATOM 3151 N N . LEU A 1 372 ? -22.674 -24.031 24.340 1.00 88.81 372 LEU A N 1
ATOM 3152 C CA . LEU A 1 372 ? -21.216 -23.925 24.463 1.00 88.81 372 LEU A CA 1
ATOM 3153 C C . LEU A 1 372 ? -20.703 -22.565 23.975 1.00 88.81 372 LEU A C 1
ATOM 3155 O O . LEU A 1 372 ? -19.976 -21.899 24.711 1.00 88.81 372 LEU A O 1
ATOM 3159 N N . ASP A 1 373 ? -21.135 -22.126 22.790 1.00 89.06 373 ASP A N 1
ATOM 3160 C CA . ASP A 1 373 ? -20.750 -20.821 22.236 1.00 89.06 373 ASP A CA 1
ATOM 3161 C C . ASP A 1 373 ? -21.142 -19.668 23.171 1.00 89.06 373 ASP A C 1
ATOM 3163 O O . ASP A 1 373 ? -20.348 -18.766 23.439 1.00 89.06 373 ASP A O 1
ATOM 3167 N N . ASP A 1 374 ? -22.368 -19.697 23.699 1.00 92.38 374 ASP A N 1
ATOM 3168 C CA . ASP A 1 374 ? -22.866 -18.663 24.604 1.00 92.38 374 ASP A CA 1
ATOM 3169 C C . ASP A 1 374 ? -22.207 -18.737 25.992 1.00 92.38 374 ASP A C 1
ATOM 3171 O O . ASP A 1 374 ? -22.059 -17.706 26.647 1.00 92.38 374 ASP A O 1
ATOM 3175 N N . ASN A 1 375 ? -21.750 -19.913 26.434 1.00 90.56 375 ASN A N 1
ATOM 3176 C CA . ASN A 1 375 ? -20.983 -20.041 27.671 1.00 90.56 375 ASN A CA 1
ATOM 3177 C C . ASN A 1 375 ? -19.588 -19.406 27.540 1.00 90.56 375 ASN A C 1
ATOM 3179 O O . ASN A 1 375 ? -19.181 -18.683 28.444 1.00 90.56 375 ASN A O 1
ATOM 3183 N N . HIS A 1 376 ? -18.901 -19.572 26.404 1.00 89.31 376 HIS A N 1
ATOM 3184 C CA . HIS A 1 376 ? -17.645 -18.850 26.141 1.00 89.31 376 HIS A CA 1
ATOM 3185 C C . HIS A 1 376 ? -17.867 -17.333 26.056 1.00 89.31 376 HIS A C 1
ATOM 3187 O O . HIS A 1 376 ? -17.124 -16.551 26.644 1.00 89.31 376 HIS A O 1
ATOM 3193 N N . LYS A 1 377 ? -18.936 -16.888 25.379 1.00 93.50 377 LYS A N 1
ATOM 3194 C CA . LYS A 1 377 ? -19.295 -15.458 25.335 1.00 93.50 377 LYS A CA 1
ATOM 3195 C C . LYS A 1 377 ? -19.551 -14.883 26.718 1.00 93.50 377 LYS A C 1
ATOM 3197 O O . LYS A 1 377 ? -19.192 -13.738 26.974 1.00 93.50 377 LYS A O 1
ATOM 3202 N N . LYS A 1 378 ? -20.173 -15.663 27.602 1.00 94.25 378 LYS A N 1
ATOM 3203 C CA . LYS A 1 378 ? -20.422 -15.257 28.982 1.00 94.25 378 LYS A CA 1
ATOM 3204 C C . LYS A 1 378 ? -19.118 -14.980 29.731 1.00 94.25 378 LYS A C 1
ATOM 3206 O O . LYS A 1 378 ? -19.056 -13.969 30.414 1.00 94.25 378 LYS A O 1
ATOM 3211 N N . GLU A 1 379 ? -18.100 -15.828 29.587 1.00 92.38 379 GLU A N 1
ATOM 3212 C CA . GLU A 1 379 ? -16.791 -15.634 30.234 1.00 92.38 379 GLU A CA 1
ATOM 3213 C C . GLU A 1 379 ? -16.127 -14.328 29.778 1.00 92.38 379 GLU A C 1
ATOM 3215 O O . GLU A 1 379 ? -15.716 -13.522 30.611 1.00 92.38 379 GLU A O 1
ATOM 3220 N N . ILE A 1 380 ? -16.135 -14.061 28.469 1.00 94.94 380 ILE A N 1
ATOM 3221 C CA . ILE A 1 380 ? -15.628 -12.806 27.891 1.00 94.94 380 ILE A CA 1
ATOM 3222 C C . ILE A 1 380 ? -16.412 -11.599 28.422 1.00 94.94 380 ILE A C 1
ATOM 3224 O O . ILE A 1 380 ? -15.825 -10.596 28.821 1.00 94.94 380 ILE A O 1
ATOM 3228 N N . ILE A 1 381 ? -17.746 -11.681 28.448 1.00 95.50 381 ILE A N 1
ATOM 3229 C CA . ILE A 1 381 ? -18.603 -10.610 28.971 1.00 95.50 381 ILE A CA 1
ATOM 3230 C C . ILE A 1 381 ? -18.335 -10.362 30.460 1.00 95.50 381 ILE A C 1
ATOM 3232 O O . ILE A 1 381 ? -18.299 -9.210 30.888 1.00 95.50 381 ILE A O 1
ATOM 3236 N N . ASP A 1 382 ? -18.149 -11.418 31.248 1.00 94.62 382 ASP A N 1
ATOM 3237 C CA . ASP A 1 382 ? -17.856 -11.308 32.675 1.00 94.62 382 ASP A CA 1
ATOM 3238 C C . ASP A 1 382 ? -16.500 -10.629 32.911 1.00 94.62 382 ASP A C 1
ATOM 3240 O O . ASP A 1 382 ? -16.411 -9.770 33.786 1.00 94.62 382 ASP A O 1
ATOM 3244 N N . ASP A 1 383 ? -15.491 -10.921 32.085 1.00 94.50 383 ASP A N 1
ATOM 3245 C CA . ASP A 1 383 ? -14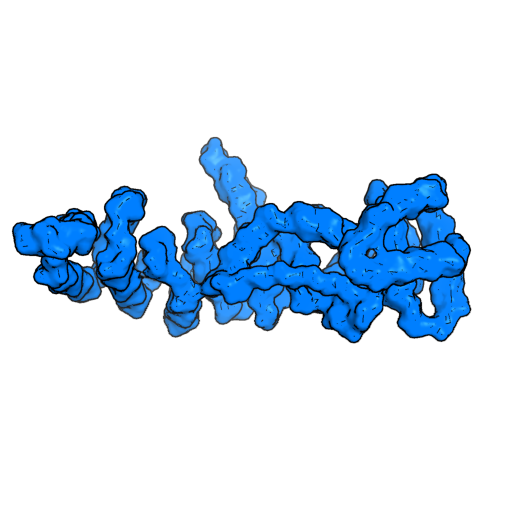.184 -10.248 32.117 1.00 94.50 383 ASP A CA 1
ATOM 3246 C C . ASP A 1 383 ? -14.267 -8.783 31.640 1.00 94.50 383 ASP A C 1
ATOM 3248 O O . ASP A 1 383 ? -13.565 -7.923 32.161 1.00 9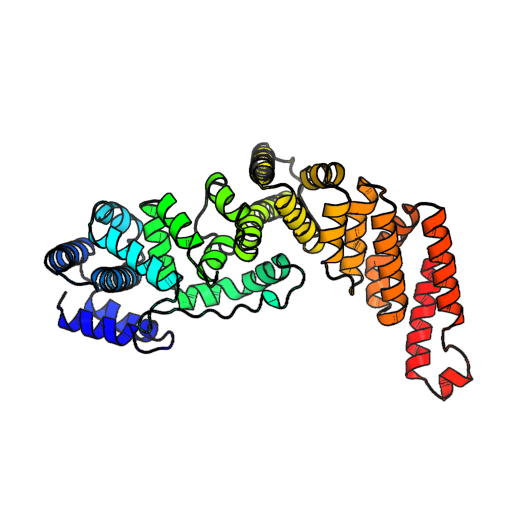4.50 383 ASP A O 1
ATOM 3252 N N . ILE A 1 384 ? -15.139 -8.445 30.683 1.00 94.00 384 ILE A N 1
ATOM 3253 C CA . ILE A 1 384 ? -15.381 -7.044 30.273 1.00 94.00 384 ILE A CA 1
ATOM 3254 C C . ILE A 1 384 ? -16.038 -6.232 31.403 1.00 94.00 384 ILE A C 1
ATOM 3256 O O . ILE A 1 384 ? -15.785 -5.034 31.541 1.00 94.00 384 ILE A O 1
ATOM 3260 N N . 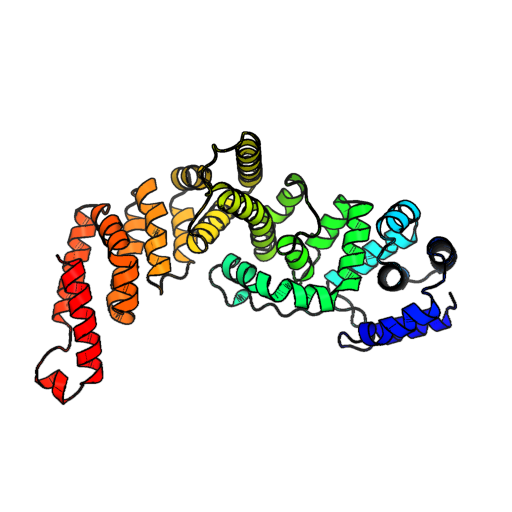LEU A 1 385 ? -16.928 -6.862 32.174 1.00 92.94 385 LEU A N 1
ATOM 3261 C CA . LEU A 1 385 ? -17.706 -6.203 33.226 1.00 92.94 385 LEU A CA 1
ATOM 3262 C C . LEU A 1 385 ? -16.995 -6.150 34.587 1.00 92.94 385 LEU A C 1
ATOM 3264 O O . LEU A 1 385 ? -17.462 -5.401 35.450 1.00 92.94 385 LEU A O 1
ATOM 3268 N N . SER A 1 386 ? -15.934 -6.941 34.783 1.00 88.50 386 SER A N 1
ATOM 3269 C CA . SER A 1 386 ? -15.043 -6.883 35.952 1.00 88.50 386 SER A CA 1
ATOM 3270 C C . SER A 1 386 ? -14.112 -5.682 35.863 1.00 88.50 386 SER A C 1
ATOM 3272 O O . SER A 1 386 ? -14.040 -4.935 36.860 1.00 88.50 386 SER A O 1
#

Organism: NCBI:txid54121